Protein AF-A0A061HXB2-F1 (afdb_monomer_lite)

Radius of gyration: 35.01 Å; chains: 1; bounding box: 88×58×97 Å

InterPro domains:
  IPR001680 WD40 repeat [PF00400] (380-407)
  IPR001680 WD40 repeat [PF00400] (414-451)
  IPR001680 WD40 repeat [PS50082] (382-407)
  IPR001680 WD40 repeat [PS50082] (418-460)
  IPR001680 WD40 repeat [SM00320] (198-237)
  IPR001680 WD40 repeat [SM00320] (369-407)
  IPR001680 WD40 repeat [SM00320] (411-451)
  IPR001680 WD40 repeat [SM00320] (567-605)
  IPR002048 EF-hand domain [PS50222] (96-131)
  IPR011992 EF-hand domain pair [SSF47473] (56-135)
  IPR015943 WD40/YVTN repeat-like-containing domain superfamily [G3DSA:2.130.10.10] (140-302)
  IPR015943 WD40/YVTN repeat-like-containing domain superfamily [G3DSA:2.130.10.10] (316-623)
  IPR019775 WD40 repeat, conserved site [PS00678] (438-452)
  IPR036322 WD40-repeat-containing domain superfamily [SSF50978] (148-351)
  IPR036322 WD40-repeat-containing domain superfamily [SSF50978] (326-620)
 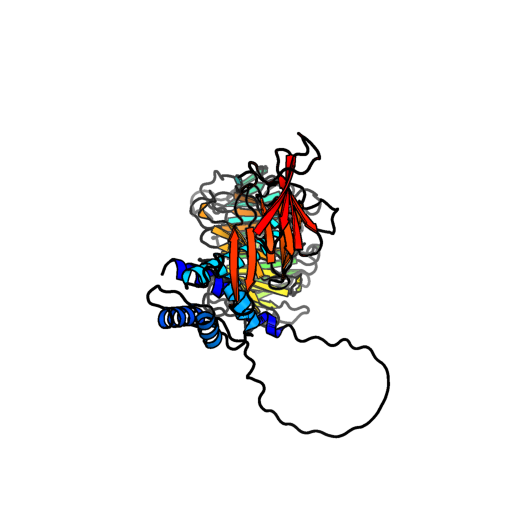 IPR051242 WD repeat and EF-hand domain-containing protein [PTHR44324] (33-538)

Sequence (628 aa):
MRNINLVFFYYENLYLQASEIAQLASPRGSRDKKTSDSLAVTSTVSQKNDANNRTQKFNEMHLADLQKVFEAETDEHGALDKEGFIRVMKKVLSSMSEEKLEVLFLKVDSNCNGYVTWQKYVDYMMREFQGKEEMRKSQYRLRFHLPMTIIPMHHGSEIVKVAFLIQRFKTIGCFLTVTKDGILQFWSESFSMMNSFRLNQTQQFGRQQMWVVDMVCMHNMNLIAVASTELKIEFFDISNQKCVRAFTFIDLDSCVMVMDYWSDNNKGVFCYGDTKGNVVIFISDNVASGLFNPHILPRTSKWDHWTNVSLRKLLNEKSPLYRSFRVKNLHLNWCQQVKFIPQLNVVVSCSAIERSSLVLIILPTKDPEKPKLSSLNLRKGILCFDYCPDRNFLATGGYDPHIRLWNPLVSKRPVWLMKGHHTSVTHLLVNSKNTSILISISRDKNIRVWDLQDYVCLQSFCGKLFPLGNCPITSAYFHRDRTLICSTYNIGILRGYLESQGPLKTGKMTTHSTALSAVLYSKIFKQVVSGCLQGTISGIVHMNKGYYATGWSKRITNFRLHRTKMALSCCHWKTYHTEDVLCMAKYQNQFLGTSSYNGDILFWNVSMLKPILNFNASKSPLPLQPKK

Organism: Cricetulus griseus (NCBI:txid10029)

Structure (mmCIF, N/CA/C/O backbone):
data_AF-A0A061HXB2-F1
#
_entry.id   AF-A0A061HXB2-F1
#
loop_
_atom_site.group_PDB
_atom_site.id
_atom_site.type_symbol
_atom_site.label_atom_id
_atom_site.label_alt_id
_atom_site.label_comp_id
_atom_site.label_asym_id
_atom_site.label_entity_id
_atom_site.label_seq_id
_atom_site.pdbx_PDB_ins_code
_atom_site.Cartn_x
_atom_site.Cartn_y
_atom_site.Cartn_z
_atom_site.occupancy
_atom_site.B_iso_or_equiv
_atom_site.auth_seq_id
_atom_site.auth_comp_id
_atom_site.auth_asym_id
_atom_site.auth_atom_id
_atom_site.pdbx_PDB_model_num
ATOM 1 N N . MET A 1 1 ? 23.314 -18.873 -21.720 1.00 27.20 1 MET A N 1
ATOM 2 C CA . MET A 1 1 ? 22.132 -19.056 -20.837 1.00 27.20 1 MET A CA 1
ATOM 3 C C . MET A 1 1 ? 21.890 -17.909 -19.843 1.00 27.20 1 MET A C 1
ATOM 5 O O . MET A 1 1 ? 20.767 -17.431 -19.801 1.00 27.20 1 MET A O 1
ATOM 9 N N . ARG A 1 2 ? 22.876 -17.399 -19.076 1.00 23.67 2 ARG A N 1
ATOM 10 C CA . ARG A 1 2 ? 22.635 -16.291 -18.109 1.00 23.67 2 ARG A CA 1
ATOM 11 C C . ARG A 1 2 ? 22.223 -14.943 -18.739 1.00 23.67 2 ARG A C 1
ATOM 13 O O . ARG A 1 2 ? 21.327 -14.300 -18.208 1.00 23.67 2 ARG A O 1
ATOM 20 N N . ASN A 1 3 ? 22.795 -14.554 -19.885 1.00 26.41 3 ASN A N 1
ATOM 21 C CA . ASN A 1 3 ? 22.409 -13.317 -20.595 1.00 26.41 3 ASN A CA 1
ATOM 22 C C . ASN A 1 3 ? 21.040 -13.419 -21.287 1.00 26.41 3 ASN A C 1
ATOM 24 O O . ASN A 1 3 ? 20.304 -12.443 -21.349 1.00 26.41 3 ASN A O 1
ATOM 28 N N . ILE A 1 4 ? 20.670 -14.621 -21.729 1.00 31.52 4 ILE A N 1
ATOM 29 C CA . ILE A 1 4 ? 19.379 -14.917 -22.360 1.00 31.52 4 ILE A CA 1
ATOM 30 C C . ILE A 1 4 ? 18.238 -14.786 -21.330 1.00 31.52 4 ILE A C 1
ATOM 32 O O . ILE A 1 4 ? 17.254 -14.103 -21.590 1.00 31.52 4 ILE A O 1
ATOM 36 N N . ASN A 1 5 ? 18.423 -15.302 -20.107 1.00 27.62 5 ASN A N 1
ATOM 37 C CA . ASN A 1 5 ? 17.452 -15.136 -19.014 1.00 27.62 5 ASN A CA 1
ATOM 38 C C . ASN A 1 5 ? 17.278 -13.672 -18.565 1.00 27.62 5 ASN A C 1
ATOM 40 O O . ASN A 1 5 ? 16.189 -13.291 -18.144 1.00 27.62 5 ASN A O 1
ATOM 44 N N . LEU A 1 6 ? 18.324 -12.842 -18.673 1.00 30.16 6 LEU A N 1
ATOM 45 C CA . LEU A 1 6 ? 18.238 -11.403 -18.400 1.00 30.16 6 LEU A CA 1
ATOM 46 C C . LEU A 1 6 ? 17.436 -10.672 -19.486 1.00 30.16 6 LEU A C 1
ATOM 48 O O . LEU A 1 6 ? 16.544 -9.903 -19.150 1.00 30.16 6 LEU A O 1
ATOM 52 N N . VAL A 1 7 ? 17.682 -10.955 -20.768 1.00 30.25 7 VAL A N 1
ATOM 53 C CA . VAL A 1 7 ? 16.923 -10.383 -21.899 1.00 30.25 7 VAL A CA 1
ATOM 54 C C . VAL A 1 7 ? 15.437 -10.778 -21.833 1.00 30.25 7 VAL A C 1
ATOM 56 O O . VAL A 1 7 ? 14.566 -9.935 -22.053 1.00 30.25 7 VAL A O 1
ATOM 59 N N . PHE A 1 8 ? 15.125 -12.018 -21.435 1.00 37.81 8 PHE A N 1
ATOM 60 C CA . PHE A 1 8 ? 13.747 -12.491 -21.244 1.00 37.81 8 PHE A CA 1
ATOM 61 C C . PHE A 1 8 ? 13.010 -11.804 -20.089 1.00 37.81 8 PHE A C 1
ATOM 63 O O . PHE A 1 8 ? 11.835 -11.461 -20.237 1.00 37.81 8 PHE A O 1
ATOM 70 N N . PHE A 1 9 ? 13.699 -11.514 -18.980 1.00 32.50 9 PHE A N 1
ATOM 71 C CA . PHE A 1 9 ? 13.114 -10.796 -17.841 1.00 32.50 9 PHE A CA 1
ATOM 72 C C . PHE A 1 9 ? 12.631 -9.383 -18.222 1.00 32.50 9 PHE A C 1
ATOM 74 O O . PHE A 1 9 ? 11.651 -8.877 -17.668 1.00 32.50 9 PHE A O 1
ATOM 81 N N . TYR A 1 10 ? 13.286 -8.750 -19.199 1.00 34.62 10 TYR A N 1
ATOM 82 C CA . TYR A 1 10 ? 12.905 -7.435 -19.718 1.00 34.62 10 TYR A CA 1
ATOM 83 C C . TYR A 1 10 ? 11.841 -7.509 -20.830 1.00 34.62 10 TYR A C 1
ATOM 85 O O . TYR A 1 10 ? 10.945 -6.665 -20.864 1.00 34.62 10 TYR A O 1
ATOM 93 N N . TYR A 1 11 ? 11.868 -8.530 -21.695 1.00 33.03 11 TYR A N 1
ATOM 94 C CA . TYR A 1 11 ? 10.924 -8.667 -22.817 1.00 33.03 11 TYR A CA 1
ATOM 95 C C . TYR A 1 11 ? 9.518 -9.154 -22.419 1.00 33.03 11 TYR A C 1
ATOM 97 O O . TYR A 1 11 ? 8.527 -8.632 -22.939 1.00 33.03 11 TYR A O 1
ATOM 105 N N . GLU A 1 12 ? 9.391 -10.087 -21.465 1.00 33.03 12 GLU A N 1
ATOM 106 C CA . GLU A 1 12 ? 8.074 -10.549 -20.980 1.00 33.03 12 GLU A CA 1
ATOM 107 C C . GLU A 1 12 ? 7.263 -9.432 -20.298 1.00 33.03 12 GLU A C 1
ATOM 109 O O . GLU A 1 12 ? 6.030 -9.436 -20.343 1.00 33.03 12 GLU A O 1
ATOM 114 N N . ASN A 1 13 ? 7.947 -8.463 -19.677 1.00 31.98 13 ASN A N 1
ATOM 115 C CA . ASN A 1 13 ? 7.314 -7.320 -19.015 1.00 31.98 13 ASN A CA 1
ATOM 116 C C . ASN A 1 13 ? 6.694 -6.322 -20.008 1.00 31.98 13 ASN A C 1
ATOM 118 O O . ASN A 1 13 ? 5.710 -5.664 -19.677 1.00 31.98 13 ASN A O 1
ATOM 122 N N . LEU A 1 14 ? 7.226 -6.235 -21.232 1.00 40.19 14 LEU A N 1
ATOM 123 C CA . LEU A 1 14 ? 6.827 -5.242 -22.236 1.00 40.19 14 LEU A CA 1
ATOM 124 C C . LEU A 1 14 ? 5.868 -5.788 -23.303 1.00 40.19 14 LEU A C 1
ATOM 126 O O . LEU A 1 14 ? 5.088 -5.019 -23.869 1.00 40.19 14 LEU A O 1
ATOM 130 N N . TYR A 1 15 ? 5.864 -7.096 -23.582 1.00 33.19 15 TYR A N 1
ATOM 131 C CA . TYR A 1 15 ? 5.012 -7.617 -24.655 1.00 33.19 15 TYR A CA 1
ATOM 132 C C . TYR A 1 15 ? 3.518 -7.659 -24.301 1.00 33.19 15 TYR A C 1
ATOM 134 O O . TYR A 1 15 ? 2.656 -7.384 -25.141 1.00 33.19 15 TYR A O 1
ATOM 142 N N . LEU A 1 16 ? 3.199 -7.919 -23.030 1.00 32.59 16 LEU A N 1
ATOM 143 C CA . LEU A 1 16 ? 1.829 -7.791 -22.525 1.00 32.59 16 LEU A CA 1
ATOM 144 C C . LEU A 1 16 ? 1.367 -6.320 -22.528 1.00 32.59 16 LEU A C 1
ATOM 146 O O . LEU A 1 16 ? 0.213 -6.060 -22.854 1.00 32.59 16 LEU A O 1
ATOM 150 N N . GLN A 1 17 ? 2.286 -5.366 -22.315 1.00 35.19 17 GLN A N 1
ATOM 151 C CA . GLN A 1 17 ? 2.027 -3.921 -22.390 1.00 35.19 17 GLN A CA 1
ATOM 152 C C . GLN A 1 17 ? 1.687 -3.427 -23.807 1.00 35.19 17 GLN A C 1
ATOM 154 O O . GLN A 1 17 ? 0.809 -2.585 -23.968 1.00 35.19 17 GLN A O 1
ATOM 159 N N . ALA A 1 18 ? 2.345 -3.947 -24.849 1.00 28.88 18 ALA A N 1
ATOM 160 C CA . ALA A 1 18 ? 2.128 -3.486 -26.224 1.00 28.88 18 ALA A CA 1
ATOM 161 C C . ALA A 1 18 ? 0.894 -4.112 -26.904 1.00 28.88 18 ALA A C 1
ATOM 163 O O . ALA A 1 18 ? 0.264 -3.461 -27.739 1.00 28.88 18 ALA A O 1
ATOM 164 N N . SER A 1 19 ? 0.520 -5.352 -26.553 1.00 26.27 19 SER A N 1
ATOM 165 C CA . SER A 1 19 ? -0.594 -6.046 -27.225 1.00 26.27 19 SER A CA 1
ATOM 166 C C . SER A 1 19 ? -1.987 -5.539 -26.823 1.00 26.27 19 SER A C 1
ATOM 168 O O . SER A 1 19 ? -2.944 -5.751 -27.564 1.00 26.27 19 SER A O 1
ATOM 170 N N . GLU A 1 20 ? -2.108 -4.831 -25.696 1.00 34.00 20 GLU A N 1
ATOM 171 C CA . GLU A 1 20 ? -3.398 -4.337 -25.184 1.00 34.00 20 GLU A CA 1
ATOM 172 C C . GLU A 1 20 ? -3.681 -2.870 -25.564 1.00 34.00 20 GLU A C 1
ATOM 174 O O . GLU A 1 20 ? -4.842 -2.481 -25.687 1.00 34.00 20 GLU A O 1
ATOM 179 N N . ILE A 1 21 ? -2.654 -2.076 -25.903 1.00 30.98 21 ILE A N 1
ATOM 180 C CA . ILE A 1 21 ? -2.830 -0.707 -26.437 1.00 30.98 21 ILE A CA 1
ATOM 181 C C . ILE A 1 21 ? -3.476 -0.737 -27.835 1.00 30.98 21 ILE A C 1
ATOM 183 O O . ILE A 1 21 ? -4.246 0.157 -28.188 1.00 30.98 21 ILE A O 1
ATOM 187 N N . ALA A 1 22 ? -3.253 -1.804 -28.608 1.00 27.86 22 ALA A N 1
ATOM 188 C CA . ALA A 1 22 ? -3.879 -1.986 -29.917 1.00 27.86 22 ALA A CA 1
ATOM 189 C C . ALA A 1 22 ? -5.408 -2.204 -29.848 1.00 27.86 22 ALA A C 1
ATOM 191 O O . ALA A 1 22 ? -6.086 -1.993 -30.849 1.00 27.86 22 ALA A O 1
ATOM 192 N N . GLN A 1 23 ? -5.972 -2.568 -28.686 1.00 28.20 23 GLN A N 1
ATOM 193 C CA . GLN A 1 23 ? -7.428 -2.702 -28.511 1.00 28.20 23 GLN A CA 1
ATOM 194 C C . GLN A 1 23 ? -8.125 -1.396 -28.090 1.00 28.20 23 GLN A C 1
ATOM 196 O O . GLN A 1 23 ? -9.345 -1.306 -28.188 1.00 28.20 23 GLN A O 1
ATOM 201 N N . LEU A 1 24 ? -7.377 -0.371 -27.663 1.00 28.95 24 LEU A N 1
ATOM 202 C CA . LEU A 1 24 ? -7.927 0.913 -27.200 1.00 28.95 24 LEU A CA 1
ATOM 203 C C . LEU A 1 24 ? -7.883 2.029 -28.257 1.00 28.95 24 LEU A C 1
ATOM 205 O O . LEU A 1 24 ? -8.475 3.088 -28.053 1.00 28.95 24 LEU A O 1
ATOM 209 N N . ALA A 1 25 ? -7.242 1.797 -29.404 1.00 25.59 25 ALA A N 1
ATOM 210 C CA . ALA A 1 25 ? -7.164 2.750 -30.510 1.00 25.59 25 ALA A CA 1
ATOM 211 C C . ALA A 1 25 ? -8.188 2.441 -31.621 1.00 25.59 25 ALA A C 1
ATOM 213 O O . ALA A 1 25 ? -7.825 2.243 -32.777 1.00 25.59 25 ALA A O 1
ATOM 214 N N . SER A 1 26 ? -9.481 2.424 -31.288 1.00 24.03 26 SER A N 1
ATOM 215 C CA . SER A 1 26 ? -10.539 2.696 -32.274 1.00 24.03 26 SER A CA 1
ATOM 216 C C . SER A 1 26 ? -10.942 4.171 -32.139 1.00 24.03 26 SER A C 1
ATOM 218 O O . SER A 1 26 ? -11.327 4.569 -31.032 1.00 24.03 26 SER A O 1
ATOM 220 N N . PRO A 1 27 ? -10.880 5.009 -33.189 1.00 27.27 27 PRO A N 1
ATOM 221 C CA . PRO A 1 27 ? -11.242 6.413 -33.057 1.00 27.27 27 PRO A CA 1
ATOM 222 C C . PRO A 1 27 ? -12.742 6.544 -32.764 1.00 27.27 27 PRO A C 1
ATOM 224 O O . PRO A 1 27 ? -13.581 6.105 -33.550 1.00 27.27 27 PRO A O 1
ATOM 227 N N . ARG A 1 28 ? -13.092 7.185 -31.643 1.00 24.48 28 ARG A N 1
ATOM 228 C CA . ARG A 1 28 ? -14.430 7.754 -31.446 1.00 24.48 28 ARG A CA 1
ATOM 229 C C . ARG A 1 28 ? -14.582 8.907 -32.437 1.00 24.48 28 ARG A C 1
ATOM 231 O O . ARG A 1 28 ? -13.996 9.966 -32.238 1.00 24.48 28 ARG A O 1
ATOM 238 N N . GLY A 1 29 ? -15.335 8.668 -33.509 1.00 24.30 29 GLY A N 1
ATOM 239 C CA . GLY A 1 29 ? -15.724 9.695 -34.468 1.00 24.30 29 GLY A CA 1
ATOM 240 C C . GLY A 1 29 ? -16.471 10.835 -33.776 1.00 24.30 29 GLY A C 1
ATOM 241 O O . GLY A 1 29 ? -17.448 10.614 -33.056 1.00 24.30 29 GLY A O 1
ATOM 242 N N . SER A 1 30 ? -15.984 12.053 -33.989 1.00 25.66 30 SER A N 1
ATOM 243 C CA . SER A 1 30 ? -16.641 13.303 -33.628 1.00 25.66 30 SER A CA 1
ATOM 244 C C . SER A 1 30 ? -17.954 13.440 -34.402 1.00 25.66 30 SER A C 1
ATOM 246 O O . SER A 1 30 ? -17.962 13.434 -35.632 1.00 25.66 30 SER A O 1
ATOM 248 N N . ARG A 1 31 ? -19.067 13.563 -33.674 1.00 23.84 31 ARG A N 1
ATOM 249 C CA . ARG A 1 31 ? -20.348 14.021 -34.216 1.00 23.84 31 ARG A CA 1
ATOM 250 C C . ARG A 1 31 ? -20.312 15.542 -34.305 1.00 23.84 31 ARG A C 1
ATOM 252 O O . ARG A 1 31 ? -20.278 16.176 -33.260 1.00 23.84 31 ARG A O 1
ATOM 259 N N . ASP A 1 32 ? -20.443 16.081 -35.510 1.00 24.36 32 ASP A N 1
ATOM 260 C CA . ASP A 1 32 ? -21.061 17.387 -35.726 1.00 24.36 32 ASP A CA 1
ATOM 261 C C . ASP A 1 32 ? -22.108 17.278 -36.839 1.00 24.36 32 ASP A C 1
ATOM 263 O O . ASP A 1 32 ? -21.914 16.618 -37.859 1.00 24.36 32 ASP A O 1
ATOM 267 N N . LYS A 1 33 ? -23.278 17.858 -36.564 1.00 25.00 33 LYS A N 1
ATOM 268 C CA . LYS A 1 33 ? -24.485 17.835 -37.398 1.00 25.00 33 LYS A CA 1
ATOM 269 C C . LYS A 1 33 ? -24.327 18.764 -38.607 1.00 25.00 33 LYS A C 1
ATOM 271 O O . LYS A 1 33 ? -23.947 19.913 -38.408 1.00 25.00 33 LYS A O 1
ATOM 276 N N . LYS A 1 34 ? -24.824 18.340 -39.780 1.00 21.62 34 LYS A N 1
ATOM 277 C CA . LYS A 1 34 ? -25.823 19.079 -40.590 1.00 21.62 34 LYS A CA 1
ATOM 278 C C . LYS A 1 34 ? -26.325 18.256 -41.801 1.00 21.62 34 LYS A C 1
ATOM 280 O O . LYS A 1 34 ? -25.538 17.841 -42.635 1.00 21.62 34 LYS A O 1
ATOM 285 N N . THR A 1 35 ? -27.651 18.064 -41.803 1.00 21.66 35 THR A N 1
ATOM 286 C CA . THR A 1 35 ? -28.640 18.054 -42.913 1.00 21.66 35 THR A CA 1
ATOM 287 C C . THR A 1 35 ? -28.578 17.071 -44.101 1.00 21.66 35 THR A C 1
ATOM 289 O O . THR A 1 35 ? -27.661 17.118 -44.909 1.00 21.66 35 THR A O 1
ATOM 292 N N . SER A 1 36 ? -29.691 16.312 -44.198 1.00 21.66 36 SER A N 1
ATOM 293 C CA . SER A 1 36 ? -30.493 15.881 -45.373 1.00 21.66 36 SER A CA 1
ATOM 294 C C . SER A 1 36 ? -29.828 15.086 -46.507 1.00 21.66 36 SER A C 1
ATOM 296 O O . SER A 1 36 ? -29.115 15.657 -47.318 1.00 21.66 36 SER A O 1
ATOM 298 N N . ASP A 1 37 ? -30.134 13.788 -46.639 1.00 22.08 37 ASP A N 1
ATOM 299 C CA . ASP A 1 37 ? -31.288 13.323 -47.430 1.00 22.08 37 ASP A CA 1
ATOM 300 C C . ASP A 1 37 ? -31.520 11.801 -47.332 1.00 22.08 37 ASP A C 1
ATOM 302 O O . ASP A 1 37 ? -30.667 11.020 -46.916 1.00 22.08 37 ASP A O 1
ATOM 306 N N . SER A 1 38 ? -32.759 11.432 -47.642 1.00 20.48 38 SER A N 1
ATOM 307 C CA . SER A 1 38 ? -33.436 10.135 -47.564 1.00 20.48 38 SER A CA 1
ATOM 308 C C . SER A 1 38 ? -32.838 9.002 -48.410 1.00 20.48 38 SER A C 1
ATOM 310 O O . SER A 1 38 ? -32.505 9.228 -49.568 1.00 20.48 38 SER A O 1
ATOM 312 N N . LEU A 1 39 ? -32.882 7.764 -47.893 1.00 22.22 39 LEU A N 1
ATOM 313 C CA . LEU A 1 39 ? -33.641 6.626 -48.460 1.00 22.22 39 LEU A CA 1
ATOM 314 C C . LEU A 1 39 ? -33.382 5.340 -47.652 1.00 22.22 39 LEU A C 1
ATOM 316 O O . LEU A 1 39 ? -32.252 4.993 -47.321 1.00 22.22 39 LEU A O 1
ATOM 320 N N . ALA A 1 40 ? -34.469 4.651 -47.316 1.00 20.30 40 ALA A N 1
ATOM 321 C CA . ALA A 1 40 ? -34.500 3.390 -46.586 1.00 20.30 40 ALA A CA 1
ATOM 322 C C . ALA A 1 40 ? -34.319 2.194 -47.529 1.00 20.30 40 ALA A C 1
ATOM 324 O O . ALA A 1 40 ? -34.986 2.188 -48.553 1.00 20.30 40 ALA A O 1
ATOM 325 N N . VAL A 1 41 ? -33.555 1.161 -47.133 1.00 22.08 41 VAL A N 1
ATOM 326 C CA . VAL A 1 41 ? -33.836 -0.259 -47.448 1.00 22.08 41 VAL A CA 1
ATOM 327 C C . VAL A 1 41 ? -33.262 -1.178 -46.346 1.00 22.08 41 VAL A C 1
ATOM 329 O O . VAL A 1 41 ? -32.133 -1.039 -45.889 1.00 22.08 41 VAL A O 1
ATOM 332 N N . THR A 1 42 ? -34.132 -2.100 -45.947 1.00 19.48 42 THR A N 1
ATOM 333 C CA . THR A 1 42 ? -34.106 -3.294 -45.082 1.00 19.48 42 THR A CA 1
ATOM 334 C C . THR A 1 42 ? -32.829 -4.134 -44.884 1.00 19.48 42 THR A C 1
ATOM 336 O O . THR A 1 42 ? -32.104 -4.455 -45.816 1.00 19.48 42 THR A O 1
ATOM 339 N N . SER A 1 43 ? -32.691 -4.584 -43.627 1.00 21.53 43 SER A N 1
ATOM 340 C CA . SER A 1 43 ? -32.201 -5.875 -43.094 1.00 21.53 43 SER A CA 1
ATOM 341 C C . SER A 1 43 ? -31.600 -6.933 -44.036 1.00 21.53 43 SER A C 1
ATOM 343 O O . SER A 1 43 ? -32.293 -7.388 -44.934 1.00 21.53 43 SER A O 1
ATOM 345 N N . THR A 1 44 ? -30.448 -7.505 -43.651 1.00 20.06 44 THR A N 1
ATOM 346 C CA . THR A 1 44 ? -30.314 -8.940 -43.293 1.00 20.06 44 THR A CA 1
ATOM 347 C C . THR A 1 44 ? -28.958 -9.241 -42.645 1.00 20.06 44 THR A C 1
ATOM 349 O O . THR A 1 44 ? -27.931 -8.657 -42.973 1.00 20.06 44 THR A O 1
ATOM 352 N N . VAL A 1 45 ? -28.996 -10.175 -41.699 1.00 23.77 45 VAL A N 1
ATOM 353 C CA . VAL A 1 45 ? -27.887 -10.775 -40.955 1.00 23.77 45 VAL A CA 1
ATOM 354 C C . VAL A 1 45 ? -26.945 -11.553 -41.880 1.00 23.77 45 VAL A C 1
ATOM 356 O O . VAL A 1 45 ? -27.395 -12.430 -42.607 1.00 23.77 45 VAL A O 1
ATOM 359 N N . SER A 1 46 ? -25.634 -11.359 -41.728 1.00 21.70 46 SER A N 1
ATOM 360 C CA . SER A 1 46 ? -24.662 -12.443 -41.919 1.00 21.70 46 SER A CA 1
ATOM 361 C C . SER A 1 46 ? -23.434 -12.222 -41.035 1.00 21.70 46 SER A C 1
ATOM 363 O O . SER A 1 46 ? -22.494 -11.509 -41.380 1.00 21.70 46 SER A O 1
ATOM 365 N N . GLN A 1 47 ? -23.453 -12.864 -39.866 1.00 28.59 47 GLN A N 1
ATOM 366 C CA . GLN A 1 47 ? -22.244 -13.233 -39.141 1.00 28.59 47 GLN A CA 1
ATOM 367 C C . GLN A 1 47 ? -21.369 -14.096 -40.060 1.00 28.59 47 GLN A C 1
ATOM 369 O O . GLN A 1 47 ? -21.811 -15.176 -40.448 1.00 28.59 47 GLN A O 1
ATOM 374 N N . LYS A 1 48 ? -20.137 -13.665 -40.355 1.00 23.81 48 LYS A N 1
ATOM 375 C CA . LYS A 1 48 ? -18.949 -14.537 -40.407 1.00 23.81 48 LYS A CA 1
ATOM 376 C C . LYS A 1 48 ? -17.672 -13.740 -40.690 1.00 23.81 48 LYS A C 1
ATOM 378 O O . LYS A 1 48 ? -17.590 -13.014 -41.667 1.00 23.81 48 LYS A O 1
ATOM 383 N N . ASN A 1 49 ? -16.679 -14.028 -39.849 1.00 25.30 49 ASN A N 1
ATOM 384 C CA . ASN A 1 49 ? -15.239 -13.952 -40.097 1.00 25.30 49 ASN A CA 1
ATOM 385 C C . ASN A 1 49 ? -14.583 -12.572 -40.237 1.00 25.30 49 ASN A C 1
ATOM 387 O O . ASN A 1 49 ? -14.242 -12.173 -41.334 1.00 25.30 49 ASN A O 1
ATOM 391 N N . ASP A 1 50 ? -14.229 -11.965 -39.098 1.00 23.27 50 ASP A N 1
ATOM 392 C CA . ASP A 1 50 ? -13.056 -11.073 -38.998 1.00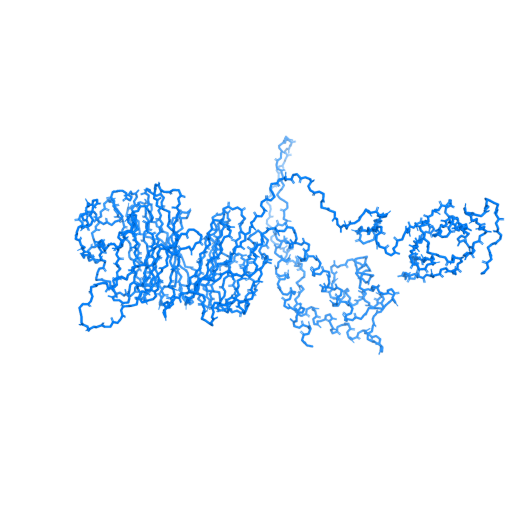 23.27 50 ASP A CA 1
ATOM 393 C C . ASP A 1 50 ? -12.322 -11.263 -37.653 1.00 23.27 50 ASP A C 1
ATOM 395 O O . ASP A 1 50 ? -12.003 -10.337 -36.912 1.00 23.27 50 ASP A O 1
ATOM 399 N N . ALA A 1 51 ? -12.060 -12.529 -37.310 1.00 23.77 51 ALA A N 1
ATOM 400 C CA . ALA A 1 51 ? -11.297 -12.931 -36.122 1.00 23.77 51 ALA A CA 1
ATOM 401 C C . ALA A 1 51 ? -9.782 -13.107 -36.380 1.00 23.77 51 ALA A C 1
ATOM 403 O O . ALA A 1 51 ? -9.074 -13.592 -35.496 1.00 23.77 51 ALA A O 1
ATOM 404 N N . ASN A 1 52 ? -9.265 -12.730 -37.559 1.00 24.52 52 ASN A N 1
ATOM 405 C CA . ASN A 1 52 ? -7.914 -13.128 -37.987 1.00 24.52 52 ASN A CA 1
ATOM 406 C C . ASN A 1 52 ? -6.809 -12.066 -37.926 1.00 24.52 52 ASN A C 1
ATOM 408 O O . ASN A 1 52 ? -5.648 -12.428 -38.090 1.00 24.52 52 ASN A O 1
ATOM 412 N N . ASN A 1 53 ? -7.080 -10.809 -37.569 1.00 25.64 53 ASN A N 1
ATOM 413 C CA . ASN A 1 53 ? -6.000 -9.836 -37.353 1.00 25.64 53 ASN A CA 1
ATOM 414 C C . ASN A 1 53 ? -5.548 -9.803 -35.886 1.00 25.64 53 ASN A C 1
ATOM 416 O O . ASN A 1 53 ? -5.701 -8.816 -35.170 1.00 25.64 53 ASN A O 1
ATOM 420 N N . ARG A 1 54 ? -4.959 -10.917 -35.432 1.00 25.72 54 ARG A N 1
ATOM 421 C CA . ARG A 1 54 ? -4.119 -10.942 -34.227 1.00 25.72 54 ARG A CA 1
ATOM 422 C C . ARG A 1 54 ? -2.757 -10.342 -34.579 1.00 25.72 54 ARG A C 1
ATOM 424 O O . ARG A 1 54 ? -1.953 -10.993 -35.236 1.00 25.72 54 ARG A O 1
ATOM 431 N N . THR A 1 55 ? -2.467 -9.132 -34.106 1.00 31.17 55 THR A N 1
ATOM 432 C CA . THR A 1 55 ? -1.095 -8.602 -34.064 1.00 31.17 55 THR A CA 1
ATOM 433 C C . THR A 1 55 ? -0.214 -9.583 -33.287 1.00 31.17 55 THR A C 1
ATOM 435 O O . THR A 1 55 ? -0.436 -9.825 -32.097 1.00 31.17 55 THR A O 1
ATOM 438 N N . GLN A 1 56 ? 0.717 -10.208 -34.006 1.00 35.19 56 GLN A N 1
ATOM 439 C CA . GLN A 1 56 ? 1.539 -11.340 -33.581 1.00 35.19 56 GLN A CA 1
ATOM 440 C C . GLN A 1 56 ? 2.230 -11.048 -32.245 1.00 35.19 56 GLN A C 1
ATOM 442 O O . GLN A 1 56 ? 2.824 -9.985 -32.075 1.00 35.19 56 GLN A O 1
ATOM 447 N N . LYS A 1 57 ? 2.124 -11.965 -31.277 1.00 34.78 57 LYS A N 1
ATOM 448 C CA . LYS A 1 57 ? 2.755 -11.822 -29.964 1.00 34.78 57 LYS A CA 1
ATOM 449 C C . LYS A 1 57 ? 4.217 -12.273 -30.005 1.00 34.78 57 LYS A C 1
ATOM 451 O O . LYS A 1 57 ? 4.461 -13.418 -30.339 1.00 34.78 57 LYS A O 1
ATOM 456 N N . PHE A 1 58 ? 5.178 -11.415 -29.678 1.00 43.69 58 PHE A N 1
ATOM 457 C CA . PHE A 1 58 ? 6.615 -11.714 -29.615 1.00 43.69 58 PHE A CA 1
ATOM 458 C C . PHE A 1 58 ? 6.854 -12.406 -28.267 1.00 43.69 58 PHE A C 1
ATOM 460 O O . PHE A 1 58 ? 7.115 -11.774 -27.247 1.00 43.69 58 PHE A O 1
ATOM 467 N N . ASN A 1 59 ? 6.619 -13.715 -28.253 1.00 43.62 59 ASN A N 1
ATOM 468 C CA . ASN A 1 59 ? 6.758 -14.559 -27.067 1.00 43.62 59 ASN A CA 1
ATOM 469 C C . ASN A 1 59 ? 8.206 -15.059 -26.894 1.00 43.62 59 ASN A C 1
ATOM 471 O O . ASN A 1 59 ? 9.011 -14.963 -27.816 1.00 43.62 59 ASN A O 1
ATOM 475 N N . GLU A 1 60 ? 8.511 -15.666 -25.740 1.00 41.94 60 GLU A N 1
ATOM 476 C CA . GLU A 1 60 ? 9.761 -16.403 -25.458 1.00 41.94 60 GLU A CA 1
ATOM 477 C C . GLU A 1 60 ? 10.120 -17.396 -26.581 1.00 41.94 60 GLU A C 1
ATOM 479 O O . GLU A 1 60 ? 11.268 -17.469 -27.019 1.00 41.94 60 GLU A O 1
ATOM 484 N N . MET A 1 61 ? 9.092 -18.049 -27.135 1.00 45.84 61 MET A N 1
ATOM 485 C CA . MET A 1 61 ? 9.185 -18.887 -28.332 1.00 45.84 61 MET A CA 1
ATOM 486 C C . MET A 1 61 ? 9.776 -18.133 -29.528 1.00 45.84 61 MET A C 1
ATOM 488 O O . MET A 1 61 ? 10.692 -18.633 -30.148 1.00 45.84 61 MET A O 1
ATOM 492 N N . HIS A 1 62 ? 9.364 -16.893 -29.801 1.00 59.00 62 HIS A N 1
ATOM 493 C CA . HIS A 1 62 ? 9.790 -16.154 -30.995 1.00 59.00 62 HIS A CA 1
ATOM 494 C C . HIS A 1 62 ? 11.261 -15.733 -30.944 1.00 59.00 62 HIS A C 1
ATOM 496 O O . HIS A 1 62 ? 11.894 -15.625 -31.987 1.00 59.00 62 HIS A O 1
ATOM 502 N N . LEU A 1 63 ? 11.808 -15.472 -29.753 1.00 62.62 63 LEU A N 1
ATOM 503 C CA . LEU A 1 63 ? 13.208 -15.075 -29.572 1.00 62.62 63 LEU A CA 1
ATOM 504 C C . LEU A 1 63 ? 14.138 -16.298 -29.587 1.00 62.62 63 LEU A C 1
ATOM 506 O O . LEU A 1 63 ? 15.225 -16.225 -30.152 1.00 62.62 63 LEU A O 1
ATOM 510 N N . ALA A 1 64 ? 13.679 -17.425 -29.031 1.00 66.62 64 ALA A N 1
ATOM 511 C CA . ALA A 1 64 ? 14.348 -18.717 -29.163 1.00 66.62 64 ALA A CA 1
ATOM 512 C C . ALA A 1 64 ? 14.283 -19.251 -30.605 1.00 66.62 64 ALA A C 1
ATOM 514 O O . ALA A 1 64 ? 15.265 -19.792 -31.105 1.00 66.62 64 ALA A O 1
ATOM 515 N N . ASP A 1 65 ? 13.159 -19.051 -31.292 1.00 67.81 65 ASP A N 1
ATOM 516 C CA . ASP A 1 65 ? 12.989 -19.377 -32.706 1.00 67.81 65 ASP A CA 1
ATOM 517 C C . ASP A 1 65 ? 13.844 -18.445 -33.575 1.00 67.81 65 ASP A C 1
ATOM 519 O O . ASP A 1 65 ? 14.520 -18.921 -34.478 1.00 67.81 65 ASP A O 1
ATOM 523 N N . LEU A 1 66 ? 13.921 -17.144 -33.258 1.00 72.75 66 LEU A N 1
ATOM 524 C CA . LEU A 1 66 ? 14.874 -16.219 -33.888 1.00 72.75 66 LEU A CA 1
ATOM 525 C C . LEU A 1 66 ? 16.309 -16.686 -33.696 1.00 72.75 66 LEU A C 1
ATOM 527 O O . LEU A 1 66 ? 17.042 -16.738 -34.672 1.00 72.75 66 LEU A O 1
ATOM 531 N N . GLN A 1 67 ? 16.703 -17.055 -32.477 1.00 76.62 67 GLN A N 1
ATOM 532 C CA . GLN A 1 67 ? 18.051 -17.547 -32.211 1.00 76.62 67 GLN A CA 1
ATOM 533 C C . GLN A 1 67 ? 18.354 -18.800 -33.042 1.00 76.62 67 GLN A C 1
ATOM 535 O O . GLN A 1 67 ? 19.377 -18.841 -33.715 1.00 76.62 67 GLN A O 1
ATOM 540 N N . LYS A 1 68 ? 17.441 -19.779 -33.064 1.00 75.19 68 LYS A N 1
ATOM 541 C CA . LYS A 1 68 ? 17.598 -21.004 -33.860 1.00 75.19 68 LYS A CA 1
ATOM 542 C C . LYS A 1 68 ? 17.696 -20.721 -35.356 1.00 75.19 68 LYS A C 1
ATOM 544 O O . LYS A 1 68 ? 18.504 -21.338 -36.035 1.00 75.19 68 LYS A O 1
ATOM 549 N N . VAL A 1 69 ? 16.876 -19.810 -35.880 1.00 75.56 69 VAL A N 1
ATOM 550 C CA . VAL A 1 69 ? 16.888 -19.460 -37.308 1.00 75.56 69 VAL A CA 1
ATOM 551 C C . VAL A 1 69 ? 18.131 -18.636 -37.661 1.00 75.56 69 VAL A C 1
ATOM 553 O O . VAL A 1 69 ? 18.690 -18.837 -38.733 1.00 75.56 69 VAL A O 1
ATOM 556 N N . PHE A 1 70 ? 18.608 -17.769 -36.761 1.00 76.44 70 PHE A N 1
ATOM 557 C CA . PHE A 1 70 ? 19.893 -17.082 -36.912 1.00 76.44 70 PHE A CA 1
ATOM 558 C C . PHE A 1 70 ? 21.044 -18.090 -36.951 1.00 76.44 70 PHE A C 1
ATOM 560 O O . PHE A 1 70 ? 21.834 -18.051 -37.879 1.00 76.44 70 PHE A O 1
ATOM 567 N N . GLU A 1 71 ? 21.115 -19.014 -35.992 1.00 73.62 71 GLU A N 1
ATOM 568 C CA . GLU A 1 71 ? 22.181 -20.025 -35.902 1.00 73.62 71 GLU A CA 1
ATOM 569 C C . GLU A 1 71 ? 22.151 -21.038 -37.063 1.00 73.62 71 GLU A C 1
ATOM 571 O O . GLU A 1 71 ? 23.187 -21.592 -37.415 1.00 73.62 71 GLU A O 1
ATOM 576 N N . ALA A 1 72 ? 20.987 -21.269 -37.680 1.00 72.38 72 ALA A N 1
ATOM 577 C CA . ALA A 1 72 ? 20.834 -22.180 -38.816 1.00 72.38 72 ALA A CA 1
ATOM 578 C C . ALA A 1 72 ? 21.218 -21.566 -40.175 1.00 72.38 72 ALA A C 1
ATOM 580 O O . ALA A 1 72 ? 21.507 -22.314 -41.106 1.00 72.38 72 ALA A O 1
ATOM 581 N N . GLU A 1 73 ? 21.189 -20.236 -40.314 1.00 69.69 73 GLU A N 1
ATOM 582 C CA . GLU A 1 73 ? 21.486 -19.532 -41.576 1.00 69.69 73 GLU A CA 1
ATOM 583 C C . GLU A 1 73 ? 22.817 -18.765 -41.560 1.00 69.69 73 GLU A C 1
ATOM 585 O O . GLU A 1 73 ? 23.127 -18.076 -42.527 1.00 69.69 73 GLU A O 1
ATOM 590 N N . THR A 1 74 ? 23.609 -18.852 -40.486 1.00 72.38 74 THR A N 1
ATOM 591 C CA . THR A 1 74 ? 24.909 -18.169 -40.405 1.00 72.38 74 THR A CA 1
ATOM 592 C C . THR A 1 74 ? 26.009 -18.873 -41.191 1.00 72.38 74 THR A C 1
ATOM 594 O O . THR A 1 74 ? 26.094 -20.100 -41.183 1.00 72.38 74 THR A O 1
ATOM 597 N N . ASP A 1 75 ? 26.916 -18.081 -41.766 1.00 65.56 75 ASP A N 1
ATOM 598 C CA . ASP A 1 75 ? 28.153 -18.564 -42.393 1.00 65.56 75 ASP A CA 1
ATOM 599 C C . ASP A 1 75 ? 29.103 -19.221 -41.362 1.00 65.56 75 ASP A C 1
ATOM 601 O O . ASP A 1 75 ? 28.880 -19.122 -40.153 1.00 65.56 75 ASP A O 1
ATOM 605 N N . GLU A 1 76 ? 30.230 -19.804 -41.805 1.00 60.81 76 GLU A N 1
ATOM 606 C CA . GLU A 1 76 ? 31.264 -20.449 -40.953 1.00 60.81 76 GLU A CA 1
ATOM 607 C C . GLU A 1 76 ? 31.775 -19.576 -39.780 1.00 60.81 76 GLU A C 1
ATOM 609 O O . GLU A 1 76 ? 32.364 -20.079 -38.825 1.00 60.81 76 GLU A O 1
ATOM 614 N N . HIS A 1 77 ? 31.521 -18.264 -39.826 1.00 59.59 77 HIS A N 1
ATOM 615 C CA . HIS A 1 77 ? 31.921 -17.270 -38.827 1.00 59.59 77 HIS A CA 1
ATOM 616 C C . HIS A 1 77 ? 30.775 -16.809 -37.899 1.00 59.59 77 HIS A C 1
ATOM 618 O O . HIS A 1 77 ? 30.976 -15.905 -37.085 1.00 59.59 77 HIS A O 1
ATOM 624 N N . GLY A 1 78 ? 29.569 -17.381 -38.006 1.00 69.44 78 GLY A N 1
ATOM 625 C CA . GLY A 1 78 ? 28.436 -17.043 -37.133 1.00 69.44 78 GLY A CA 1
ATOM 626 C C . GLY A 1 78 ? 27.806 -15.669 -37.407 1.00 69.44 78 GLY A C 1
ATOM 627 O O . GLY A 1 78 ? 27.269 -15.038 -36.489 1.00 69.44 78 GLY A O 1
ATOM 628 N N . ALA A 1 79 ? 27.897 -15.169 -38.644 1.00 76.56 79 ALA A N 1
ATOM 629 C CA . ALA A 1 79 ? 27.406 -13.851 -39.042 1.00 76.56 79 ALA A CA 1
ATOM 630 C C . ALA A 1 79 ? 26.454 -13.926 -40.246 1.00 76.56 79 ALA A C 1
ATOM 632 O O . ALA A 1 79 ? 26.575 -14.826 -41.069 1.00 76.56 79 ALA A O 1
ATOM 633 N N . LEU A 1 80 ? 25.518 -12.975 -40.326 1.00 81.69 80 LEU A N 1
ATOM 634 C CA . LEU A 1 80 ? 24.581 -12.814 -41.439 1.00 81.69 80 LEU A CA 1
ATOM 635 C C . LEU A 1 80 ? 24.873 -11.526 -42.201 1.00 81.69 80 LEU A C 1
ATOM 637 O O . LEU A 1 80 ? 25.071 -10.465 -41.599 1.00 81.69 80 LEU A O 1
ATOM 641 N N . ASP A 1 81 ? 24.836 -11.614 -43.523 1.00 80.62 81 ASP A N 1
ATOM 642 C CA . ASP A 1 81 ? 24.816 -10.460 -44.410 1.00 80.62 81 ASP A CA 1
ATOM 643 C C . ASP A 1 81 ? 23.425 -9.787 -44.426 1.00 80.62 81 ASP A C 1
ATOM 645 O O . ASP A 1 81 ? 22.470 -10.216 -43.767 1.00 80.62 81 ASP A O 1
ATOM 649 N N . LYS A 1 82 ? 23.294 -8.680 -45.163 1.00 77.62 82 LYS A N 1
ATOM 650 C CA . LYS A 1 82 ? 22.047 -7.897 -45.208 1.00 77.62 82 LYS A CA 1
ATOM 651 C C . LYS A 1 82 ? 20.861 -8.713 -45.735 1.00 77.62 82 LYS A C 1
ATOM 653 O O . LYS A 1 82 ? 19.760 -8.616 -45.189 1.00 77.62 82 LYS A O 1
ATOM 658 N N . GLU A 1 83 ? 21.063 -9.485 -46.800 1.00 79.94 83 GLU A N 1
ATOM 659 C CA . GLU A 1 83 ? 19.994 -10.264 -47.431 1.00 79.94 83 GLU A CA 1
ATOM 660 C C . GLU A 1 83 ? 19.585 -11.459 -46.565 1.00 79.94 83 GLU A C 1
ATOM 662 O O . GLU A 1 83 ? 18.387 -11.704 -46.391 1.00 79.94 83 GLU A O 1
ATOM 667 N N . GLY A 1 84 ? 20.555 -12.149 -45.957 1.00 81.00 84 GLY A N 1
ATOM 668 C CA . GLY A 1 84 ? 20.338 -13.187 -44.954 1.00 81.00 84 GLY A CA 1
ATOM 669 C C . GLY A 1 84 ? 19.563 -12.658 -43.750 1.00 81.00 84 GLY A C 1
ATOM 670 O O . GLY A 1 84 ? 18.522 -13.208 -43.396 1.00 81.00 84 GLY A O 1
ATOM 671 N N . PHE A 1 85 ? 19.966 -11.516 -43.186 1.00 82.12 85 PHE A N 1
ATOM 672 C CA . PHE A 1 85 ? 19.260 -10.904 -42.057 1.00 82.12 85 PHE A CA 1
ATOM 673 C C . PHE A 1 85 ? 17.796 -10.571 -42.381 1.00 82.12 85 PHE A C 1
ATOM 675 O O . PHE A 1 85 ? 16.904 -10.876 -41.590 1.00 82.12 85 PHE A O 1
ATOM 682 N N . ILE A 1 86 ? 17.506 -9.972 -43.542 1.00 81.06 86 ILE A N 1
ATOM 683 C CA . ILE A 1 86 ? 16.124 -9.636 -43.932 1.00 81.06 86 ILE A CA 1
ATOM 684 C C . ILE A 1 86 ? 15.291 -10.905 -44.130 1.00 81.06 86 ILE A C 1
ATOM 686 O O . ILE A 1 86 ? 14.134 -10.948 -43.709 1.00 81.06 86 ILE A O 1
ATOM 690 N N . ARG A 1 87 ? 15.871 -11.947 -44.731 1.00 80.56 87 ARG A N 1
ATOM 691 C CA . ARG A 1 87 ? 15.219 -13.245 -44.944 1.00 80.56 87 ARG A CA 1
ATOM 692 C C . ARG A 1 87 ? 14.853 -13.911 -43.617 1.00 80.56 87 ARG A C 1
ATOM 694 O O . ARG A 1 87 ? 13.691 -14.276 -43.430 1.00 80.56 87 ARG A O 1
ATOM 701 N N . VAL A 1 88 ? 15.802 -13.988 -42.683 1.00 81.88 88 VAL A N 1
ATOM 702 C CA . VAL A 1 88 ? 15.597 -14.519 -41.326 1.00 81.88 88 VAL A CA 1
ATOM 703 C C . VAL A 1 88 ? 14.534 -13.713 -40.583 1.00 81.88 88 VAL A C 1
ATOM 705 O O . VAL A 1 88 ? 13.570 -14.271 -40.055 1.00 81.88 88 VAL A O 1
ATOM 708 N N . MET A 1 89 ? 14.652 -12.385 -40.592 1.00 77.44 89 MET A N 1
ATOM 709 C CA . MET A 1 89 ? 13.723 -11.517 -39.873 1.00 77.44 89 MET A CA 1
ATOM 710 C C . MET A 1 89 ? 12.315 -11.554 -40.466 1.00 77.44 89 MET A C 1
ATOM 712 O O . MET A 1 89 ? 11.355 -11.497 -39.707 1.00 77.44 89 MET A O 1
ATOM 716 N N . LYS A 1 90 ? 12.153 -11.724 -41.783 1.00 80.31 90 LYS A N 1
ATOM 717 C CA . LYS A 1 90 ? 10.838 -11.908 -42.419 1.00 80.31 90 LYS A CA 1
ATOM 718 C C . LYS A 1 90 ? 10.160 -13.223 -42.055 1.00 80.31 90 LYS A C 1
ATOM 720 O O . LYS A 1 90 ? 8.938 -13.239 -41.928 1.00 80.31 90 LYS A O 1
ATOM 725 N N . LYS A 1 91 ? 10.925 -14.310 -41.889 1.00 75.62 91 LYS A N 1
ATOM 726 C CA . LYS A 1 91 ? 10.374 -15.613 -41.472 1.00 75.62 91 LYS A CA 1
ATOM 727 C C . LYS A 1 91 ? 9.676 -15.513 -40.116 1.00 75.62 91 LYS A C 1
ATOM 729 O O . LYS A 1 91 ? 8.645 -16.145 -39.915 1.00 75.62 91 LYS A O 1
ATOM 734 N N . VAL A 1 92 ? 10.208 -14.685 -39.215 1.00 70.69 92 VAL A N 1
ATOM 735 C CA . VAL A 1 92 ? 9.646 -14.497 -37.869 1.00 70.69 92 VAL A CA 1
ATOM 736 C C . VAL A 1 92 ? 8.691 -13.300 -37.792 1.00 70.69 92 VAL A C 1
ATOM 738 O O . VAL A 1 92 ? 7.676 -13.355 -37.101 1.00 70.69 92 VAL A O 1
ATOM 741 N N . LEU A 1 93 ? 8.982 -12.217 -38.516 1.00 67.31 93 LEU A N 1
ATOM 742 C CA . LEU A 1 93 ? 8.244 -10.952 -38.497 1.00 67.31 93 LEU A CA 1
ATOM 743 C C . LEU A 1 93 ? 7.610 -10.672 -39.855 1.00 67.31 93 LEU A C 1
ATOM 745 O O . LEU A 1 93 ? 7.956 -9.718 -40.554 1.00 67.31 93 LEU A O 1
ATOM 749 N N . SER A 1 94 ? 6.616 -11.495 -40.184 1.00 64.25 94 SER A N 1
ATOM 750 C CA . SER A 1 94 ? 5.829 -11.401 -41.421 1.00 64.25 94 SER A CA 1
ATOM 751 C C . SER A 1 94 ? 5.153 -10.035 -41.641 1.00 64.25 94 SER A C 1
ATOM 753 O O . SER A 1 94 ? 4.817 -9.682 -42.767 1.00 64.25 94 SER A O 1
ATOM 755 N N . SER A 1 95 ? 4.982 -9.234 -40.582 1.00 64.00 95 SER A N 1
ATOM 756 C CA . SER A 1 95 ? 4.286 -7.943 -40.614 1.00 64.00 95 SER A CA 1
ATOM 757 C C . SER A 1 95 ? 5.175 -6.720 -40.896 1.00 64.00 95 SER A C 1
ATOM 759 O O . SER A 1 95 ? 4.659 -5.601 -40.935 1.00 64.00 95 SER A O 1
ATOM 761 N N . MET A 1 96 ? 6.502 -6.864 -41.011 1.00 66.81 96 MET A N 1
ATOM 762 C CA . MET A 1 96 ? 7.415 -5.723 -41.199 1.00 66.81 96 MET A CA 1
ATOM 763 C C . MET A 1 96 ? 7.797 -5.520 -42.670 1.00 66.81 96 MET A C 1
ATOM 765 O O . MET A 1 96 ? 8.178 -6.461 -43.358 1.00 66.81 96 MET A O 1
ATOM 769 N N . SER A 1 97 ? 7.736 -4.271 -43.149 1.00 75.81 97 SER A N 1
ATOM 770 C CA . SER A 1 97 ? 8.203 -3.923 -44.496 1.00 75.81 97 SER A CA 1
ATOM 771 C C . SER A 1 97 ? 9.722 -4.074 -44.611 1.00 75.81 97 SER A C 1
ATOM 773 O O . SER A 1 97 ? 10.446 -3.810 -43.647 1.00 75.81 97 SER A O 1
ATOM 775 N N . GLU A 1 98 ? 10.207 -4.442 -45.801 1.00 74.56 98 GLU A N 1
ATOM 776 C CA . GLU A 1 98 ? 11.646 -4.569 -46.083 1.00 74.56 98 GLU A CA 1
ATOM 777 C C . GLU A 1 98 ? 12.415 -3.309 -45.691 1.00 74.56 98 GLU A C 1
ATOM 779 O O . GLU A 1 98 ? 13.391 -3.405 -44.958 1.00 74.56 98 GLU A O 1
ATOM 784 N N . GLU A 1 99 ? 11.907 -2.125 -46.040 1.00 73.81 99 GLU A N 1
ATOM 785 C CA . GLU A 1 99 ? 12.526 -0.840 -45.687 1.00 73.81 99 GLU A CA 1
ATOM 786 C C . GLU A 1 99 ? 12.790 -0.686 -44.177 1.00 73.81 99 GLU A C 1
ATOM 788 O O . GLU A 1 99 ? 13.798 -0.116 -43.760 1.00 73.81 99 GLU A O 1
ATOM 793 N N . LYS A 1 100 ? 11.897 -1.201 -43.320 1.00 67.69 100 LYS A N 1
ATOM 794 C CA . LYS A 1 100 ? 12.072 -1.135 -41.860 1.00 67.69 100 LYS A CA 1
ATOM 795 C C . LYS A 1 100 ? 13.098 -2.150 -41.364 1.00 67.69 100 LYS A C 1
ATOM 797 O O . LYS A 1 100 ? 13.819 -1.847 -40.415 1.00 67.69 100 LYS A O 1
ATOM 802 N N . LEU A 1 101 ? 13.162 -3.326 -41.988 1.00 75.62 101 LEU A N 1
ATOM 803 C CA . LEU A 1 101 ? 14.159 -4.353 -41.680 1.00 75.62 101 LEU A CA 1
ATOM 804 C C . LEU A 1 101 ? 15.558 -3.934 -42.145 1.00 75.62 101 LEU A C 1
ATOM 806 O O . LEU A 1 101 ? 16.527 -4.176 -41.435 1.00 75.62 101 LEU A O 1
ATOM 810 N N . GLU A 1 102 ? 15.662 -3.219 -43.264 1.00 73.88 102 GLU A N 1
ATOM 811 C CA . GLU A 1 102 ? 16.912 -2.607 -43.722 1.00 73.88 102 GLU A CA 1
ATOM 812 C C . GLU A 1 102 ? 17.417 -1.543 -42.750 1.00 73.88 102 GLU A C 1
ATOM 814 O O . GLU A 1 102 ? 18.595 -1.515 -42.396 1.00 73.88 102 GLU A O 1
ATOM 819 N N . VAL A 1 103 ? 16.519 -0.675 -42.278 1.00 69.75 103 VAL A N 1
ATOM 820 C CA . VAL A 1 103 ? 16.862 0.318 -41.257 1.00 69.75 103 VAL A CA 1
ATOM 821 C C . VAL A 1 103 ? 17.293 -0.370 -39.961 1.00 69.75 103 VAL A C 1
ATOM 823 O O . VAL A 1 103 ? 18.238 0.092 -39.328 1.00 69.75 103 VAL A O 1
ATOM 826 N N . LEU A 1 104 ? 16.640 -1.466 -39.567 1.00 73.88 104 LEU A N 1
ATOM 827 C CA . LEU A 1 104 ? 17.029 -2.247 -38.392 1.00 73.88 104 LEU A CA 1
ATOM 828 C C . LEU A 1 104 ? 18.418 -2.875 -38.566 1.00 73.88 104 LEU A C 1
ATOM 830 O O . LEU A 1 104 ? 19.243 -2.741 -37.669 1.00 73.88 104 LEU A O 1
ATOM 834 N N . PHE A 1 105 ? 18.703 -3.472 -39.725 1.00 76.69 105 PHE A N 1
ATOM 835 C CA . PHE A 1 105 ? 20.022 -4.014 -40.052 1.00 76.69 105 PHE A CA 1
ATOM 836 C C . PHE A 1 105 ? 21.116 -2.953 -39.895 1.00 76.69 105 PHE A C 1
ATOM 838 O O . PHE A 1 105 ? 22.087 -3.169 -39.178 1.00 76.69 105 PHE A O 1
ATOM 845 N N . LEU A 1 106 ? 20.915 -1.766 -40.476 1.00 70.69 106 LEU A N 1
ATOM 846 C CA . LEU A 1 106 ? 21.870 -0.656 -40.382 1.00 70.69 106 LEU A CA 1
ATOM 847 C C . LEU A 1 106 ? 22.062 -0.142 -38.950 1.00 70.69 106 LEU A C 1
ATOM 849 O O . LEU A 1 106 ? 23.130 0.356 -38.611 1.00 70.69 106 LEU A O 1
ATOM 853 N N . LYS A 1 107 ? 21.029 -0.228 -38.108 1.00 69.12 107 LYS A N 1
ATOM 854 C CA . LYS A 1 107 ? 21.133 0.157 -36.698 1.00 69.12 107 LYS A CA 1
ATOM 855 C C . LYS A 1 107 ? 21.896 -0.876 -35.864 1.00 69.12 107 LYS A C 1
ATOM 857 O O . LYS A 1 107 ? 22.570 -0.499 -34.908 1.00 69.12 107 LYS A O 1
ATOM 862 N N . VAL A 1 108 ? 21.795 -2.154 -36.226 1.00 76.12 108 VAL A N 1
ATOM 863 C CA . VAL A 1 108 ? 22.492 -3.261 -35.559 1.00 76.12 108 VAL A CA 1
ATOM 864 C C . VAL A 1 108 ? 23.957 -3.338 -36.008 1.00 76.12 108 VAL A C 1
ATOM 866 O O . VAL A 1 108 ? 24.846 -3.530 -35.175 1.00 76.12 108 VAL A O 1
ATOM 869 N N . ASP A 1 109 ? 24.233 -3.115 -37.297 1.00 75.50 109 ASP A N 1
ATOM 870 C CA . ASP A 1 109 ? 25.582 -3.020 -37.872 1.00 75.50 109 ASP A CA 1
ATOM 871 C C . ASP A 1 109 ? 26.252 -1.667 -37.561 1.00 75.50 109 ASP A C 1
ATOM 873 O O . ASP A 1 109 ? 26.610 -0.870 -38.428 1.00 75.50 109 ASP A O 1
ATOM 877 N N . SER A 1 110 ? 26.430 -1.396 -36.269 1.00 66.06 110 SER A N 1
ATOM 878 C CA . SER A 1 110 ? 27.050 -0.161 -35.772 1.00 66.06 110 SER A CA 1
ATOM 879 C C . SER A 1 110 ? 28.493 0.059 -36.252 1.00 66.06 110 SER A C 1
ATOM 881 O O . SER A 1 110 ? 28.948 1.201 -36.292 1.00 66.06 110 SER A O 1
ATOM 883 N N . ASN A 1 111 ? 29.213 -1.002 -36.633 1.00 68.19 111 ASN A N 1
ATOM 884 C CA . ASN A 1 111 ? 30.584 -0.933 -37.143 1.00 68.19 111 ASN A CA 1
ATOM 885 C C . ASN A 1 111 ? 30.673 -0.936 -38.680 1.00 68.19 111 ASN A C 1
ATOM 887 O O . ASN A 1 111 ? 31.787 -0.913 -39.204 1.00 68.19 111 ASN A O 1
ATOM 891 N N . CYS A 1 112 ? 29.533 -0.921 -39.386 1.00 66.56 112 CYS A N 1
ATOM 892 C CA . CYS A 1 112 ? 29.435 -0.843 -40.848 1.00 66.56 112 CYS A CA 1
ATOM 893 C C . CYS A 1 112 ? 30.258 -1.914 -41.576 1.00 66.56 112 CYS A C 1
ATOM 895 O O . CYS A 1 112 ? 30.782 -1.663 -42.665 1.00 66.56 112 CYS A O 1
ATOM 897 N N . ASN A 1 113 ? 30.419 -3.091 -40.968 1.00 72.25 113 ASN A N 1
ATOM 898 C CA . ASN A 1 113 ? 31.197 -4.166 -41.575 1.00 72.25 113 ASN A CA 1
ATOM 899 C C . ASN A 1 113 ? 30.355 -5.015 -42.538 1.00 72.25 113 ASN A C 1
ATOM 901 O O . ASN A 1 113 ? 30.909 -5.900 -43.183 1.00 72.25 113 ASN A O 1
ATOM 905 N N . GLY A 1 114 ? 29.052 -4.732 -42.655 1.00 72.44 114 GLY A N 1
ATOM 906 C CA . GLY A 1 114 ? 28.122 -5.442 -43.526 1.00 72.44 114 GLY A CA 1
ATOM 907 C C . GLY A 1 114 ? 27.624 -6.764 -42.947 1.00 72.44 114 GLY A C 1
ATOM 908 O O . GLY A 1 114 ? 26.926 -7.484 -43.655 1.00 72.44 114 GLY A O 1
ATOM 909 N N . TYR A 1 115 ? 27.950 -7.070 -41.685 1.00 77.12 115 TYR A N 1
ATOM 910 C CA . TYR A 1 115 ? 27.641 -8.349 -41.051 1.00 77.12 115 TYR A CA 1
ATOM 911 C C . TYR A 1 115 ? 27.058 -8.188 -39.641 1.00 77.12 115 TYR A C 1
ATOM 913 O O . TYR A 1 115 ? 27.637 -7.555 -38.744 1.00 77.12 115 TYR A O 1
ATOM 921 N N . VAL A 1 116 ? 25.936 -8.864 -39.403 1.00 81.25 116 VAL A N 1
ATOM 922 C CA . VAL A 1 116 ? 25.231 -8.886 -38.120 1.00 81.25 116 VAL A CA 1
ATOM 923 C C . VAL A 1 116 ? 25.335 -10.272 -37.498 1.00 81.25 116 VAL A C 1
ATOM 925 O O . VAL A 1 116 ? 24.911 -11.265 -38.077 1.00 81.25 116 VAL A O 1
ATOM 928 N N . THR A 1 117 ? 25.875 -10.335 -36.284 1.00 83.31 117 THR A N 1
ATOM 929 C CA . THR A 1 117 ? 25.820 -11.540 -35.452 1.00 83.31 117 THR A CA 1
ATOM 930 C C . THR A 1 117 ? 24.626 -11.459 -34.506 1.00 83.31 117 THR A C 1
ATOM 932 O O . THR A 1 117 ? 24.162 -10.364 -34.163 1.00 83.31 117 THR A O 1
ATOM 935 N N . TRP A 1 118 ? 24.158 -12.610 -34.021 1.00 81.19 118 TRP A N 1
ATOM 936 C CA . TRP A 1 118 ? 23.094 -12.662 -33.016 1.00 81.19 118 TRP A CA 1
ATOM 937 C C . TRP A 1 118 ? 23.426 -11.816 -31.776 1.00 81.19 118 TRP A C 1
ATOM 939 O O . TRP A 1 118 ? 22.593 -11.045 -31.306 1.00 81.19 118 TRP A O 1
ATOM 949 N N . GLN A 1 119 ? 24.676 -11.868 -31.302 1.00 78.06 119 GLN A N 1
ATOM 950 C CA . GLN A 1 119 ? 25.118 -11.077 -30.152 1.00 78.06 119 GLN A CA 1
ATOM 951 C C . GLN A 1 119 ? 24.982 -9.566 -30.397 1.00 78.06 119 GLN A C 1
ATOM 953 O O . GLN A 1 119 ? 24.440 -8.864 -29.547 1.00 78.06 119 GLN A O 1
ATOM 958 N N . LYS A 1 120 ? 25.391 -9.068 -31.576 1.00 77.44 120 LYS A N 1
ATOM 959 C CA . LYS A 1 120 ? 25.222 -7.649 -31.938 1.00 77.44 120 LYS A CA 1
ATOM 960 C C . LYS A 1 120 ? 23.749 -7.243 -31.963 1.00 77.44 120 LYS A C 1
ATOM 962 O O . LYS A 1 120 ? 23.413 -6.145 -31.522 1.00 77.44 120 LYS A O 1
ATOM 967 N N . TYR A 1 121 ? 22.878 -8.117 -32.469 1.00 79.94 121 TYR A N 1
ATOM 968 C CA . TYR A 1 121 ? 21.438 -7.877 -32.486 1.00 79.94 121 TYR A CA 1
ATOM 969 C C . TYR A 1 121 ? 20.869 -7.766 -31.066 1.00 79.94 121 TYR A C 1
ATOM 971 O O . TYR A 1 121 ? 20.192 -6.785 -30.757 1.00 79.94 121 TYR A O 1
ATOM 979 N N . VAL A 1 122 ? 21.204 -8.703 -30.173 1.00 76.50 122 VAL A N 1
ATOM 980 C CA . VAL A 1 122 ? 20.767 -8.661 -28.768 1.00 76.50 122 VAL A CA 1
ATOM 981 C C . VAL A 1 122 ? 21.298 -7.417 -28.050 1.00 76.50 122 VAL A C 1
ATOM 983 O O . VAL A 1 122 ? 20.530 -6.730 -27.373 1.00 76.50 122 VAL A O 1
ATOM 986 N N . ASP A 1 123 ? 22.576 -7.083 -28.230 1.00 73.56 123 ASP A N 1
ATOM 987 C CA . ASP A 1 123 ? 23.196 -5.910 -27.608 1.00 73.56 123 ASP A CA 1
ATOM 988 C C . ASP A 1 123 ? 22.543 -4.604 -28.084 1.00 73.56 123 ASP A C 1
ATOM 990 O O . ASP A 1 123 ? 22.266 -3.714 -27.274 1.00 73.56 123 ASP A O 1
ATOM 994 N N . TYR A 1 124 ? 22.254 -4.490 -29.386 1.00 75.81 124 TYR A N 1
ATOM 995 C CA . TYR A 1 124 ? 21.524 -3.356 -29.950 1.00 75.81 124 TYR A CA 1
ATOM 996 C C . TYR A 1 124 ? 20.129 -3.227 -29.329 1.00 75.81 124 TYR A C 1
ATOM 998 O O . TYR A 1 124 ? 19.766 -2.144 -28.862 1.00 75.81 124 TYR A O 1
ATOM 1006 N N . MET A 1 125 ? 19.369 -4.326 -29.269 1.00 70.75 125 MET A N 1
ATOM 1007 C CA . MET A 1 125 ? 18.026 -4.311 -28.687 1.00 70.75 125 MET A CA 1
ATOM 1008 C C . MET A 1 125 ? 18.081 -3.870 -27.222 1.00 70.75 125 MET A C 1
ATOM 1010 O O . MET A 1 125 ? 17.355 -2.956 -26.834 1.00 70.75 125 MET A O 1
ATOM 1014 N N . MET A 1 126 ? 18.995 -4.432 -26.424 1.00 66.25 126 MET A N 1
ATOM 1015 C CA . MET A 1 126 ? 19.176 -4.049 -25.020 1.00 66.25 126 MET A CA 1
ATOM 1016 C C . MET A 1 126 ? 19.472 -2.554 -24.851 1.00 66.25 126 MET A C 1
ATOM 1018 O O . MET A 1 126 ? 18.853 -1.906 -24.007 1.00 66.25 126 MET A O 1
ATOM 1022 N N . ARG A 1 127 ? 20.358 -1.983 -25.678 1.00 66.38 127 ARG A N 1
ATOM 1023 C CA . ARG A 1 127 ? 20.676 -0.544 -25.645 1.00 66.38 127 ARG A CA 1
ATOM 1024 C C . ARG A 1 127 ? 19.491 0.329 -26.053 1.00 66.38 127 ARG A C 1
ATOM 1026 O O . ARG A 1 127 ? 19.231 1.337 -25.398 1.00 66.38 127 ARG A O 1
ATOM 1033 N N . GLU A 1 128 ? 18.759 -0.039 -27.107 1.00 65.75 128 GLU A N 1
ATOM 1034 C CA . GLU A 1 128 ? 17.577 0.715 -27.544 1.00 65.75 128 GLU A CA 1
ATOM 1035 C C . GLU A 1 128 ? 16.490 0.724 -26.455 1.00 65.75 128 GLU A C 1
ATOM 1037 O O . GLU A 1 128 ? 15.850 1.755 -26.226 1.00 65.75 128 GLU A O 1
ATOM 1042 N N . PHE A 1 129 ? 16.301 -0.394 -25.747 1.00 56.53 129 PHE A N 1
ATOM 1043 C CA . PHE A 1 129 ? 15.367 -0.465 -24.623 1.00 56.53 129 PHE A CA 1
ATOM 1044 C C . PHE A 1 129 ? 15.827 0.347 -23.422 1.00 56.53 129 PHE A C 1
ATOM 1046 O O . PHE A 1 129 ? 15.034 1.143 -22.926 1.00 56.53 129 PHE A O 1
ATOM 1053 N N . GLN A 1 130 ? 17.083 0.198 -22.992 1.00 57.16 130 GLN A N 1
ATOM 1054 C CA . GLN A 1 130 ? 17.635 0.976 -21.880 1.00 57.16 130 GLN A CA 1
ATOM 1055 C C . GLN A 1 130 ? 17.504 2.479 -22.144 1.00 57.16 130 GLN A C 1
ATOM 1057 O O . GLN A 1 130 ? 16.982 3.198 -21.300 1.00 57.16 130 GLN A O 1
ATOM 1062 N N . GLY A 1 131 ? 17.845 2.940 -23.352 1.00 52.25 131 GLY A N 1
ATOM 1063 C CA . GLY A 1 131 ? 17.700 4.347 -23.730 1.00 52.25 131 GLY A CA 1
ATOM 1064 C C . GLY A 1 131 ? 16.245 4.833 -23.726 1.00 52.25 131 GLY A C 1
ATOM 1065 O O . GLY A 1 131 ? 15.958 5.924 -23.235 1.00 52.25 131 GLY A O 1
ATOM 1066 N N . LYS A 1 132 ? 15.289 4.029 -24.217 1.00 56.47 132 LYS A N 1
ATOM 1067 C CA . LYS A 1 132 ? 13.851 4.366 -24.143 1.00 56.47 132 LYS A CA 1
ATOM 1068 C C . LYS A 1 132 ? 13.328 4.362 -22.708 1.00 56.47 132 LYS A C 1
ATOM 1070 O O . LYS A 1 132 ? 12.482 5.186 -22.369 1.00 56.47 132 LYS A O 1
ATOM 1075 N N . GLU A 1 133 ? 13.802 3.444 -21.874 1.00 54.56 133 GLU A N 1
ATOM 1076 C CA . GLU A 1 133 ? 13.435 3.350 -20.464 1.00 54.56 133 GLU A CA 1
ATOM 1077 C C . GLU A 1 133 ? 13.991 4.538 -19.672 1.00 54.56 133 GLU A C 1
ATOM 1079 O O . GLU A 1 133 ? 13.254 5.149 -18.906 1.00 54.56 133 GLU A O 1
ATOM 1084 N N . GLU A 1 134 ? 15.242 4.932 -19.904 1.00 54.88 134 GLU A N 1
ATOM 1085 C CA . GLU A 1 134 ? 15.848 6.139 -19.333 1.00 54.88 134 GLU A CA 1
ATOM 1086 C C . GLU A 1 134 ? 15.146 7.414 -19.813 1.00 54.88 134 GLU A C 1
ATOM 1088 O O . GLU A 1 134 ? 14.866 8.308 -19.012 1.00 54.88 134 GLU A O 1
ATOM 1093 N N . MET A 1 135 ? 14.777 7.490 -21.095 1.00 53.69 135 MET A N 1
ATOM 1094 C CA . MET A 1 135 ? 13.994 8.602 -21.639 1.00 53.69 135 MET A CA 1
ATOM 1095 C C . MET A 1 135 ? 12.606 8.700 -20.988 1.00 53.69 135 MET A C 1
ATOM 1097 O O . MET A 1 135 ? 12.180 9.791 -20.628 1.00 53.69 135 MET A O 1
ATOM 1101 N N . ARG A 1 136 ? 11.909 7.580 -20.765 1.00 53.03 136 ARG A N 1
ATOM 1102 C CA . ARG A 1 136 ? 10.630 7.579 -20.031 1.00 53.03 136 ARG A CA 1
ATOM 1103 C C . ARG A 1 136 ? 10.825 7.903 -18.550 1.00 53.03 136 ARG A C 1
ATOM 1105 O O . ARG A 1 136 ? 10.123 8.747 -18.014 1.00 53.03 136 ARG A O 1
ATOM 1112 N N . LYS A 1 137 ? 11.819 7.308 -17.884 1.00 51.25 137 LYS A N 1
ATOM 1113 C CA . LYS A 1 137 ? 12.143 7.594 -16.473 1.00 51.25 137 LYS A CA 1
ATOM 1114 C C . LYS A 1 137 ? 12.539 9.053 -16.248 1.00 51.25 137 LYS A C 1
ATOM 1116 O O . LYS A 1 137 ? 12.244 9.596 -15.193 1.00 51.25 137 LYS A O 1
ATOM 1121 N N . SER A 1 138 ? 13.202 9.691 -17.212 1.00 52.41 138 SER A N 1
ATOM 1122 C CA . SER A 1 138 ? 13.583 11.110 -17.140 1.00 52.41 138 SER A CA 1
ATOM 1123 C C . SER A 1 138 ? 12.419 12.074 -17.383 1.00 52.41 138 SER A C 1
ATOM 1125 O O . SER A 1 138 ? 12.497 13.220 -16.940 1.00 52.41 138 SER A O 1
ATOM 1127 N N . GLN A 1 139 ? 11.327 11.618 -18.008 1.00 53.25 139 GLN A N 1
ATOM 1128 C CA . GLN A 1 139 ? 10.082 12.387 -18.122 1.00 53.25 139 GLN A CA 1
ATOM 1129 C C . GLN A 1 139 ? 9.332 12.477 -16.782 1.00 53.25 139 GLN A C 1
ATOM 1131 O O . GLN A 1 139 ? 8.619 13.451 -16.548 1.00 53.25 139 GLN A O 1
ATOM 1136 N N . TYR A 1 140 ? 9.540 11.520 -15.872 1.00 53.81 140 TYR A N 1
ATOM 1137 C CA . TYR A 1 140 ? 8.865 11.458 -14.574 1.00 53.81 140 TYR A CA 1
ATOM 1138 C C . TYR A 1 140 ? 9.786 11.905 -13.422 1.00 53.81 140 TYR A C 1
ATOM 1140 O O . TYR A 1 140 ? 10.866 11.359 -13.205 1.00 53.81 140 TYR A O 1
ATOM 1148 N N . ARG A 1 141 ? 9.359 12.912 -12.644 1.00 56.50 141 ARG A N 1
ATOM 1149 C CA . ARG A 1 141 ? 10.162 13.540 -11.570 1.00 56.50 141 ARG A CA 1
ATOM 1150 C C . ARG A 1 141 ? 9.688 13.233 -10.144 1.00 56.50 141 ARG A C 1
ATOM 1152 O O . ARG A 1 141 ? 9.864 14.050 -9.243 1.00 56.50 141 ARG A O 1
ATOM 1159 N N . LEU A 1 142 ? 9.094 12.062 -9.914 1.00 58.16 142 LEU A N 1
ATOM 1160 C CA . LEU A 1 142 ? 8.960 11.549 -8.550 1.00 58.16 142 LEU A CA 1
ATOM 1161 C C . LEU A 1 142 ? 10.263 10.838 -8.182 1.00 58.16 142 LEU A C 1
ATOM 1163 O O . LEU A 1 142 ? 10.595 9.811 -8.778 1.00 58.16 142 LEU A O 1
ATOM 1167 N N . ARG A 1 143 ? 11.010 11.385 -7.220 1.00 67.88 143 ARG A N 1
ATOM 1168 C CA . ARG A 1 143 ? 12.242 10.757 -6.735 1.00 67.88 143 ARG A CA 1
ATOM 1169 C C . ARG A 1 143 ? 12.242 10.681 -5.222 1.00 67.88 143 ARG A C 1
ATOM 1171 O O . ARG A 1 143 ? 12.323 11.698 -4.543 1.00 67.88 143 ARG A O 1
ATOM 1178 N N . PHE A 1 144 ? 12.217 9.458 -4.708 1.00 78.00 144 PHE A N 1
ATOM 1179 C CA . PHE A 1 144 ? 12.694 9.186 -3.362 1.00 78.00 144 PHE A CA 1
ATOM 1180 C C . PHE A 1 144 ? 14.223 9.156 -3.353 1.00 78.00 144 PHE A C 1
ATOM 1182 O O . PHE A 1 144 ? 14.850 8.645 -4.289 1.00 78.00 144 PHE A O 1
ATOM 1189 N N . HIS A 1 145 ? 14.817 9.716 -2.303 1.00 73.81 145 HIS A N 1
ATOM 1190 C CA . HIS A 1 145 ? 16.264 9.801 -2.143 1.00 73.81 145 HIS A CA 1
ATOM 1191 C C . HIS A 1 145 ? 16.777 8.749 -1.170 1.00 73.81 145 HIS A C 1
ATOM 1193 O O . HIS A 1 145 ? 16.194 8.521 -0.113 1.00 73.81 145 HIS A O 1
ATOM 1199 N N . LEU A 1 146 ? 17.903 8.142 -1.536 1.00 76.69 146 LEU A N 1
ATOM 1200 C CA . LEU A 1 146 ? 18.734 7.363 -0.628 1.00 76.69 146 LEU A CA 1
ATOM 1201 C C . LEU A 1 146 ? 19.839 8.271 -0.053 1.00 76.69 146 LEU A C 1
ATOM 1203 O O . LEU A 1 146 ? 20.252 9.206 -0.741 1.00 76.69 146 LEU A O 1
ATOM 1207 N N . PRO A 1 147 ? 20.347 7.993 1.161 1.00 81.69 147 PRO A N 1
ATOM 1208 C CA . PRO A 1 147 ? 19.986 6.875 2.031 1.00 81.69 147 PRO A CA 1
ATOM 1209 C C . PRO A 1 147 ? 18.662 7.107 2.768 1.00 81.69 147 PRO A C 1
ATOM 1211 O O . PRO A 1 147 ? 18.267 8.232 3.061 1.00 81.69 147 PRO A O 1
ATOM 1214 N N . MET A 1 148 ? 17.976 6.014 3.085 1.00 86.44 148 MET A N 1
ATOM 1215 C CA . MET A 1 148 ? 16.796 6.058 3.941 1.00 86.44 148 MET A CA 1
ATOM 1216 C C . MET A 1 148 ? 17.226 6.352 5.386 1.00 86.44 148 MET A C 1
ATOM 1218 O O . MET A 1 148 ? 18.118 5.692 5.918 1.00 86.44 148 MET A O 1
ATOM 1222 N N . THR A 1 149 ? 16.591 7.332 6.026 1.00 88.62 149 THR A N 1
ATOM 1223 C CA . THR A 1 149 ? 16.908 7.720 7.407 1.00 88.62 149 THR A CA 1
ATOM 1224 C C . THR A 1 149 ? 16.290 6.731 8.386 1.00 88.62 149 THR A C 1
ATOM 1226 O O . THR A 1 149 ? 15.117 6.387 8.239 1.00 88.62 149 THR A O 1
ATOM 1229 N N . ILE A 1 150 ? 17.057 6.281 9.379 1.00 89.31 150 ILE A N 1
ATOM 1230 C CA . ILE A 1 150 ? 16.615 5.284 10.359 1.00 89.31 150 ILE A CA 1
ATOM 1231 C C . ILE A 1 150 ? 16.565 5.902 11.739 1.00 89.31 150 ILE A C 1
ATOM 1233 O O . ILE A 1 150 ? 17.519 6.542 12.173 1.00 89.31 150 ILE A O 1
ATOM 1237 N N . ILE A 1 151 ? 15.468 5.639 12.434 1.00 88.81 151 ILE A N 1
ATOM 1238 C CA . ILE A 1 151 ? 15.297 5.955 13.842 1.00 88.81 151 ILE A CA 1
ATOM 1239 C C . ILE A 1 151 ? 15.315 4.624 14.590 1.00 88.81 151 ILE A C 1
ATOM 1241 O O . ILE A 1 151 ? 14.379 3.826 14.428 1.00 88.81 151 ILE A O 1
ATOM 1245 N N . PRO A 1 152 ? 16.398 4.331 15.330 1.00 84.50 152 PRO A N 1
ATOM 1246 C CA . PRO A 1 152 ? 16.482 3.111 16.106 1.00 84.50 152 PRO A CA 1
ATOM 1247 C C . PRO A 1 152 ? 15.478 3.166 17.255 1.00 84.50 152 PRO A C 1
ATOM 1249 O O . PRO A 1 152 ? 15.365 4.181 17.944 1.00 84.50 152 PRO A O 1
ATOM 1252 N N . MET A 1 153 ? 14.765 2.065 17.473 1.00 81.00 153 MET A N 1
ATOM 1253 C CA . MET A 1 153 ? 13.959 1.910 18.676 1.00 81.00 153 MET A CA 1
ATOM 1254 C C . MET A 1 153 ? 14.761 1.167 19.734 1.00 81.00 153 MET A C 1
ATOM 1256 O O . MET A 1 153 ? 15.379 0.145 19.457 1.00 81.00 153 MET A O 1
ATOM 1260 N N . HIS A 1 154 ? 14.716 1.661 20.967 1.00 71.38 154 HIS A N 1
ATOM 1261 C CA . HIS A 1 154 ? 15.357 1.002 22.109 1.00 71.38 154 HIS A CA 1
ATOM 1262 C C . HIS A 1 154 ? 14.506 -0.125 22.712 1.00 71.38 154 HIS A C 1
ATOM 1264 O O . HIS A 1 154 ? 14.933 -0.793 23.649 1.00 71.38 154 HIS A O 1
ATOM 1270 N N . HIS A 1 155 ? 13.302 -0.341 22.182 1.00 69.81 155 HIS A N 1
ATOM 1271 C CA . HIS A 1 155 ? 12.388 -1.376 22.650 1.00 69.81 155 HIS A CA 1
ATOM 1272 C C . HIS A 1 155 ? 12.676 -2.678 21.903 1.00 69.81 155 HIS A C 1
ATOM 1274 O O . HIS A 1 155 ? 12.755 -2.685 20.678 1.00 69.81 155 HIS A O 1
ATOM 1280 N N . GLY A 1 156 ? 12.814 -3.791 22.624 1.00 74.75 156 GLY A N 1
ATOM 1281 C CA . GLY A 1 156 ? 13.142 -5.109 22.055 1.00 74.75 156 GLY A CA 1
ATOM 1282 C C . GLY A 1 156 ? 12.017 -5.772 21.244 1.00 74.75 156 GLY A C 1
ATOM 1283 O O . GLY A 1 156 ? 12.086 -6.969 20.971 1.00 74.75 156 GLY A O 1
ATOM 1284 N N . SER A 1 157 ? 10.980 -5.018 20.878 1.00 85.56 157 SER A N 1
ATOM 1285 C CA . SER A 1 157 ? 9.735 -5.514 20.293 1.00 85.56 157 SER A CA 1
ATOM 1286 C C . SER A 1 157 ? 9.458 -4.862 18.940 1.00 85.56 157 SER A C 1
ATOM 1288 O O . SER A 1 157 ? 9.788 -3.702 18.707 1.00 85.56 157 SER A O 1
ATOM 1290 N N . GLU A 1 158 ? 8.801 -5.605 18.051 1.00 90.19 158 GLU A N 1
ATOM 1291 C CA . GLU A 1 158 ? 8.394 -5.118 16.730 1.00 90.19 158 GLU A CA 1
ATOM 1292 C C . GLU A 1 158 ? 7.357 -3.997 16.844 1.00 90.19 158 GLU A C 1
ATOM 1294 O O . GLU A 1 158 ? 6.447 -4.052 17.675 1.00 90.19 158 GLU A O 1
ATOM 1299 N N . ILE A 1 159 ? 7.453 -3.000 15.969 1.00 92.69 159 ILE A N 1
ATOM 1300 C CA . ILE A 1 159 ? 6.415 -1.991 15.773 1.00 92.69 159 ILE A CA 1
ATOM 1301 C C . ILE A 1 159 ? 5.279 -2.649 14.996 1.00 92.69 159 ILE A C 1
ATOM 1303 O O . ILE A 1 159 ? 5.484 -3.146 13.893 1.00 92.69 159 ILE A O 1
ATOM 1307 N N . VAL A 1 160 ? 4.075 -2.631 15.550 1.00 92.19 160 VAL A N 1
ATOM 1308 C CA . VAL A 1 160 ? 2.875 -3.212 14.939 1.00 92.19 160 VAL A CA 1
ATOM 1309 C C . VAL A 1 160 ? 2.285 -2.264 13.901 1.00 92.19 160 VAL A C 1
ATOM 1311 O O . VAL A 1 160 ? 1.972 -2.675 12.787 1.00 92.19 160 VAL A O 1
ATOM 1314 N N . LYS A 1 161 ? 2.154 -0.978 14.244 1.00 92.69 161 LYS A N 1
ATOM 1315 C CA . LYS A 1 161 ? 1.480 0.006 13.394 1.00 92.69 161 LYS A CA 1
ATOM 1316 C C . LYS A 1 161 ? 2.114 1.381 13.510 1.00 92.69 161 LYS A C 1
ATOM 1318 O O . LYS A 1 161 ? 2.483 1.809 14.603 1.00 92.69 161 LYS A O 1
ATOM 1323 N N . VAL A 1 162 ? 2.166 2.083 12.380 1.00 92.94 162 VAL A N 1
ATOM 1324 C CA . VAL A 1 162 ? 2.443 3.520 12.302 1.00 92.94 162 VAL A CA 1
ATOM 1325 C C . VAL A 1 162 ? 1.195 4.217 11.780 1.00 92.94 162 VAL A C 1
ATOM 1327 O O . VAL A 1 162 ? 0.677 3.853 10.725 1.00 92.94 162 VAL A O 1
ATOM 1330 N N . ALA A 1 163 ? 0.724 5.229 12.498 1.00 90.25 163 ALA A N 1
ATOM 1331 C CA . ALA A 1 163 ? -0.409 6.050 12.095 1.00 90.25 163 ALA A CA 1
ATOM 1332 C C . ALA A 1 163 ? -0.065 7.536 12.218 1.00 90.25 163 ALA A C 1
ATOM 1334 O O . ALA A 1 163 ? 0.796 7.922 13.005 1.00 90.25 163 ALA A O 1
ATOM 1335 N N . PHE A 1 164 ? -0.740 8.381 11.442 1.00 89.12 164 PHE A N 1
ATOM 1336 C CA . PHE A 1 164 ? -0.627 9.830 11.563 1.00 89.12 164 PHE A CA 1
ATOM 1337 C C . PHE A 1 164 ? -1.936 10.407 12.087 1.00 89.12 164 PHE A C 1
ATOM 1339 O O . PHE A 1 164 ? -3.005 10.132 11.542 1.00 89.12 164 PHE A O 1
ATOM 1346 N N . LEU A 1 165 ? -1.844 11.222 13.130 1.00 83.44 165 LEU A N 1
ATOM 1347 C CA . LEU A 1 165 ? -2.975 11.879 13.757 1.00 83.44 165 LEU A CA 1
ATOM 1348 C C . LEU A 1 165 ? -2.932 13.379 13.475 1.00 83.44 165 LEU A C 1
ATOM 1350 O O . LEU A 1 165 ? -1.959 14.062 13.793 1.00 83.44 165 LEU A O 1
ATOM 1354 N N . ILE A 1 166 ? -4.044 13.902 12.963 1.00 76.75 166 ILE A N 1
ATOM 1355 C CA . ILE A 1 166 ? -4.331 15.336 12.926 1.00 76.75 166 ILE A CA 1
ATOM 1356 C C . ILE A 1 166 ? -5.459 15.581 13.923 1.00 76.75 166 ILE A C 1
ATOM 1358 O O . ILE A 1 166 ? -6.561 15.061 13.752 1.00 76.75 166 ILE A O 1
ATOM 1362 N N . GLN A 1 167 ? -5.188 16.347 14.978 1.00 67.88 167 GLN A N 1
ATOM 1363 C CA . GLN A 1 167 ? -6.232 16.750 15.921 1.00 67.88 167 GLN A CA 1
ATOM 1364 C C . GLN A 1 167 ? -7.129 17.804 15.261 1.00 67.88 167 GLN A C 1
ATOM 1366 O O . GLN A 1 167 ? -6.626 18.710 14.601 1.00 67.88 167 GLN A O 1
ATOM 1371 N N . ARG A 1 168 ? -8.450 17.707 15.479 1.00 57.53 168 ARG A N 1
ATOM 1372 C CA . ARG A 1 168 ? -9.522 18.481 14.809 1.00 57.53 168 ARG A CA 1
ATOM 1373 C C . ARG A 1 168 ? -9.349 20.017 14.817 1.00 57.53 168 ARG A C 1
ATOM 1375 O O . ARG A 1 168 ? -10.014 20.690 14.040 1.00 57.53 168 ARG A O 1
ATOM 1382 N N . PHE A 1 169 ? -8.443 20.554 15.641 1.00 54.72 169 PHE A N 1
ATOM 1383 C CA . PHE A 1 169 ? -8.163 21.991 15.788 1.00 54.72 169 PHE A CA 1
ATOM 1384 C C . PHE A 1 169 ? -6.670 22.368 15.770 1.00 54.72 169 PHE A C 1
ATOM 1386 O O . PHE A 1 169 ? -6.337 23.527 16.003 1.00 54.72 169 PHE A O 1
ATOM 1393 N N . LYS A 1 170 ? -5.752 21.422 15.520 1.00 61.75 170 LYS A N 1
ATOM 1394 C CA . LYS A 1 170 ? -4.311 21.717 15.442 1.00 61.75 170 LYS A CA 1
ATOM 1395 C C . LYS A 1 170 ? -3.827 21.684 13.998 1.00 61.75 170 LYS A C 1
ATOM 1397 O O . LYS A 1 170 ? -4.158 20.776 13.244 1.00 61.75 170 LYS A O 1
ATOM 1402 N N . THR A 1 171 ? -2.989 22.656 13.646 1.00 58.81 171 THR A N 1
ATOM 1403 C CA . THR A 1 171 ? -2.292 22.724 12.351 1.00 58.81 171 THR A CA 1
ATOM 1404 C C . THR A 1 171 ? -1.157 21.705 12.244 1.00 58.81 171 THR A C 1
ATOM 1406 O O . THR A 1 171 ? -0.810 21.287 11.142 1.00 58.81 171 THR A O 1
ATOM 1409 N N . ILE A 1 172 ? -0.602 21.285 13.385 1.00 68.69 172 ILE A N 1
ATOM 1410 C CA . ILE A 1 172 ? 0.518 20.346 13.488 1.00 68.69 172 ILE A CA 1
ATOM 1411 C C . ILE A 1 172 ? -0.026 18.974 13.894 1.00 68.69 172 ILE A C 1
ATOM 1413 O O . ILE A 1 172 ? -0.715 18.854 14.913 1.00 68.69 172 ILE A O 1
ATOM 1417 N N . GLY A 1 173 ? 0.278 17.949 13.097 1.00 80.88 173 GLY A N 1
ATOM 1418 C CA . GLY A 1 173 ? -0.048 16.563 13.430 1.00 80.88 173 GLY A CA 1
ATOM 1419 C C . GLY A 1 173 ? 1.083 15.855 14.176 1.00 80.88 173 GLY A C 1
ATOM 1420 O O . GLY A 1 173 ? 2.179 16.389 14.348 1.00 80.88 173 GLY A O 1
ATOM 1421 N N . CYS A 1 174 ? 0.823 14.630 14.618 1.00 87.62 174 CYS A N 1
ATOM 1422 C CA . CYS A 1 174 ? 1.829 13.759 15.220 1.00 87.62 174 CYS A CA 1
ATOM 1423 C C . CYS A 1 174 ? 1.759 12.350 14.627 1.00 87.62 174 CYS A C 1
ATOM 1425 O O . CYS A 1 174 ? 0.696 11.890 14.204 1.00 87.62 174 CYS A O 1
ATOM 1427 N N . PHE A 1 175 ? 2.894 11.654 14.594 1.00 91.12 175 PHE A N 1
ATOM 1428 C CA . PHE A 1 175 ? 2.912 10.224 14.305 1.00 91.12 175 PHE A CA 1
ATOM 1429 C C . PHE A 1 175 ? 2.736 9.431 15.594 1.00 91.12 175 PHE A C 1
ATOM 1431 O O . PHE A 1 175 ? 3.226 9.807 16.657 1.00 91.12 175 PHE A O 1
ATOM 1438 N N . LEU A 1 176 ? 2.034 8.316 15.477 1.00 91.94 176 LEU A N 1
ATOM 1439 C CA . LEU A 1 176 ? 1.784 7.367 16.542 1.00 91.94 176 LEU A CA 1
ATOM 1440 C C . LEU A 1 176 ? 2.371 6.031 16.133 1.00 91.94 176 LEU A C 1
ATOM 1442 O O . LEU A 1 176 ? 2.119 5.552 15.023 1.00 91.94 176 LEU A O 1
ATOM 1446 N N . THR A 1 177 ? 3.131 5.425 17.033 1.00 93.25 177 THR A N 1
ATOM 1447 C CA . THR A 1 177 ? 3.639 4.069 16.850 1.00 93.25 177 THR A CA 1
ATOM 1448 C C . THR A 1 177 ? 3.262 3.221 18.041 1.00 93.25 177 THR A C 1
ATOM 1450 O O . THR A 1 177 ? 3.396 3.667 19.179 1.00 93.25 177 THR A O 1
ATOM 1453 N N . VAL A 1 178 ? 2.825 1.994 17.780 1.00 93.00 178 VAL A N 1
ATOM 1454 C CA . VAL A 1 178 ? 2.586 1.004 18.832 1.00 93.00 178 VAL A CA 1
ATOM 1455 C C . VAL A 1 178 ? 3.465 -0.202 18.594 1.00 93.00 178 VAL A C 1
ATOM 1457 O O . VAL A 1 178 ? 3.515 -0.727 17.482 1.00 93.00 178 VAL A O 1
ATOM 1460 N N . THR A 1 179 ? 4.160 -0.628 19.638 1.00 92.75 179 THR A N 1
ATOM 1461 C CA . THR A 1 179 ? 4.954 -1.855 19.654 1.00 92.75 179 THR A CA 1
ATOM 1462 C C . THR A 1 179 ? 4.120 -3.048 20.114 1.00 92.75 179 THR A C 1
ATOM 1464 O O . THR A 1 179 ? 3.096 -2.907 20.785 1.00 92.75 179 THR A O 1
ATOM 1467 N N . LYS A 1 180 ? 4.575 -4.253 19.768 1.00 90.12 180 LYS A N 1
ATOM 1468 C CA . LYS A 1 180 ? 3.889 -5.513 20.081 1.00 90.12 180 LYS A CA 1
ATOM 1469 C C . LYS A 1 180 ? 3.687 -5.739 21.582 1.00 90.12 180 LYS A C 1
ATOM 1471 O O . LYS A 1 180 ? 2.696 -6.341 21.971 1.00 90.12 180 LYS A O 1
ATOM 1476 N N . ASP A 1 181 ? 4.586 -5.238 22.420 1.00 87.75 181 ASP A N 1
ATOM 1477 C CA . ASP A 1 181 ? 4.521 -5.292 23.888 1.00 87.75 181 ASP A CA 1
ATOM 1478 C C . ASP A 1 181 ? 3.673 -4.176 24.530 1.00 87.75 181 ASP A C 1
ATOM 1480 O O . ASP A 1 181 ? 3.616 -4.078 25.760 1.00 87.75 181 ASP A O 1
ATOM 1484 N N . GLY A 1 182 ? 2.992 -3.354 23.722 1.00 87.62 182 GLY A N 1
ATOM 1485 C CA . GLY A 1 182 ? 2.017 -2.373 24.196 1.00 87.62 182 GLY A CA 1
ATOM 1486 C C . GLY A 1 182 ? 2.611 -1.029 24.609 1.00 87.62 182 GLY A C 1
ATOM 1487 O O . GLY A 1 182 ? 2.070 -0.380 25.506 1.00 87.62 182 GLY A O 1
ATOM 1488 N N . ILE A 1 183 ? 3.713 -0.596 23.989 1.00 90.62 183 ILE A N 1
ATOM 1489 C CA . ILE A 1 183 ? 4.246 0.760 24.163 1.00 90.62 183 ILE A CA 1
ATOM 1490 C C . ILE A 1 183 ? 3.708 1.640 23.031 1.00 90.62 183 ILE A C 1
ATOM 1492 O O . ILE A 1 183 ? 4.013 1.426 21.859 1.00 90.62 183 ILE A O 1
ATOM 1496 N N . LEU A 1 184 ? 2.901 2.638 23.389 1.00 91.25 184 LEU A N 1
ATOM 1497 C CA . LEU A 1 184 ? 2.395 3.674 22.494 1.00 91.25 184 LEU A CA 1
ATOM 1498 C C . LEU A 1 184 ? 3.308 4.898 22.571 1.00 91.25 184 LEU A C 1
ATOM 1500 O O . LEU A 1 184 ? 3.505 5.462 23.646 1.00 91.25 184 LEU A O 1
ATOM 1504 N N . GLN A 1 185 ? 3.822 5.350 21.432 1.00 91.00 185 GLN A N 1
ATOM 1505 C CA . GLN A 1 185 ? 4.695 6.517 21.356 1.00 91.00 185 GLN A CA 1
ATOM 1506 C C . GLN A 1 185 ? 4.144 7.578 20.419 1.00 91.00 185 GLN A C 1
ATOM 1508 O O . GLN A 1 185 ? 3.603 7.281 19.354 1.00 91.00 185 GLN A O 1
ATOM 1513 N N . PHE A 1 186 ? 4.331 8.824 20.835 1.00 90.69 186 PHE A N 1
ATOM 1514 C CA . PHE A 1 186 ? 3.975 10.024 20.103 1.00 90.69 186 PHE A CA 1
ATOM 1515 C C . PHE A 1 186 ? 5.240 10.651 19.535 1.00 90.69 186 PHE A C 1
ATOM 1517 O O . PHE A 1 186 ? 6.199 10.894 20.266 1.00 90.69 186 PHE A O 1
ATOM 1524 N N . TRP A 1 187 ? 5.211 10.976 18.251 1.00 90.56 187 TRP A N 1
ATOM 1525 C CA . TRP A 1 187 ? 6.318 11.579 17.525 1.00 90.56 187 TRP A CA 1
ATOM 1526 C C . TRP A 1 187 ? 5.861 12.860 16.839 1.00 90.56 187 TRP A C 1
ATOM 1528 O O . TRP A 1 187 ? 4.734 12.948 16.349 1.00 90.56 187 TRP A O 1
ATOM 1538 N N . SER A 1 188 ? 6.739 13.851 16.763 1.00 89.00 188 SER A N 1
ATOM 1539 C CA . SER A 1 188 ? 6.511 15.039 15.939 1.00 89.00 188 SER A CA 1
ATOM 1540 C C . SER A 1 188 ? 6.575 14.706 14.438 1.00 89.00 188 SER A C 1
ATOM 1542 O O . SER A 1 188 ? 6.990 13.614 14.047 1.00 89.00 188 SER A O 1
ATOM 1544 N N . GLU A 1 189 ? 6.213 15.652 13.564 1.00 86.88 189 GLU A N 1
ATOM 1545 C CA . GLU A 1 189 ? 6.345 15.468 12.105 1.00 86.88 189 GLU A CA 1
ATOM 1546 C C . GLU A 1 189 ? 7.807 15.284 11.649 1.00 86.88 189 GLU A C 1
ATOM 1548 O O . GLU A 1 189 ? 8.070 14.632 10.637 1.00 86.88 189 GLU A O 1
ATOM 1553 N N . SER A 1 190 ? 8.771 15.821 12.406 1.00 85.38 190 SER A N 1
ATOM 1554 C CA . SER A 1 190 ? 10.207 15.606 12.190 1.00 85.38 190 SER A CA 1
ATOM 1555 C C . SER A 1 190 ? 10.725 14.314 12.829 1.00 85.38 190 SER A C 1
ATOM 1557 O O . SER A 1 190 ? 11.920 14.039 12.736 1.00 85.38 190 SER A O 1
ATOM 1559 N N . PHE A 1 191 ? 9.835 13.517 13.429 1.00 86.69 191 PHE A N 1
ATOM 1560 C CA . PHE A 1 191 ? 10.132 12.303 14.180 1.00 86.69 191 PHE A CA 1
ATOM 1561 C C . PHE A 1 191 ? 11.047 12.508 15.400 1.00 86.69 191 PHE A C 1
ATOM 1563 O O . PHE A 1 191 ? 11.870 11.659 15.740 1.00 86.69 191 PHE A O 1
ATOM 1570 N N . SER A 1 192 ? 10.860 13.611 16.124 1.00 87.94 192 SER A N 1
ATOM 1571 C CA . SER A 1 192 ? 11.321 13.707 17.512 1.00 87.94 192 SER A CA 1
ATOM 1572 C C . SER A 1 192 ? 10.303 13.047 18.447 1.00 87.94 192 SER A C 1
ATOM 1574 O O . SER A 1 192 ? 9.097 13.275 18.317 1.00 87.94 192 SER A O 1
ATOM 1576 N N . MET A 1 193 ? 10.773 12.214 19.378 1.00 88.19 193 MET A N 1
ATOM 1577 C CA . MET A 1 193 ? 9.903 11.584 20.374 1.00 88.19 193 MET A CA 1
ATOM 1578 C C . MET A 1 193 ? 9.318 12.663 21.291 1.00 88.19 193 MET A C 1
ATOM 1580 O O . MET A 1 193 ? 10.060 13.475 21.838 1.00 88.19 193 MET A O 1
ATOM 1584 N N . MET A 1 194 ? 7.995 12.675 21.442 1.00 87.25 194 MET A N 1
ATOM 1585 C CA . MET A 1 194 ? 7.285 13.575 22.351 1.00 87.25 194 MET A CA 1
ATOM 1586 C C . MET A 1 194 ? 6.971 12.849 23.661 1.00 87.25 194 MET A C 1
ATOM 1588 O O . MET A 1 194 ? 7.494 13.211 24.708 1.00 87.25 194 MET A O 1
ATOM 1592 N N . ASN A 1 195 ? 6.164 11.783 23.590 1.00 86.50 195 ASN A N 1
ATOM 1593 C CA . ASN A 1 195 ? 5.670 11.050 24.758 1.00 86.50 195 ASN A CA 1
ATOM 1594 C C . ASN A 1 195 ? 5.714 9.536 24.505 1.00 86.50 195 ASN A C 1
ATOM 1596 O O . ASN A 1 195 ? 5.607 9.086 23.363 1.00 86.50 195 ASN A O 1
ATOM 1600 N N . SER A 1 196 ? 5.801 8.748 25.577 1.00 90.00 196 SER A N 1
ATOM 1601 C CA . SER A 1 196 ? 5.761 7.283 25.544 1.00 90.00 196 SER A CA 1
ATOM 1602 C C . SER A 1 196 ? 4.886 6.766 26.684 1.00 90.00 196 SER A C 1
ATOM 1604 O O . SER A 1 196 ? 5.084 7.147 27.835 1.00 90.00 196 SER A O 1
ATOM 1606 N N . PHE A 1 197 ? 3.941 5.884 26.376 1.00 87.38 197 PHE A N 1
ATOM 1607 C CA . PHE A 1 197 ? 2.982 5.320 27.322 1.00 87.38 197 PHE A CA 1
ATOM 1608 C C . PHE A 1 197 ? 2.970 3.800 27.220 1.00 87.38 197 PHE A C 1
ATOM 1610 O O . PHE A 1 197 ? 3.008 3.247 26.126 1.00 87.38 197 PHE A O 1
ATOM 1617 N N . ARG A 1 198 ? 2.882 3.114 28.361 1.00 87.56 198 ARG A N 1
ATOM 1618 C CA . ARG A 1 198 ? 2.698 1.661 28.404 1.00 87.56 198 ARG A CA 1
ATOM 1619 C C . ARG A 1 198 ? 1.223 1.363 28.641 1.00 87.56 198 ARG A C 1
ATOM 1621 O O . ARG A 1 198 ? 0.690 1.754 29.673 1.00 87.56 198 ARG A O 1
ATOM 1628 N N . LEU A 1 199 ? 0.582 0.661 27.713 1.00 82.69 199 LEU A N 1
ATOM 1629 C CA . LEU A 1 199 ? -0.856 0.375 27.771 1.00 82.69 199 LEU A CA 1
ATOM 1630 C C . LEU A 1 199 ? -1.206 -0.615 28.904 1.00 82.69 199 LEU A C 1
ATOM 1632 O O . LEU A 1 199 ? -2.282 -0.539 29.490 1.00 82.69 199 LEU A O 1
ATOM 1636 N N . ASN A 1 200 ? -0.255 -1.462 29.314 1.00 68.00 200 ASN A N 1
ATOM 1637 C CA . ASN A 1 200 ? -0.437 -2.503 30.340 1.00 68.00 200 ASN A CA 1
ATOM 1638 C C . ASN A 1 200 ? -0.389 -2.003 31.801 1.00 68.00 200 ASN A C 1
ATOM 1640 O O . ASN A 1 200 ? 0.004 -2.759 32.686 1.00 68.00 200 ASN A O 1
ATOM 1644 N N . GLN A 1 201 ? -0.753 -0.755 32.107 1.00 57.34 201 GLN A N 1
ATOM 1645 C CA . GLN A 1 201 ? -0.582 -0.194 33.464 1.00 57.34 201 GLN A CA 1
ATOM 1646 C C . GLN A 1 201 ? -1.424 -0.865 34.575 1.00 57.34 201 GLN A C 1
ATOM 1648 O O . GLN A 1 201 ? -1.292 -0.498 35.737 1.00 57.34 201 GLN A O 1
ATOM 1653 N N . THR A 1 202 ? -2.252 -1.870 34.268 1.00 46.78 202 THR A N 1
ATOM 1654 C CA . THR A 1 202 ? -3.145 -2.529 35.239 1.00 46.78 202 THR A CA 1
ATOM 1655 C C . THR A 1 202 ? -3.065 -4.058 35.218 1.00 46.78 202 THR A C 1
ATOM 1657 O O . THR A 1 202 ? -4.094 -4.722 35.107 1.00 46.78 202 THR A O 1
ATOM 1660 N N . GLN A 1 203 ? -1.873 -4.642 35.338 1.00 46.41 203 GLN A N 1
ATOM 1661 C CA . GLN A 1 203 ? -1.754 -6.043 35.763 1.00 46.41 203 GLN A CA 1
ATOM 1662 C C . GLN A 1 203 ? -0.925 -6.126 37.045 1.00 46.41 203 GLN A C 1
ATOM 1664 O O . GLN A 1 203 ? 0.303 -6.070 37.032 1.00 46.41 203 GLN A O 1
ATOM 1669 N N . GLN A 1 204 ? -1.641 -6.241 38.167 1.00 40.19 204 GLN A N 1
ATOM 1670 C CA . GLN A 1 204 ? -1.101 -6.797 39.400 1.00 40.19 204 GLN A CA 1
ATOM 1671 C C . GLN A 1 204 ? -0.661 -8.242 39.124 1.00 40.19 204 GLN A C 1
ATOM 1673 O O . GLN A 1 204 ? -1.400 -9.005 38.511 1.00 40.19 204 GLN A O 1
ATOM 1678 N N . PHE A 1 205 ? 0.564 -8.553 39.550 1.00 37.81 205 PHE A N 1
ATOM 1679 C CA . PHE A 1 205 ? 1.161 -9.874 39.755 1.00 37.81 205 PHE A CA 1
ATOM 1680 C C . PHE A 1 205 ? 0.614 -11.052 38.924 1.00 37.81 205 PHE A C 1
ATOM 1682 O O . PHE A 1 205 ? -0.390 -11.672 39.255 1.00 37.81 205 PHE A O 1
ATOM 1689 N N . GLY A 1 206 ? 1.401 -11.446 37.917 1.00 45.81 206 GLY A N 1
ATOM 1690 C CA . GLY A 1 206 ? 1.448 -12.823 37.425 1.00 45.81 206 GLY A CA 1
ATOM 1691 C C . GLY A 1 206 ? 0.302 -13.252 36.510 1.00 45.81 206 GLY A C 1
ATOM 1692 O O . GLY A 1 206 ? -0.529 -14.056 36.912 1.00 45.81 206 GLY A O 1
ATOM 1693 N N . ARG A 1 207 ? 0.304 -12.810 35.246 1.00 52.00 207 ARG A N 1
ATOM 1694 C CA . ARG A 1 207 ? -0.233 -13.565 34.094 1.00 52.00 207 ARG A CA 1
ATOM 1695 C C . ARG A 1 207 ? 0.264 -12.955 32.775 1.00 52.00 207 ARG A C 1
ATOM 1697 O O . ARG A 1 207 ? 0.824 -11.869 32.767 1.00 52.00 207 ARG A O 1
ATOM 1704 N N . GLN A 1 208 ? 0.167 -13.756 31.716 1.00 55.94 208 GLN A N 1
ATOM 1705 C CA . GLN A 1 208 ? 0.839 -13.656 30.412 1.00 55.94 208 GLN A CA 1
ATOM 1706 C C . GLN A 1 208 ? 0.936 -12.246 29.802 1.00 55.94 208 GLN A C 1
ATOM 1708 O O . GLN A 1 208 ? 0.009 -11.448 29.870 1.00 55.94 208 GLN A O 1
ATOM 1713 N N . GLN A 1 209 ? 2.060 -11.983 29.132 1.00 64.25 209 GLN A N 1
ATOM 1714 C CA . GLN A 1 209 ? 2.330 -10.734 28.424 1.00 64.25 209 GLN A CA 1
ATOM 1715 C C . GLN A 1 209 ? 1.285 -10.490 27.317 1.00 64.25 209 GLN A C 1
ATOM 1717 O O . GLN A 1 209 ? 1.206 -11.259 26.360 1.00 64.25 209 GLN A O 1
ATOM 1722 N N . MET A 1 210 ? 0.498 -9.413 27.439 1.00 76.19 210 MET A N 1
ATOM 1723 C CA . MET A 1 210 ? -0.406 -8.932 26.385 1.00 76.19 210 MET A CA 1
ATOM 1724 C C . MET A 1 210 ? 0.394 -8.607 25.117 1.00 76.19 210 MET A C 1
ATOM 1726 O O . MET A 1 210 ? 1.391 -7.882 25.197 1.00 76.19 210 MET A O 1
ATOM 1730 N N . TRP A 1 211 ? -0.074 -9.077 23.955 1.00 88.62 211 TRP A N 1
ATOM 1731 C CA . TRP A 1 211 ? 0.439 -8.636 22.657 1.00 88.62 211 TRP A CA 1
ATOM 1732 C C . TRP A 1 211 ? -0.594 -7.804 21.910 1.00 88.62 211 TRP A C 1
ATOM 1734 O O . TRP A 1 211 ? -1.747 -8.214 21.753 1.00 88.62 211 TRP A O 1
ATOM 1744 N N . VAL A 1 212 ? -0.161 -6.641 21.430 1.00 92.50 212 VAL A N 1
ATOM 1745 C CA . VAL A 1 212 ? -0.961 -5.794 20.545 1.00 92.50 212 VAL A CA 1
ATOM 1746 C C . VAL A 1 212 ? -0.954 -6.384 19.139 1.00 92.50 212 VAL A C 1
ATOM 1748 O O . VAL A 1 212 ? 0.097 -6.772 18.628 1.00 92.50 212 VAL A O 1
ATOM 1751 N N . VAL A 1 213 ? -2.133 -6.439 18.522 1.00 93.31 213 VAL A N 1
ATOM 1752 C CA . VAL A 1 213 ? -2.336 -6.984 17.175 1.00 93.31 213 VAL A CA 1
ATOM 1753 C C . VAL A 1 213 ? -2.505 -5.878 16.136 1.00 93.31 213 VAL A C 1
ATOM 1755 O O . VAL A 1 213 ? -1.875 -5.940 15.087 1.00 93.31 213 VAL A O 1
ATOM 1758 N N . ASP A 1 214 ? -3.305 -4.849 16.427 1.00 94.12 214 ASP A N 1
ATOM 1759 C CA . ASP A 1 214 ? -3.475 -3.690 15.541 1.00 94.12 214 ASP A CA 1
ATOM 1760 C C . ASP A 1 214 ? -3.871 -2.433 16.331 1.00 94.12 214 ASP A C 1
ATOM 1762 O O . ASP A 1 214 ? -4.370 -2.512 17.459 1.00 94.12 214 ASP A O 1
ATOM 1766 N N . MET A 1 215 ? -3.664 -1.268 15.717 1.00 94.81 215 MET A N 1
ATOM 1767 C CA . MET A 1 215 ? -4.039 0.042 16.244 1.00 94.81 215 MET A CA 1
ATOM 1768 C C . MET A 1 215 ? -4.724 0.873 15.158 1.00 94.81 215 MET A C 1
ATOM 1770 O O . MET A 1 215 ? -4.221 0.997 14.040 1.00 94.81 215 MET A O 1
ATOM 1774 N N . VAL A 1 216 ? -5.815 1.545 15.523 1.00 94.50 216 VAL A N 1
ATOM 1775 C CA . VAL A 1 216 ? -6.516 2.495 14.654 1.00 94.50 216 VAL A CA 1
ATOM 1776 C C . VAL A 1 216 ? -6.758 3.821 15.363 1.00 94.50 216 VAL A C 1
ATOM 1778 O O . VAL A 1 216 ? -7.147 3.865 16.527 1.00 94.50 216 VAL A O 1
ATOM 1781 N N . 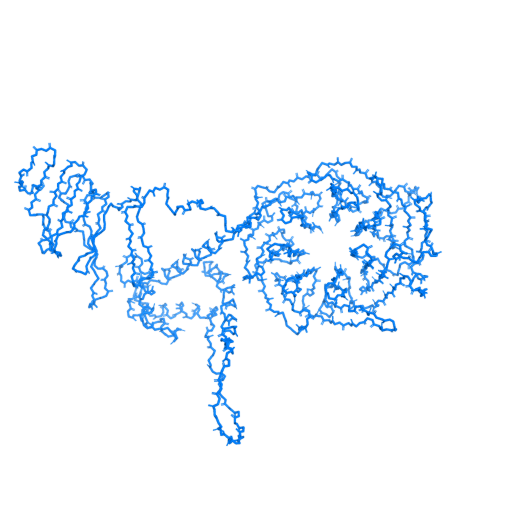CYS A 1 217 ? -6.541 4.919 14.639 1.00 91.25 217 CYS A N 1
ATOM 1782 C CA . CYS A 1 217 ? -6.744 6.275 15.141 1.00 91.25 217 CYS A CA 1
ATOM 1783 C C . CYS A 1 217 ? -8.113 6.815 14.723 1.00 91.25 217 CYS A C 1
ATOM 1785 O O . CYS A 1 217 ? -8.414 6.921 13.535 1.00 91.25 217 CYS A O 1
ATOM 1787 N N . MET A 1 218 ? -8.911 7.239 15.698 1.00 88.69 218 MET A N 1
ATOM 1788 C CA . MET A 1 218 ? -10.222 7.850 15.497 1.00 88.69 218 MET A CA 1
ATOM 1789 C C . MET A 1 218 ? -10.109 9.370 15.634 1.00 88.69 218 MET A C 1
ATOM 1791 O O . MET A 1 218 ? -10.446 9.966 16.658 1.00 88.69 218 MET A O 1
ATOM 1795 N N . HIS A 1 219 ? -9.575 9.998 14.584 1.00 83.88 219 HIS A N 1
ATOM 1796 C CA . HIS A 1 219 ? -9.104 11.390 14.589 1.00 83.88 219 HIS A CA 1
ATOM 1797 C C . HIS A 1 219 ? -10.162 12.436 14.982 1.00 83.88 219 HIS A C 1
ATOM 1799 O O . HIS A 1 219 ? -9.842 13.442 15.605 1.00 83.88 219 HIS A O 1
ATOM 1805 N N . ASN A 1 220 ? -11.429 12.217 14.638 1.00 82.38 220 ASN A N 1
ATOM 1806 C CA . ASN A 1 220 ? -12.533 13.132 14.938 1.00 82.38 220 ASN A CA 1
ATOM 1807 C C . ASN A 1 220 ? -13.053 13.021 16.381 1.00 82.38 220 ASN A C 1
ATOM 1809 O O . ASN A 1 220 ? -13.719 13.952 16.835 1.00 82.38 220 ASN A O 1
ATOM 1813 N N . MET A 1 221 ? -12.758 11.912 17.071 1.00 80.44 221 MET A N 1
ATOM 1814 C CA . MET A 1 221 ? -13.144 11.648 18.464 1.00 80.44 221 MET A CA 1
ATOM 1815 C C . MET A 1 221 ? -11.963 11.750 19.441 1.00 80.44 221 MET A C 1
ATOM 1817 O O . MET A 1 221 ? -12.169 11.609 20.639 1.00 80.44 221 MET A O 1
ATOM 1821 N N . ASN A 1 222 ? -10.738 11.976 18.947 1.00 82.94 222 ASN A N 1
ATOM 1822 C CA . ASN A 1 222 ? -9.497 11.896 19.729 1.00 82.94 222 ASN A CA 1
ATOM 1823 C C . ASN A 1 222 ? -9.353 10.568 20.496 1.00 82.94 222 ASN A C 1
ATOM 1825 O O . ASN A 1 222 ? -8.827 10.546 21.606 1.00 82.94 222 ASN A O 1
ATOM 1829 N N . LEU A 1 223 ? -9.806 9.460 19.905 1.00 87.25 223 LEU A N 1
ATOM 1830 C CA . LEU A 1 223 ? -9.655 8.124 20.479 1.00 87.25 223 LEU A CA 1
ATOM 1831 C C . LEU A 1 223 ? -8.667 7.295 19.653 1.00 87.25 223 LEU A C 1
ATOM 1833 O O . LEU A 1 223 ? -8.545 7.473 18.440 1.00 87.25 223 LEU A O 1
ATOM 1837 N N . ILE A 1 224 ? -7.994 6.354 20.303 1.00 91.56 224 ILE A N 1
ATOM 1838 C CA . ILE A 1 224 ? -7.259 5.266 19.657 1.00 91.56 224 ILE A CA 1
ATOM 1839 C C . ILE A 1 224 ? -7.905 3.954 20.073 1.00 91.56 224 ILE A C 1
ATOM 1841 O O . ILE A 1 224 ? -8.110 3.731 21.260 1.00 91.56 224 ILE A O 1
ATOM 1845 N N . ALA A 1 225 ? -8.176 3.082 19.107 1.00 93.00 225 ALA A N 1
ATOM 1846 C CA . ALA A 1 225 ? -8.565 1.702 19.354 1.00 93.00 225 ALA A CA 1
ATOM 1847 C C . ALA A 1 225 ? -7.332 0.795 19.243 1.00 93.00 225 ALA A C 1
ATOM 1849 O O . ALA A 1 225 ? -6.610 0.856 18.245 1.00 93.00 225 ALA A O 1
ATOM 1850 N N . VAL A 1 226 ? -7.106 -0.051 20.245 1.00 94.19 226 VAL A N 1
ATOM 1851 C CA . VAL A 1 226 ? -6.017 -1.033 20.291 1.00 94.19 226 VAL A CA 1
ATOM 1852 C C . VAL A 1 226 ? -6.614 -2.425 20.462 1.00 94.19 226 VAL A C 1
ATOM 1854 O O . VAL A 1 226 ? -7.345 -2.682 21.417 1.00 94.19 226 VAL A O 1
ATOM 1857 N N . ALA A 1 227 ? -6.308 -3.327 19.532 1.00 94.06 227 ALA A N 1
ATOM 1858 C CA . ALA A 1 227 ? -6.697 -4.730 19.615 1.00 94.06 227 ALA A CA 1
ATOM 1859 C C . ALA A 1 227 ? -5.579 -5.547 20.263 1.00 94.06 227 ALA A C 1
ATOM 1861 O O . ALA A 1 227 ? -4.411 -5.403 19.894 1.00 94.06 227 ALA A O 1
ATOM 1862 N N . SER A 1 228 ? -5.934 -6.435 21.191 1.00 90.19 228 SER A N 1
ATOM 1863 C CA . SER A 1 228 ? -4.980 -7.311 21.872 1.00 90.19 228 SER A CA 1
ATOM 1864 C C . SER A 1 228 ? -5.317 -8.792 21.704 1.00 90.19 228 SER A C 1
ATOM 1866 O O . SER A 1 228 ? -6.438 -9.176 21.358 1.00 90.19 228 SER A O 1
ATOM 1868 N N . THR A 1 229 ? -4.338 -9.649 21.992 1.00 88.44 229 THR A N 1
ATOM 1869 C CA . THR A 1 229 ? -4.519 -11.107 22.033 1.00 88.44 229 THR A CA 1
ATOM 1870 C C . THR A 1 229 ? -5.452 -11.582 23.154 1.00 88.44 229 THR A C 1
ATOM 1872 O O . THR A 1 229 ? -5.861 -12.739 23.141 1.00 88.44 229 THR A O 1
ATOM 1875 N N . GLU A 1 230 ? -5.852 -10.709 24.085 1.00 85.50 230 GLU A N 1
ATOM 1876 C CA . GLU A 1 230 ? -6.770 -11.027 25.189 1.00 85.50 230 GLU A CA 1
ATOM 1877 C C . GLU A 1 230 ? -8.261 -11.006 24.800 1.00 85.50 230 GLU A C 1
ATOM 1879 O O . GLU A 1 230 ? -9.117 -10.927 25.682 1.00 85.50 230 GLU A O 1
ATOM 1884 N N . LEU A 1 231 ? -8.597 -11.052 23.504 1.00 88.56 231 LEU A N 1
ATOM 1885 C CA . LEU A 1 231 ? -9.981 -10.953 23.012 1.00 88.56 231 LEU A CA 1
ATOM 1886 C C . LEU A 1 231 ? -10.675 -9.655 23.469 1.00 88.56 231 LEU A C 1
ATOM 1888 O O . LEU A 1 231 ? -11.842 -9.671 23.864 1.00 88.56 231 LEU A O 1
ATOM 1892 N N . LYS A 1 232 ? -9.952 -8.529 23.432 1.00 89.38 232 LYS A N 1
ATOM 1893 C CA . LYS A 1 232 ? -10.448 -7.196 23.805 1.00 89.38 232 LYS A CA 1
ATOM 1894 C C . LYS A 1 232 ? -10.050 -6.157 22.759 1.00 89.38 232 LYS A C 1
ATOM 1896 O O . LYS A 1 232 ? -8.985 -6.261 22.148 1.00 89.38 232 LYS A O 1
ATOM 1901 N N . ILE A 1 233 ? -10.893 -5.138 22.593 1.00 92.56 233 ILE A N 1
ATOM 1902 C CA . ILE A 1 233 ? -10.510 -3.882 21.933 1.00 92.56 233 ILE A CA 1
ATOM 1903 C C . ILE A 1 233 ? -10.580 -2.783 22.987 1.00 92.56 233 ILE A C 1
ATOM 1905 O O . ILE A 1 233 ? -11.655 -2.501 23.512 1.00 92.56 233 ILE A O 1
ATOM 1909 N N . GLU A 1 234 ? -9.446 -2.174 23.303 1.00 91.00 234 GLU A N 1
ATOM 1910 C CA . GLU A 1 234 ? -9.352 -1.082 24.269 1.00 91.00 234 GLU A CA 1
ATOM 1911 C C . GLU A 1 234 ? -9.331 0.263 23.545 1.00 91.00 234 GLU A C 1
ATOM 1913 O O . GLU A 1 234 ? -8.591 0.451 22.578 1.00 91.00 234 GLU A O 1
ATOM 1918 N N . PHE A 1 235 ? -10.141 1.205 24.019 1.00 90.69 235 PHE A N 1
ATOM 1919 C CA . PHE A 1 235 ? -10.204 2.562 23.497 1.00 90.69 235 PHE A CA 1
ATOM 1920 C C . PHE A 1 235 ? -9.534 3.516 24.481 1.00 90.69 235 PHE A C 1
ATOM 1922 O O . PHE A 1 235 ? -9.890 3.561 25.660 1.00 90.69 235 PHE A O 1
ATOM 1929 N N . PHE A 1 236 ? -8.574 4.293 23.992 1.00 88.56 236 PHE A N 1
ATOM 1930 C CA . PHE A 1 236 ? -7.816 5.270 24.766 1.00 88.56 236 PHE A CA 1
ATOM 1931 C C . PHE A 1 236 ? -8.102 6.679 24.260 1.00 88.56 236 PHE A C 1
ATOM 1933 O O . PHE A 1 236 ? -7.957 6.948 23.069 1.00 88.56 236 PHE A O 1
ATOM 1940 N N . ASP A 1 237 ? -8.479 7.579 25.163 1.00 85.88 237 ASP A N 1
ATOM 1941 C CA . ASP A 1 237 ? -8.541 9.011 24.897 1.00 85.88 237 ASP A CA 1
ATOM 1942 C C . ASP A 1 237 ? -7.118 9.570 24.826 1.00 85.88 237 ASP A C 1
ATOM 1944 O O . ASP A 1 237 ? -6.302 9.386 25.739 1.00 85.88 237 ASP A O 1
ATOM 1948 N N . ILE A 1 238 ? -6.837 10.234 23.707 1.00 83.75 238 ILE A N 1
ATOM 1949 C CA . ILE A 1 238 ? -5.548 10.848 23.389 1.00 83.75 238 ILE A CA 1
ATOM 1950 C C . ILE A 1 238 ? -5.582 12.374 23.351 1.00 83.75 238 ILE A C 1
ATOM 1952 O O . ILE A 1 238 ? -4.662 13.042 22.853 1.00 83.75 238 ILE A O 1
ATOM 1956 N N . SER A 1 239 ? -6.653 12.952 23.883 1.00 80.31 239 SER A N 1
ATOM 1957 C CA . SER A 1 239 ? -6.779 14.387 24.063 1.00 80.31 239 SER A CA 1
ATOM 1958 C C . SER A 1 239 ? -5.591 14.923 24.871 1.00 80.31 239 SER A C 1
ATOM 1960 O O . SER A 1 239 ? -5.179 14.368 25.889 1.00 80.31 239 SER A O 1
ATOM 1962 N N . ASN A 1 240 ? -4.996 16.015 24.383 1.00 74.25 240 ASN A N 1
ATOM 1963 C CA . ASN A 1 240 ? -3.841 16.675 25.006 1.00 74.25 240 ASN A CA 1
ATOM 1964 C C . ASN A 1 240 ? -2.605 15.778 25.222 1.00 74.25 240 ASN A C 1
ATOM 1966 O O . ASN A 1 240 ? -1.862 16.001 26.172 1.00 74.25 240 ASN A O 1
ATOM 1970 N N . GLN A 1 241 ? -2.368 14.789 24.344 1.00 70.69 241 GLN A N 1
ATOM 1971 C CA . GLN A 1 241 ? -1.211 13.872 24.421 1.00 70.69 241 GLN A CA 1
ATOM 1972 C C . GLN A 1 241 ? -1.153 13.056 25.722 1.00 70.69 241 GLN A C 1
ATOM 1974 O O . GLN A 1 241 ? -0.098 12.536 26.085 1.00 70.69 241 GLN A O 1
ATOM 1979 N N . LYS A 1 242 ? -2.279 12.942 26.430 1.00 77.75 242 LYS A N 1
ATOM 1980 C CA . LYS A 1 242 ? -2.457 11.946 27.484 1.00 77.75 242 LYS A CA 1
ATOM 1981 C C . LYS A 1 242 ? -2.852 10.622 26.834 1.00 77.75 242 LYS A C 1
ATOM 1983 O O . LYS A 1 242 ? -3.235 10.595 25.674 1.00 77.75 242 LYS A O 1
ATOM 1988 N N . CYS A 1 243 ? -2.724 9.523 27.560 1.00 82.31 243 CYS A N 1
ATOM 1989 C CA . CYS A 1 243 ? -3.247 8.233 27.132 1.00 82.31 243 CYS A CA 1
ATOM 1990 C C . CYS A 1 243 ? -4.043 7.666 28.302 1.00 82.31 243 CYS A C 1
ATOM 1992 O O . CYS A 1 243 ? -3.469 7.096 29.228 1.00 82.31 243 CYS A O 1
ATOM 1994 N N . VAL A 1 244 ? -5.352 7.923 28.306 1.00 84.00 244 VAL A N 1
ATOM 1995 C CA . VAL A 1 244 ? -6.263 7.471 29.367 1.00 84.00 244 VAL A CA 1
ATOM 1996 C C . VAL A 1 244 ? -7.249 6.490 28.764 1.00 84.00 244 VAL A C 1
ATOM 1998 O O . VAL A 1 244 ? -7.829 6.751 27.716 1.00 84.00 244 VAL A O 1
ATOM 2001 N N . ARG A 1 245 ? -7.439 5.340 29.407 1.00 84.44 245 ARG A N 1
ATOM 2002 C CA . ARG A 1 245 ? -8.400 4.338 28.940 1.00 84.44 245 ARG A CA 1
ATOM 2003 C C . ARG A 1 245 ? -9.823 4.877 29.097 1.00 84.44 245 ARG A C 1
ATOM 2005 O O . ARG A 1 245 ? -10.216 5.237 30.201 1.00 84.44 245 ARG A O 1
ATOM 2012 N N . ALA A 1 246 ? -10.573 4.908 28.002 1.00 83.81 246 ALA A N 1
ATOM 2013 C CA . ALA A 1 246 ? -11.950 5.387 27.947 1.00 83.81 246 ALA A CA 1
ATOM 2014 C C . ALA A 1 246 ? -12.944 4.236 28.165 1.00 83.81 246 ALA A C 1
ATOM 2016 O O . ALA A 1 246 ? -13.735 4.246 29.105 1.00 83.81 246 ALA A O 1
ATOM 2017 N N . PHE A 1 247 ? -12.887 3.207 27.322 1.00 86.25 247 PHE A N 1
ATOM 2018 C CA . PHE A 1 247 ? -13.747 2.028 27.432 1.00 86.25 247 PHE A CA 1
ATOM 2019 C C . PHE A 1 247 ? -13.136 0.823 26.713 1.00 86.25 247 PHE A C 1
ATOM 2021 O O . PHE A 1 247 ? -12.223 0.972 25.902 1.00 86.25 247 PHE A O 1
ATOM 2028 N N . THR A 1 248 ? -13.654 -0.371 26.992 1.00 87.69 248 THR A N 1
ATOM 2029 C CA . THR A 1 248 ? -13.155 -1.629 26.425 1.00 87.69 248 THR A CA 1
ATOM 2030 C C . THR A 1 248 ? -14.302 -2.473 25.887 1.00 87.69 248 THR A C 1
ATOM 2032 O O . THR A 1 248 ? -15.302 -2.690 26.571 1.00 87.69 248 THR A O 1
ATOM 2035 N N . PHE A 1 249 ? -14.151 -2.988 24.667 1.00 90.31 249 PHE A N 1
ATOM 2036 C CA . PHE A 1 249 ? -15.030 -4.021 24.130 1.00 90.31 249 PHE A CA 1
ATOM 2037 C C . PHE A 1 249 ? -14.632 -5.386 24.676 1.00 90.31 249 PHE A C 1
ATOM 2039 O O . PHE A 1 249 ? -13.496 -5.831 24.501 1.00 90.31 249 PHE A O 1
ATOM 2046 N N . ILE A 1 250 ? -15.601 -6.041 25.309 1.00 86.94 250 ILE A N 1
ATOM 2047 C CA . ILE A 1 250 ? -15.510 -7.398 25.850 1.00 86.94 250 ILE A CA 1
ATOM 2048 C C . ILE A 1 250 ? -16.503 -8.327 25.129 1.00 86.94 250 ILE A C 1
ATOM 2050 O O . ILE A 1 250 ? -17.332 -7.874 24.333 1.00 86.94 250 ILE A O 1
ATOM 2054 N N . ASP A 1 251 ? -16.428 -9.630 25.409 1.00 86.44 251 ASP A N 1
ATOM 2055 C CA . ASP A 1 251 ? -17.240 -10.688 24.780 1.00 86.44 251 ASP A CA 1
ATOM 2056 C C . ASP A 1 251 ? -17.029 -10.834 23.260 1.00 86.44 251 ASP A C 1
ATOM 2058 O O . ASP A 1 251 ? -17.962 -11.132 22.506 1.00 86.44 251 ASP A O 1
ATOM 2062 N N . LEU A 1 252 ? -15.793 -10.622 22.796 1.00 88.69 252 LEU A N 1
ATOM 2063 C CA . LEU A 1 252 ? -15.389 -10.918 21.422 1.00 88.69 252 LEU A CA 1
ATOM 2064 C C . LEU A 1 252 ? -15.335 -12.436 21.208 1.00 88.69 252 LEU A C 1
ATOM 2066 O O . LEU A 1 252 ? -14.714 -13.171 21.972 1.00 88.69 252 LEU A O 1
ATOM 2070 N N . ASP A 1 253 ? -15.959 -12.917 20.134 1.00 85.31 253 ASP A N 1
ATOM 2071 C CA . ASP A 1 253 ? -16.014 -14.358 19.851 1.00 85.31 253 ASP A CA 1
ATOM 2072 C C . ASP A 1 253 ? -14.684 -14.923 19.311 1.00 85.31 253 ASP A C 1
ATOM 2074 O O . ASP A 1 253 ? -14.533 -16.146 19.196 1.00 85.31 253 ASP A O 1
ATOM 2078 N N . SER A 1 254 ? -13.753 -14.062 18.880 1.00 91.31 254 SER A N 1
ATOM 2079 C CA . SER A 1 254 ? -12.449 -14.400 18.280 1.00 91.31 254 SER A CA 1
ATOM 2080 C C . SER A 1 254 ? -11.485 -13.207 18.324 1.00 91.31 254 SER A C 1
ATOM 2082 O O . SER A 1 254 ? -11.920 -12.070 18.506 1.00 91.31 254 SER A O 1
ATOM 2084 N N . CYS A 1 255 ? -10.178 -13.461 18.166 1.00 91.56 255 CYS A N 1
ATOM 2085 C CA . CYS A 1 255 ? -9.152 -12.414 18.201 1.00 91.56 255 CYS A CA 1
ATOM 2086 C C . CYS A 1 255 ? -9.271 -11.495 16.986 1.00 91.56 255 CYS A C 1
ATOM 2088 O O . CYS A 1 255 ? -9.377 -11.966 15.853 1.00 91.56 255 CYS A O 1
ATOM 2090 N N . VAL A 1 256 ? -9.212 -10.190 17.229 1.00 94.75 256 VAL A N 1
ATOM 2091 C CA . VAL A 1 256 ? -9.228 -9.167 16.182 1.00 94.75 256 VAL A CA 1
ATOM 2092 C C . VAL A 1 256 ? -7.848 -9.102 15.542 1.00 94.75 256 VAL A C 1
ATOM 2094 O O . VAL A 1 256 ? -6.857 -8.946 16.249 1.00 94.75 256 VAL A O 1
ATOM 2097 N N . MET A 1 257 ? -7.793 -9.235 14.218 1.00 94.38 257 MET A N 1
ATOM 2098 C CA . MET A 1 257 ? -6.542 -9.241 13.451 1.00 94.38 257 MET A CA 1
ATOM 2099 C C . MET A 1 257 ? -6.235 -7.895 12.811 1.00 94.38 257 MET A C 1
ATOM 2101 O O . MET A 1 257 ? -5.077 -7.505 12.721 1.00 94.38 257 MET A O 1
ATOM 2105 N N . VAL A 1 258 ? -7.267 -7.194 12.350 1.00 95.12 258 VAL A N 1
ATOM 2106 C CA . VAL A 1 258 ? -7.118 -5.922 11.648 1.00 95.12 258 VAL A CA 1
ATOM 2107 C C . VAL A 1 258 ? -8.330 -5.047 11.899 1.00 95.12 258 VAL A C 1
ATOM 2109 O O . VAL A 1 258 ? -9.458 -5.541 11.961 1.00 95.12 258 VAL A O 1
ATOM 2112 N N . MET A 1 259 ? -8.097 -3.749 12.028 1.00 96.56 259 MET A N 1
ATOM 2113 C CA . MET A 1 259 ? -9.121 -2.732 12.196 1.00 96.56 259 MET A CA 1
ATOM 2114 C C . MET A 1 259 ? -8.932 -1.626 11.158 1.00 96.56 259 MET A C 1
ATOM 2116 O O . MET A 1 259 ? -7.819 -1.347 10.713 1.00 96.56 259 MET A O 1
ATOM 2120 N N . ASP A 1 260 ? -10.023 -0.949 10.818 1.00 96.06 260 ASP A N 1
ATOM 2121 C CA . ASP A 1 260 ? -9.993 0.287 10.046 1.00 96.06 260 ASP A CA 1
ATOM 2122 C C . ASP A 1 260 ? -11.065 1.261 10.535 1.00 96.06 260 ASP A C 1
ATOM 2124 O O . ASP A 1 260 ? -12.147 0.869 10.990 1.00 96.06 260 ASP A O 1
ATOM 2128 N N . TYR A 1 261 ? -10.747 2.549 10.438 1.00 94.38 261 TYR A N 1
ATOM 2129 C CA . TYR A 1 261 ? -11.668 3.624 10.762 1.00 94.38 261 TYR A CA 1
ATOM 2130 C C . TYR A 1 261 ? -11.587 4.729 9.727 1.00 94.38 261 TYR A C 1
ATOM 2132 O O . TYR A 1 261 ? -10.514 5.251 9.424 1.00 94.38 261 TYR A O 1
ATOM 2140 N N . TRP A 1 262 ? -12.755 5.143 9.262 1.00 93.38 262 TRP A N 1
ATOM 2141 C CA . TRP A 1 262 ? -12.903 6.265 8.358 1.00 93.38 262 TRP A CA 1
ATOM 2142 C C . TRP A 1 262 ? -13.996 7.205 8.858 1.00 93.38 262 TRP A C 1
ATOM 2144 O O . TRP A 1 262 ? -15.032 6.761 9.355 1.00 93.38 262 TRP A O 1
ATOM 2154 N N . SER A 1 263 ? -13.782 8.511 8.703 1.00 89.62 263 SER A N 1
ATOM 2155 C CA . SER A 1 263 ? -14.783 9.522 9.029 1.00 89.62 263 SER A CA 1
ATOM 2156 C C . SER A 1 263 ? -14.596 10.790 8.199 1.00 89.62 263 SER A C 1
ATOM 2158 O O . SER A 1 263 ? -13.480 11.290 8.065 1.00 89.62 263 SER A O 1
ATOM 2160 N N . ASP A 1 264 ? -15.701 11.374 7.737 1.00 86.81 264 ASP A N 1
ATOM 2161 C CA . ASP A 1 264 ? -15.753 12.719 7.138 1.00 86.81 264 ASP A CA 1
ATOM 2162 C C . ASP A 1 264 ? -16.146 13.817 8.155 1.00 86.81 264 ASP A C 1
ATOM 2164 O O . ASP A 1 264 ? -16.425 14.954 7.784 1.00 86.81 264 ASP A O 1
ATOM 2168 N N . ASN A 1 265 ? -16.115 13.480 9.452 1.00 81.56 265 ASN A N 1
ATOM 2169 C CA . ASN A 1 265 ? -16.583 14.233 10.626 1.00 81.56 265 ASN A CA 1
ATOM 2170 C C . ASN A 1 265 ? -18.099 14.217 10.859 1.00 81.56 265 ASN A C 1
ATOM 2172 O O . ASN A 1 265 ? -18.504 14.510 11.987 1.00 81.56 265 ASN A O 1
ATOM 2176 N N . ASN A 1 266 ? -18.899 13.836 9.862 1.00 84.81 266 ASN A N 1
ATOM 2177 C CA . ASN A 1 266 ? -20.338 13.631 9.998 1.00 84.81 266 ASN A CA 1
ATOM 2178 C C . ASN A 1 266 ? -20.648 12.138 10.065 1.00 84.81 266 ASN A C 1
ATOM 2180 O O . ASN A 1 266 ? -21.115 11.663 11.091 1.00 84.81 266 ASN A O 1
ATOM 2184 N N . LYS A 1 267 ? -20.313 11.383 9.024 1.00 87.75 267 LYS A N 1
ATOM 2185 C CA . LYS A 1 267 ? -20.405 9.931 8.973 1.00 87.75 267 LYS A CA 1
ATOM 2186 C C . LYS A 1 267 ? -19.110 9.295 9.469 1.00 87.75 267 LYS A C 1
ATOM 2188 O O . LYS A 1 267 ? -18.013 9.721 9.113 1.00 87.75 267 LYS A O 1
ATOM 2193 N N . GLY A 1 268 ? -19.240 8.239 10.264 1.00 90.75 268 GLY A N 1
ATOM 2194 C CA . GLY A 1 268 ? -18.124 7.432 10.749 1.00 90.75 268 GLY A CA 1
ATOM 2195 C C . GLY A 1 268 ? -18.372 5.957 10.492 1.00 90.75 268 GLY A C 1
ATOM 2196 O O . GLY A 1 268 ? -19.481 5.465 10.699 1.00 90.75 268 GLY A O 1
ATOM 2197 N N . VAL A 1 269 ? -17.339 5.255 10.040 1.00 93.19 269 VAL A N 1
ATOM 2198 C CA . VAL A 1 269 ? -17.363 3.810 9.822 1.00 93.19 269 VAL A CA 1
ATOM 2199 C C . VAL A 1 269 ? -16.177 3.195 10.549 1.00 93.19 269 VAL A C 1
ATOM 2201 O O . VAL A 1 269 ? -15.030 3.492 10.225 1.00 93.19 269 VAL A O 1
ATOM 2204 N N . PHE A 1 270 ? -16.457 2.343 11.532 1.00 94.69 270 PHE A N 1
ATOM 2205 C CA . PHE A 1 270 ? -15.459 1.532 12.225 1.00 94.69 270 PHE A CA 1
ATOM 2206 C C . PHE A 1 270 ? -15.680 0.070 11.872 1.00 94.69 270 PHE A C 1
ATOM 2208 O O . PHE A 1 270 ? -16.790 -0.440 12.004 1.00 94.69 270 PHE A O 1
ATOM 2215 N N . CYS A 1 271 ? -14.642 -0.617 11.420 1.00 95.88 271 CYS A N 1
ATOM 2216 C CA . CYS A 1 271 ? -14.753 -2.015 11.038 1.00 95.88 271 CYS A CA 1
ATOM 2217 C C . CYS A 1 271 ? -13.519 -2.804 11.443 1.00 95.88 271 CYS A C 1
ATOM 2219 O O . CYS A 1 271 ? -12.428 -2.255 11.580 1.00 95.88 271 CYS A O 1
ATOM 2221 N N . TYR A 1 272 ? -13.702 -4.101 11.656 1.00 96.31 272 TYR A N 1
ATOM 2222 C CA . TYR A 1 272 ? -12.603 -4.998 11.973 1.00 96.31 272 TYR A CA 1
ATOM 2223 C C . TYR A 1 272 ? -12.859 -6.413 11.467 1.00 96.31 272 TYR A C 1
ATOM 2225 O O . TYR A 1 272 ? -14.006 -6.831 11.281 1.00 96.31 272 TYR A O 1
ATOM 2233 N N . GLY A 1 273 ? -11.766 -7.139 11.249 1.00 95.75 273 GLY A N 1
ATOM 2234 C CA . GLY A 1 273 ? -11.752 -8.548 10.879 1.00 95.75 273 GLY A CA 1
ATOM 2235 C C . GLY A 1 273 ? -11.109 -9.404 11.967 1.00 95.75 273 GLY A C 1
ATOM 2236 O O . GLY A 1 273 ? -10.187 -8.955 12.651 1.00 95.75 273 GLY A O 1
ATOM 2237 N N . ASP A 1 274 ? -11.585 -10.637 12.131 1.00 94.50 274 ASP A N 1
ATOM 2238 C CA . ASP A 1 274 ? -11.093 -11.563 13.157 1.00 94.50 274 ASP A CA 1
ATOM 2239 C C . ASP A 1 274 ? -10.364 -12.801 12.590 1.00 94.50 274 ASP A C 1
ATOM 2241 O O . ASP A 1 274 ? -10.259 -13.013 11.375 1.00 94.50 274 ASP A O 1
ATOM 2245 N N . THR A 1 275 ? -9.842 -13.637 13.493 1.00 93.62 275 THR A N 1
ATOM 2246 C CA . THR A 1 275 ? -9.183 -14.914 13.165 1.00 93.62 275 THR A CA 1
ATOM 2247 C C . THR A 1 275 ? -10.131 -15.991 12.638 1.00 93.62 275 THR A C 1
ATOM 2249 O O . THR A 1 275 ? -9.671 -16.990 12.099 1.00 93.62 275 THR A O 1
ATOM 2252 N N . LYS A 1 276 ? -11.451 -15.833 12.755 1.00 91.38 276 LYS A N 1
ATOM 2253 C CA . LYS A 1 276 ? -12.425 -16.743 12.129 1.00 91.38 276 LYS A CA 1
ATOM 2254 C C . LYS A 1 276 ? -12.920 -16.216 10.782 1.00 91.38 276 LYS A C 1
ATOM 2256 O O . LYS A 1 276 ? -13.846 -16.791 10.220 1.00 91.38 276 LYS A O 1
ATOM 2261 N N . GLY A 1 277 ? -12.334 -15.125 10.283 1.00 90.12 277 GLY A N 1
ATOM 2262 C CA . GLY A 1 277 ? -12.726 -14.511 9.022 1.00 90.12 277 GLY A CA 1
ATOM 2263 C C . GLY A 1 277 ? -14.099 -13.841 9.068 1.00 90.12 277 GLY A C 1
ATOM 2264 O O . GLY A 1 277 ? -14.726 -13.664 8.025 1.00 90.12 277 GLY A O 1
ATOM 2265 N N . ASN A 1 278 ? -14.598 -13.481 10.252 1.00 93.06 278 ASN A N 1
ATOM 2266 C CA . ASN A 1 278 ? -15.766 -12.619 10.382 1.00 93.06 278 ASN A CA 1
ATOM 2267 C C . ASN A 1 278 ? -15.352 -11.161 10.178 1.00 93.06 278 ASN A C 1
ATOM 2269 O O . ASN A 1 278 ? -14.253 -10.758 10.560 1.00 93.06 278 ASN A O 1
ATOM 2273 N N . VAL A 1 279 ? -16.274 -10.361 9.644 1.00 94.31 279 VAL A N 1
ATOM 2274 C CA . VAL A 1 279 ? -16.117 -8.907 9.545 1.00 94.31 279 VAL A CA 1
ATOM 2275 C C . VAL A 1 279 ? -17.264 -8.238 10.290 1.00 94.31 279 VAL A C 1
ATOM 2277 O O . VAL A 1 279 ? -18.440 -8.560 10.077 1.00 94.31 279 VAL A O 1
ATOM 2280 N N . VAL A 1 280 ? -16.914 -7.322 11.189 1.00 94.06 280 VAL A N 1
ATOM 2281 C CA . VAL A 1 280 ? -17.859 -6.532 11.981 1.00 94.06 280 VAL A CA 1
ATOM 2282 C C . VAL A 1 280 ? -17.722 -5.070 11.592 1.00 94.06 280 VAL A C 1
ATOM 2284 O O . VAL A 1 280 ? -16.613 -4.563 11.448 1.00 94.06 280 VAL A O 1
ATOM 2287 N N . ILE A 1 281 ? -18.856 -4.406 11.386 1.00 93.69 281 ILE A N 1
ATOM 2288 C CA . ILE A 1 281 ? -18.928 -3.051 10.843 1.00 93.69 281 ILE A CA 1
ATOM 2289 C C . ILE A 1 281 ? -19.896 -2.239 11.696 1.00 93.69 281 ILE A C 1
ATOM 2291 O O . ILE A 1 281 ? -21.023 -2.667 11.938 1.00 93.69 281 ILE A O 1
ATOM 2295 N N . PHE A 1 282 ? -19.465 -1.054 12.099 1.00 91.50 282 PHE A N 1
ATOM 2296 C CA . PHE A 1 282 ? -20.248 -0.032 12.773 1.00 91.50 282 PHE A CA 1
ATOM 2297 C C . PHE A 1 282 ? -20.297 1.206 11.896 1.00 91.50 282 PHE A C 1
ATOM 2299 O O . PHE A 1 282 ? -19.266 1.660 11.405 1.00 91.50 282 PHE A O 1
ATOM 2306 N N . ILE A 1 283 ? -21.493 1.740 11.696 1.00 89.69 283 ILE A N 1
ATOM 2307 C CA . ILE A 1 283 ? -21.749 2.925 10.885 1.00 89.69 283 ILE A CA 1
ATOM 2308 C C . ILE A 1 283 ? -22.551 3.894 11.737 1.00 89.69 283 ILE A C 1
ATOM 2310 O O . ILE A 1 283 ? -23.560 3.509 12.317 1.00 89.69 283 ILE A O 1
ATOM 2314 N N . SER A 1 284 ? -22.157 5.155 11.758 1.00 88.12 284 SER A N 1
ATOM 2315 C CA . SER A 1 284 ? -22.993 6.236 12.268 1.00 88.12 284 SER A CA 1
ATOM 2316 C C . SER A 1 284 ? -23.074 7.323 11.215 1.00 88.12 284 SER A C 1
ATOM 2318 O O . SER A 1 284 ? -22.047 7.723 10.671 1.00 88.12 284 SER A O 1
ATOM 2320 N N . ASP A 1 285 ? -24.288 7.784 10.919 1.00 83.19 285 ASP A N 1
ATOM 2321 C CA . ASP A 1 285 ? -24.525 8.889 9.985 1.00 83.19 285 ASP A CA 1
ATOM 2322 C C . ASP A 1 285 ? -24.275 10.260 10.653 1.00 83.19 285 ASP A C 1
ATOM 2324 O O . ASP A 1 285 ? -24.146 11.271 9.964 1.00 83.19 285 ASP A O 1
ATOM 2328 N N . ASN A 1 286 ? -24.146 10.291 11.989 1.00 81.38 286 ASN A N 1
ATOM 2329 C CA . ASN A 1 286 ? -23.731 11.462 12.758 1.00 81.38 286 ASN A CA 1
ATOM 2330 C C . ASN A 1 286 ? -22.836 11.057 13.946 1.00 81.38 286 ASN A C 1
ATOM 2332 O O . ASN A 1 286 ? -23.323 10.777 15.043 1.00 81.38 286 ASN A O 1
ATOM 2336 N N . VAL A 1 287 ? -21.515 11.105 13.771 1.00 80.00 287 VAL A N 1
ATOM 2337 C CA . VAL A 1 287 ? -20.545 10.719 14.808 1.00 80.00 287 VAL A CA 1
ATOM 2338 C C . VAL A 1 287 ? -20.652 11.588 16.061 1.00 80.00 287 VAL A C 1
ATOM 2340 O O . VAL A 1 287 ? -20.414 11.088 17.158 1.00 80.00 287 VAL A O 1
ATOM 2343 N N . ALA A 1 288 ? -21.069 12.854 15.945 1.00 73.25 288 ALA A N 1
ATOM 2344 C CA . ALA A 1 288 ? -21.301 13.701 17.119 1.00 73.25 288 ALA A CA 1
ATOM 2345 C C . ALA A 1 288 ? -22.465 13.185 17.986 1.00 73.25 288 ALA A C 1
ATOM 2347 O O . ALA A 1 288 ? -22.477 13.391 19.198 1.00 73.25 288 ALA A O 1
ATOM 2348 N N . SER A 1 289 ? -23.425 12.480 17.380 1.00 65.75 289 SER A N 1
ATOM 2349 C CA . SER A 1 289 ? -24.509 11.807 18.103 1.00 65.75 289 SER A CA 1
ATOM 2350 C C . SER A 1 289 ? -24.093 10.457 18.712 1.00 65.75 289 SER A C 1
ATOM 2352 O O . SER A 1 289 ? -24.749 9.990 19.646 1.00 65.75 289 SER A O 1
ATOM 2354 N N . GLY A 1 290 ? -22.967 9.894 18.263 1.00 68.81 290 GLY A N 1
ATOM 2355 C CA . GLY A 1 290 ? -22.344 8.676 18.779 1.00 68.81 290 GLY A CA 1
ATOM 2356 C C . GLY A 1 290 ? -22.079 7.647 17.678 1.00 68.81 290 GLY A C 1
ATOM 2357 O O . GLY A 1 290 ? -22.993 7.241 16.967 1.00 68.81 290 GLY A O 1
ATOM 2358 N N . LEU A 1 291 ? -20.825 7.196 17.553 1.00 76.75 291 LEU A N 1
ATOM 2359 C CA . LEU A 1 291 ? -20.450 6.087 16.658 1.00 76.75 291 LEU A CA 1
ATOM 2360 C C . LEU A 1 291 ? -20.892 4.719 17.197 1.00 76.75 291 LEU A C 1
ATOM 2362 O O . LEU A 1 291 ? -21.231 3.809 16.445 1.00 76.75 291 LEU A O 1
ATOM 2366 N N . PHE A 1 292 ? -20.860 4.598 18.517 1.00 76.69 292 PHE A N 1
ATOM 2367 C CA . PHE A 1 292 ? -21.278 3.440 19.291 1.00 76.69 292 PHE A CA 1
ATOM 2368 C C . PHE A 1 292 ? -22.441 3.871 20.186 1.00 76.69 292 PHE A C 1
ATOM 2370 O O . PHE A 1 292 ? -22.579 5.065 20.458 1.00 76.69 292 PHE A O 1
ATOM 2377 N N . ASN A 1 293 ? -23.269 2.922 20.633 1.00 65.88 293 ASN A N 1
ATOM 2378 C CA . ASN A 1 293 ? -24.506 3.224 21.354 1.00 65.88 293 ASN A CA 1
ATOM 2379 C C . ASN A 1 293 ? -24.295 4.257 22.492 1.00 65.88 293 ASN A C 1
ATOM 2381 O O . ASN A 1 293 ? -23.663 3.924 23.501 1.00 65.88 293 ASN A O 1
ATOM 2385 N N . PRO A 1 294 ? -24.844 5.484 22.376 1.00 58.38 294 PRO A N 1
ATOM 2386 C CA . PRO A 1 294 ? -24.663 6.540 23.372 1.00 58.38 294 PRO A CA 1
ATOM 2387 C C . PRO A 1 294 ? -25.462 6.308 24.662 1.00 58.38 294 PRO A C 1
ATOM 2389 O O . PRO A 1 294 ? -25.259 7.032 25.628 1.00 58.38 294 PRO A O 1
ATOM 2392 N N . HIS A 1 295 ? -26.369 5.323 24.698 1.00 53.47 295 HIS A N 1
ATOM 2393 C CA . HIS A 1 295 ? -27.039 4.904 25.935 1.00 53.47 295 HIS A CA 1
ATOM 2394 C C . HIS A 1 295 ? -26.173 3.966 26.785 1.00 53.47 295 HIS A C 1
ATOM 2396 O O . HIS A 1 295 ? -26.397 3.852 27.986 1.00 53.47 295 HIS A O 1
ATOM 2402 N N . ILE A 1 296 ? -25.185 3.304 26.173 1.00 57.66 296 ILE A N 1
ATOM 2403 C CA . ILE A 1 296 ? -24.258 2.389 26.855 1.00 57.66 296 ILE A CA 1
ATOM 2404 C C . ILE A 1 296 ? -22.952 3.107 27.219 1.00 57.66 296 ILE A C 1
ATOM 2406 O O . ILE A 1 296 ? -22.339 2.802 28.240 1.00 57.66 296 ILE A O 1
ATOM 2410 N N . LEU A 1 297 ? -22.524 4.065 26.395 1.00 61.66 297 LEU A N 1
ATOM 2411 C CA . LEU A 1 297 ? -21.323 4.862 26.630 1.00 61.66 297 LEU A CA 1
ATOM 2412 C C . LEU A 1 297 ? -21.694 6.223 27.234 1.00 61.66 297 LEU A C 1
ATOM 2414 O O . LEU A 1 297 ? -22.424 6.978 26.589 1.00 61.66 297 LEU A O 1
ATOM 2418 N N . PRO A 1 298 ? -21.180 6.586 28.424 1.00 51.62 298 PRO A N 1
ATOM 2419 C CA . PRO A 1 298 ? -21.405 7.909 28.991 1.00 51.62 298 PRO A CA 1
ATOM 2420 C C . PRO A 1 298 ? -20.909 8.998 28.032 1.00 51.62 298 PRO A C 1
ATOM 2422 O O . PRO A 1 298 ? -19.754 8.989 27.608 1.00 51.62 298 PRO A O 1
ATOM 2425 N N . ARG A 1 299 ? -21.765 9.973 27.704 1.00 52.38 299 ARG A N 1
ATOM 2426 C CA . ARG A 1 299 ? -21.343 11.212 27.034 1.00 52.38 299 ARG A CA 1
ATOM 2427 C C . ARG A 1 299 ? -20.680 12.128 28.057 1.00 52.38 299 ARG A C 1
ATOM 2429 O O . ARG A 1 299 ? -21.289 13.099 28.496 1.00 52.38 299 ARG A O 1
ATOM 2436 N N . THR A 1 300 ? -19.455 11.830 28.465 1.00 46.12 300 THR A N 1
ATOM 2437 C CA . THR A 1 300 ? -18.696 12.751 29.314 1.00 46.12 300 THR A CA 1
ATOM 2438 C C . THR A 1 300 ? -17.525 13.327 28.534 1.00 46.12 300 THR A C 1
ATOM 2440 O O . THR A 1 300 ? -16.765 12.628 27.874 1.00 46.12 300 THR A O 1
ATOM 2443 N N . SER A 1 301 ? -17.374 14.648 28.611 1.00 49.75 301 SER A N 1
ATOM 2444 C CA . SER A 1 301 ? -16.218 15.387 28.089 1.00 49.75 301 SER A CA 1
ATOM 2445 C C . SER A 1 301 ? -14.915 15.070 28.840 1.00 49.75 301 SER A C 1
ATOM 2447 O O . SER A 1 301 ? -13.853 15.565 28.467 1.00 49.75 301 SER A O 1
ATOM 2449 N N . LYS A 1 302 ? -14.994 14.243 29.889 1.00 52.34 302 LYS A N 1
ATOM 2450 C CA . LYS A 1 302 ? -13.886 13.669 30.649 1.00 52.34 302 LYS A CA 1
ATOM 2451 C C . LYS A 1 302 ? -14.225 12.214 30.974 1.00 52.34 302 LYS A C 1
ATOM 2453 O O . LYS A 1 302 ? -15.241 11.938 31.613 1.00 52.34 302 LYS A O 1
ATOM 2458 N N . TRP A 1 303 ? -13.415 11.278 30.492 1.00 56.53 303 TRP A N 1
ATOM 2459 C CA . TRP A 1 303 ? -13.527 9.862 30.842 1.00 56.53 303 TRP A CA 1
ATOM 2460 C C . TRP A 1 303 ? -12.968 9.651 32.253 1.00 56.53 303 TRP A C 1
ATOM 2462 O O . TRP A 1 303 ? -11.807 9.287 32.414 1.00 56.53 303 TRP A O 1
ATOM 2472 N N . ASP A 1 304 ? -13.772 9.945 33.277 1.00 51.81 304 ASP A N 1
ATOM 2473 C CA . ASP A 1 304 ? -13.328 9.861 34.677 1.00 51.81 304 ASP A CA 1
ATOM 2474 C C . ASP A 1 304 ? -13.211 8.402 35.164 1.00 51.81 304 ASP A C 1
ATOM 2476 O O . ASP A 1 304 ? -12.392 8.104 36.030 1.00 51.81 304 ASP A O 1
ATOM 2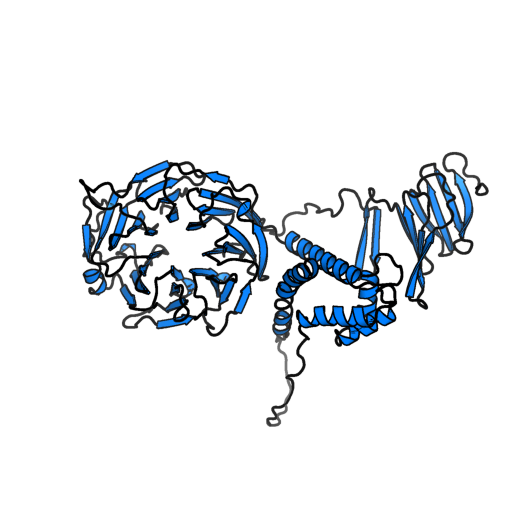480 N N . HIS A 1 305 ? -13.980 7.475 34.574 1.00 60.50 305 HIS A N 1
ATOM 2481 C CA . HIS A 1 305 ? -13.898 6.032 34.829 1.00 60.50 305 HIS A CA 1
ATOM 2482 C C . HIS A 1 305 ? -13.989 5.246 33.518 1.00 60.50 305 HIS A C 1
ATOM 2484 O O . HIS A 1 305 ? -14.791 5.581 32.642 1.00 60.50 305 HIS A O 1
ATOM 2490 N N . TRP A 1 306 ? -13.194 4.179 33.393 1.00 68.38 306 TRP A N 1
ATOM 2491 C CA . TRP A 1 306 ? -13.238 3.310 32.219 1.00 68.38 306 TRP A CA 1
ATOM 2492 C C . TRP A 1 306 ? -14.411 2.328 32.308 1.00 68.38 306 TRP A C 1
ATOM 2494 O O . TRP A 1 306 ? -14.703 1.786 33.374 1.00 68.38 306 TRP A O 1
ATOM 2504 N N . THR A 1 307 ? -15.088 2.094 31.183 1.00 79.62 307 THR A N 1
ATOM 2505 C CA . THR A 1 307 ? -16.287 1.239 31.123 1.00 79.62 307 THR A CA 1
ATOM 2506 C C . THR A 1 307 ? -16.078 0.002 30.253 1.00 79.62 307 THR A C 1
ATOM 2508 O O . THR A 1 307 ? -15.370 0.035 29.248 1.00 79.62 307 THR A O 1
ATOM 2511 N N . ASN A 1 308 ? -16.714 -1.109 30.632 1.00 83.81 308 ASN A N 1
ATOM 2512 C CA . ASN A 1 308 ? -16.744 -2.328 29.827 1.00 83.81 308 ASN A CA 1
ATOM 2513 C C . ASN A 1 308 ? -18.036 -2.394 29.020 1.00 83.81 308 ASN A C 1
ATOM 2515 O O . ASN A 1 308 ? -19.131 -2.333 29.577 1.00 83.81 308 ASN A O 1
ATOM 2519 N N . VAL A 1 309 ? -17.903 -2.580 27.711 1.00 84.31 309 VAL A N 1
ATOM 2520 C CA . VAL A 1 309 ? -19.026 -2.669 26.782 1.00 84.31 309 VAL A CA 1
ATOM 2521 C C . VAL A 1 309 ? -19.044 -4.055 26.154 1.00 84.31 309 VAL A C 1
ATOM 2523 O O . VAL A 1 309 ? -18.114 -4.455 25.456 1.00 84.31 309 VAL A O 1
ATOM 2526 N N . SER A 1 310 ? -20.122 -4.803 26.398 1.00 86.00 310 SER A N 1
ATOM 2527 C CA . SER A 1 310 ? -20.326 -6.108 25.765 1.00 86.00 310 SER A CA 1
ATOM 2528 C C . SER A 1 310 ? -20.674 -5.929 24.291 1.00 86.00 310 SER A C 1
ATOM 2530 O O . SER A 1 310 ? -21.711 -5.350 23.948 1.00 86.00 310 SER A O 1
ATOM 2532 N N . LEU A 1 311 ? -19.836 -6.476 23.410 1.00 85.56 311 LEU A N 1
ATOM 2533 C CA . LEU A 1 311 ? -20.054 -6.423 21.966 1.00 85.56 311 LEU A CA 1
ATOM 2534 C C . LEU A 1 311 ? -21.368 -7.108 21.563 1.00 85.56 311 LEU A C 1
ATOM 2536 O O . LEU A 1 311 ? -22.056 -6.653 20.650 1.00 85.56 311 LEU A O 1
ATOM 2540 N N . ARG A 1 312 ? -21.745 -8.191 22.255 1.00 83.88 312 ARG A N 1
ATOM 2541 C CA . ARG A 1 312 ? -22.985 -8.935 21.982 1.00 83.88 312 ARG A CA 1
ATOM 2542 C C . ARG A 1 312 ? -24.223 -8.065 22.179 1.00 83.88 312 ARG A C 1
ATOM 2544 O O . ARG A 1 312 ? -25.136 -8.130 21.363 1.00 83.88 312 ARG A O 1
ATOM 2551 N N . LYS A 1 313 ? -24.230 -7.220 23.215 1.00 82.94 313 LYS A N 1
ATOM 2552 C CA . LYS A 1 313 ? -25.313 -6.251 23.449 1.00 82.94 313 LYS A CA 1
ATOM 2553 C C . LYS A 1 313 ? -25.360 -5.209 22.333 1.00 82.94 313 LYS A C 1
ATOM 2555 O O . LYS A 1 313 ? -26.405 -4.996 21.732 1.00 82.94 313 LYS A O 1
ATOM 2560 N N . LEU A 1 314 ? -24.202 -4.654 21.981 1.00 83.50 314 LEU A N 1
ATOM 2561 C CA . LEU A 1 314 ? -24.080 -3.588 20.986 1.00 83.50 314 LEU A CA 1
ATOM 2562 C C . LEU A 1 314 ? -24.433 -4.037 19.547 1.00 83.50 314 LEU A C 1
ATOM 2564 O O . LEU A 1 314 ? -24.870 -3.221 18.733 1.00 83.50 314 LEU A O 1
ATOM 2568 N N . LEU A 1 315 ? -24.280 -5.329 19.235 1.00 84.12 315 LEU A N 1
ATOM 2569 C CA . LEU A 1 315 ? -24.724 -5.932 17.971 1.00 84.12 315 LEU A CA 1
ATOM 2570 C C . LEU A 1 315 ? -26.222 -6.275 17.936 1.00 84.12 315 LEU A C 1
ATOM 2572 O O . LEU A 1 315 ? -26.798 -6.340 16.853 1.00 84.12 315 LEU A O 1
ATOM 2576 N N . ASN A 1 316 ? -26.838 -6.535 19.091 1.00 82.19 316 ASN A N 1
ATOM 2577 C CA . ASN A 1 316 ? -28.245 -6.932 19.173 1.00 82.19 316 ASN A CA 1
ATOM 2578 C C . ASN A 1 316 ? -29.188 -5.727 19.286 1.00 82.19 316 ASN A C 1
ATOM 2580 O O . ASN A 1 316 ? -30.319 -5.784 18.804 1.00 82.19 316 ASN A O 1
ATOM 2584 N N . GLU A 1 317 ? -28.737 -4.643 19.915 1.00 76.69 317 GLU A N 1
ATOM 2585 C CA . GLU A 1 317 ? -29.521 -3.421 20.052 1.00 76.69 317 GLU A CA 1
ATOM 2586 C C . GLU A 1 317 ? -29.570 -2.640 18.736 1.00 76.69 317 GLU A C 1
ATOM 2588 O O . GLU A 1 317 ? -28.544 -2.295 18.147 1.00 76.69 317 GLU A O 1
ATOM 2593 N N . LYS A 1 318 ? -30.790 -2.343 18.277 1.00 72.44 318 LYS A N 1
ATOM 2594 C CA . LYS A 1 318 ? -31.028 -1.474 17.123 1.00 72.44 318 LYS A CA 1
ATOM 2595 C C . LYS A 1 318 ? -31.223 -0.044 17.613 1.00 72.44 318 LYS A C 1
ATOM 2597 O O . LYS A 1 318 ? -32.071 0.203 18.465 1.00 72.44 318 LYS A O 1
ATOM 2602 N N . SER A 1 319 ? -30.471 0.893 17.047 1.00 71.50 319 SER A N 1
ATOM 2603 C CA . SER A 1 319 ? -30.590 2.324 17.328 1.00 71.50 319 SER A CA 1
ATOM 2604 C C . SER A 1 319 ? -30.678 3.101 16.014 1.00 71.50 319 SER A C 1
ATOM 2606 O O . SER A 1 319 ? -30.029 2.712 15.047 1.00 71.50 319 SER A O 1
ATOM 2608 N N . PRO A 1 320 ? -31.426 4.216 15.950 1.00 70.56 320 PRO A N 1
ATOM 2609 C CA . PRO A 1 320 ? -31.390 5.097 14.784 1.00 70.56 320 PRO A CA 1
ATOM 2610 C C . P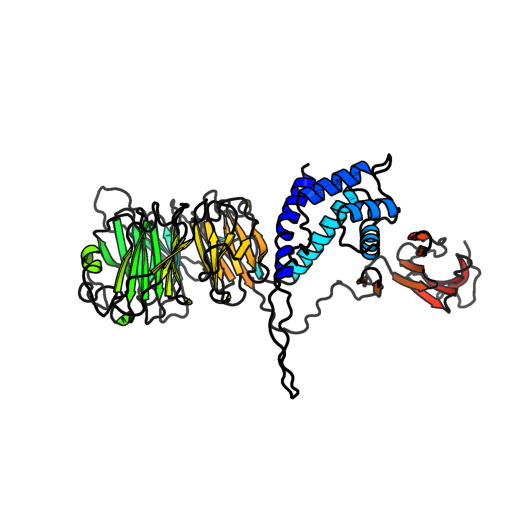RO A 1 320 ? -30.058 5.860 14.656 1.00 70.56 320 PRO A C 1
ATOM 2612 O O . PRO A 1 320 ? -29.772 6.407 13.597 1.00 70.56 320 PRO A O 1
ATOM 2615 N N . LEU A 1 321 ? -29.246 5.921 15.722 1.00 75.56 321 LEU A N 1
ATOM 2616 C CA . LEU A 1 321 ? -28.006 6.712 15.768 1.00 75.56 321 LEU A CA 1
ATOM 2617 C C . LEU A 1 321 ? -26.785 5.962 15.221 1.00 75.56 321 LEU A C 1
ATOM 2619 O O . LEU A 1 321 ? -25.833 6.584 14.745 1.00 75.56 321 LEU A O 1
ATOM 2623 N N . TYR A 1 322 ? -26.803 4.630 15.289 1.00 82.69 322 TYR A N 1
ATOM 2624 C CA . TYR A 1 322 ? -25.748 3.787 14.743 1.00 82.69 322 TYR A CA 1
ATOM 2625 C C . TYR A 1 322 ? -26.321 2.478 14.201 1.00 82.69 322 TYR A C 1
ATOM 2627 O O . TYR A 1 322 ? -27.273 1.914 14.735 1.00 82.69 322 TYR A O 1
ATOM 2635 N N . ARG A 1 323 ? -25.688 1.964 13.152 1.00 84.94 323 ARG A N 1
ATOM 2636 C CA . ARG A 1 323 ? -25.992 0.683 12.522 1.00 84.94 323 ARG A CA 1
ATOM 2637 C C . ARG A 1 323 ? -24.815 -0.255 12.715 1.00 84.94 323 ARG A C 1
ATOM 2639 O O . ARG A 1 323 ? -23.663 0.141 12.532 1.00 84.94 323 ARG A O 1
ATOM 2646 N N . SER A 1 324 ? -25.100 -1.500 13.072 1.00 88.25 324 SER A N 1
ATOM 2647 C CA . SER A 1 324 ? -24.088 -2.532 13.250 1.00 88.25 324 SER A CA 1
ATOM 2648 C C . SER A 1 324 ? -24.389 -3.742 12.373 1.00 88.25 324 SER A C 1
ATOM 2650 O O . SER A 1 324 ? -25.525 -4.199 12.257 1.00 88.25 324 SER A O 1
ATOM 2652 N N . PHE A 1 325 ? -23.354 -4.258 11.719 1.00 88.44 325 PHE A N 1
ATOM 2653 C CA . PHE A 1 325 ? -23.438 -5.438 10.872 1.00 88.44 325 PHE A CA 1
ATOM 2654 C C . PHE A 1 325 ? -22.379 -6.435 11.299 1.00 88.44 325 PHE A C 1
ATOM 2656 O O . PHE A 1 325 ? -21.208 -6.096 11.471 1.00 88.44 325 PHE A O 1
ATOM 2663 N N . ARG A 1 326 ? -22.795 -7.693 11.419 1.00 90.12 326 ARG A N 1
ATOM 2664 C CA . ARG A 1 326 ? -21.891 -8.815 11.625 1.00 90.12 326 ARG A CA 1
ATOM 2665 C C . ARG A 1 326 ? -22.049 -9.805 10.486 1.00 90.12 326 ARG A C 1
ATOM 2667 O O . ARG A 1 326 ? -23.072 -10.480 10.387 1.00 90.12 326 ARG A O 1
ATOM 2674 N N . VAL A 1 327 ? -21.012 -9.922 9.666 1.00 90.19 327 VAL A N 1
ATOM 2675 C CA . VAL A 1 327 ? -20.951 -10.895 8.575 1.00 90.19 327 VAL A CA 1
ATOM 2676 C C . VAL A 1 327 ? -20.085 -12.062 9.038 1.00 90.19 327 VAL A C 1
ATOM 2678 O O . VAL A 1 327 ? -18.867 -11.938 9.165 1.00 90.19 327 VAL A O 1
ATOM 2681 N N . LYS A 1 328 ? -20.736 -13.180 9.378 1.00 89.06 328 LYS A N 1
ATOM 2682 C CA . LYS A 1 328 ? -20.064 -14.381 9.890 1.00 89.06 328 LYS A CA 1
ATOM 2683 C C . LYS A 1 328 ? -19.506 -15.234 8.751 1.00 89.06 328 LYS A C 1
ATOM 2685 O O . LYS A 1 328 ? -20.173 -15.377 7.731 1.00 89.06 328 LYS A O 1
ATOM 2690 N N . ASN A 1 329 ? -18.347 -15.853 8.983 1.00 84.75 329 ASN A N 1
ATOM 2691 C CA . ASN A 1 329 ? -17.696 -16.806 8.081 1.00 84.75 329 ASN A CA 1
ATOM 2692 C C . ASN A 1 329 ? -17.520 -16.251 6.655 1.00 84.75 329 ASN A C 1
ATOM 2694 O O . ASN A 1 329 ? -17.790 -16.939 5.670 1.00 84.75 329 ASN A O 1
ATOM 2698 N N . LEU A 1 330 ? -17.134 -14.973 6.558 1.00 87.94 330 LEU A N 1
ATOM 2699 C CA . LEU A 1 330 ? -16.896 -14.313 5.275 1.00 87.94 330 LEU A CA 1
ATOM 2700 C C . LEU A 1 330 ? -15.670 -14.913 4.589 1.00 87.94 330 LEU A C 1
ATOM 2702 O O . LEU A 1 330 ? -15.696 -15.180 3.390 1.00 87.94 330 LEU A O 1
ATOM 2706 N N . HIS A 1 331 ? -14.627 -15.138 5.386 1.00 89.94 331 HIS A N 1
ATOM 2707 C CA . HIS A 1 331 ? -13.421 -15.845 5.002 1.00 89.94 331 HIS A CA 1
ATOM 2708 C C . HIS A 1 331 ? -13.304 -17.139 5.807 1.00 89.94 331 HIS A C 1
ATOM 2710 O O . HIS A 1 331 ? -13.597 -17.166 6.997 1.00 89.94 331 HIS A O 1
ATOM 2716 N N . LEU A 1 332 ? -12.820 -18.208 5.174 1.00 86.50 332 LEU A N 1
ATOM 2717 C CA . LEU A 1 332 ? -12.531 -19.485 5.848 1.00 86.50 332 LEU A CA 1
ATOM 2718 C C . LEU A 1 332 ? -11.187 -19.468 6.606 1.00 86.50 332 LEU A C 1
ATOM 2720 O O . LEU A 1 332 ? -10.758 -20.488 7.138 1.00 86.50 332 LEU A O 1
ATOM 2724 N N . ASN A 1 333 ? -10.491 -18.331 6.601 1.00 90.19 333 ASN A N 1
ATOM 2725 C CA . ASN A 1 333 ? -9.199 -18.115 7.243 1.00 90.19 333 ASN A CA 1
ATOM 2726 C C . ASN A 1 333 ? -9.139 -16.680 7.800 1.00 90.19 333 ASN A C 1
ATOM 2728 O O . ASN A 1 333 ? -10.083 -15.904 7.644 1.00 90.19 333 ASN A O 1
ATOM 2732 N N . TRP A 1 334 ? -8.025 -16.316 8.432 1.00 92.69 334 TRP A N 1
ATOM 2733 C CA . TRP A 1 334 ? -7.827 -15.023 9.081 1.00 92.69 334 TRP A CA 1
ATOM 2734 C C . TRP A 1 334 ? -8.039 -13.871 8.102 1.00 92.69 334 TRP A C 1
ATOM 2736 O O . TRP A 1 334 ? -7.585 -13.918 6.950 1.00 92.69 334 TRP A O 1
ATOM 2746 N N . CYS A 1 335 ? -8.707 -12.823 8.575 1.00 94.00 335 CYS A N 1
ATOM 2747 C CA . CYS A 1 335 ? -8.788 -11.574 7.838 1.00 94.00 335 CYS A CA 1
ATOM 2748 C C . CYS A 1 335 ? -7.420 -10.875 7.871 1.00 94.00 335 CYS A C 1
ATOM 2750 O O . CYS A 1 335 ? -6.883 -10.630 8.947 1.00 94.00 335 CYS A O 1
ATOM 2752 N N . GLN A 1 336 ? -6.857 -10.579 6.699 1.00 94.25 336 GLN A N 1
ATOM 2753 C CA . GLN A 1 336 ? -5.521 -9.986 6.553 1.00 94.25 336 GLN A CA 1
ATOM 2754 C C . GLN A 1 336 ? -5.574 -8.458 6.528 1.00 94.25 336 GLN A C 1
ATOM 2756 O O . GLN A 1 336 ? -4.764 -7.792 7.163 1.00 94.25 336 GLN A O 1
ATOM 2761 N N . GLN A 1 337 ? -6.564 -7.892 5.837 1.00 95.25 337 GLN A N 1
ATOM 2762 C CA . GLN A 1 337 ? -6.798 -6.453 5.806 1.00 95.25 337 GLN A CA 1
ATOM 2763 C C . GLN A 1 337 ? -8.294 -6.168 5.684 1.00 95.25 337 GLN A C 1
ATOM 2765 O O . GLN A 1 337 ? -9.008 -6.895 4.993 1.00 95.25 337 GLN A O 1
ATOM 2770 N N . VAL A 1 338 ? -8.762 -5.107 6.341 1.00 96.56 338 VAL A N 1
ATOM 2771 C CA . VAL A 1 338 ? -10.103 -4.534 6.163 1.00 96.56 338 VAL A CA 1
ATOM 2772 C C . VAL A 1 338 ? -9.942 -3.042 5.905 1.00 96.56 338 VAL A C 1
ATOM 2774 O O . VAL A 1 338 ? -9.050 -2.424 6.481 1.00 96.56 338 VAL A O 1
ATOM 2777 N N . LYS A 1 339 ? -10.761 -2.470 5.019 1.00 95.69 339 LYS A N 1
ATOM 2778 C CA . LYS A 1 339 ? -10.774 -1.029 4.757 1.00 95.69 339 LYS A CA 1
ATOM 2779 C C . LYS A 1 339 ? -12.137 -0.549 4.277 1.00 95.69 339 LYS A C 1
ATOM 2781 O O . LYS A 1 339 ? -12.743 -1.191 3.417 1.00 95.69 339 LYS A O 1
ATOM 2786 N N . PHE A 1 340 ? -12.599 0.598 4.766 1.00 95.12 340 PHE A N 1
ATOM 2787 C CA . PHE A 1 340 ? -13.773 1.271 4.208 1.00 95.12 340 PHE A CA 1
ATOM 2788 C C . PHE A 1 340 ? -13.390 2.194 3.041 1.00 95.12 340 PHE A C 1
ATOM 2790 O O . PHE A 1 340 ? -12.505 3.043 3.155 1.00 95.12 340 PHE A O 1
ATOM 2797 N N . ILE A 1 341 ? -14.081 2.042 1.909 1.00 93.50 341 ILE A N 1
ATOM 2798 C CA . ILE A 1 341 ? -13.925 2.883 0.718 1.00 93.50 341 ILE A CA 1
ATOM 2799 C C . ILE A 1 341 ? -15.152 3.798 0.602 1.00 93.50 341 ILE A C 1
ATOM 2801 O O . ILE A 1 341 ? -16.228 3.329 0.207 1.00 93.50 341 ILE A O 1
ATOM 2805 N N . PRO A 1 342 ? -15.020 5.106 0.890 1.00 90.25 342 PRO A N 1
ATOM 2806 C CA . PRO A 1 342 ? -16.162 6.015 0.932 1.00 90.25 342 PRO A CA 1
ATOM 2807 C C . PRO A 1 342 ? -16.785 6.274 -0.443 1.00 90.25 342 PRO A C 1
ATOM 2809 O O . PRO A 1 342 ? -18.003 6.371 -0.535 1.00 90.25 342 PRO A O 1
ATOM 2812 N N . GLN A 1 343 ? -15.989 6.320 -1.519 1.00 89.12 343 GLN A N 1
ATOM 2813 C CA . GLN A 1 343 ? -16.482 6.609 -2.876 1.00 89.12 343 GLN A CA 1
ATOM 2814 C C . GLN A 1 343 ? -17.455 5.542 -3.391 1.00 89.12 343 GLN A C 1
ATOM 2816 O O . GLN A 1 343 ? -18.336 5.843 -4.190 1.00 89.12 343 GLN A O 1
ATOM 2821 N N . LEU A 1 344 ? -17.284 4.298 -2.938 1.00 88.69 344 LEU A N 1
ATOM 2822 C CA . LEU A 1 344 ? -18.132 3.169 -3.314 1.00 88.69 344 LEU A CA 1
ATOM 2823 C C . LEU A 1 344 ? -19.149 2.819 -2.215 1.00 88.69 344 LEU A C 1
ATOM 2825 O O . LEU A 1 344 ? -20.064 2.040 -2.464 1.00 88.69 344 LEU A O 1
ATOM 2829 N N . ASN A 1 345 ? -18.997 3.382 -1.008 1.00 90.75 345 ASN A N 1
ATOM 2830 C CA . ASN A 1 345 ? -19.717 2.984 0.205 1.00 90.75 345 ASN A CA 1
ATOM 2831 C C . ASN A 1 345 ? -19.606 1.466 0.479 1.00 90.75 345 ASN A C 1
ATOM 2833 O O . ASN A 1 345 ? -20.595 0.783 0.759 1.00 90.75 345 ASN A O 1
ATOM 2837 N N . VAL A 1 346 ? -18.382 0.939 0.376 1.00 92.88 346 VAL A N 1
ATOM 2838 C CA . VAL A 1 346 ? -18.065 -0.493 0.505 1.00 92.88 346 VAL A CA 1
ATOM 2839 C C . VAL A 1 346 ? -17.022 -0.708 1.596 1.00 92.88 346 VAL A C 1
ATOM 2841 O O . VAL A 1 346 ? -16.024 0.007 1.642 1.00 92.88 346 VAL A O 1
ATOM 2844 N N . VAL A 1 347 ? -17.211 -1.728 2.435 1.00 94.94 347 VAL A N 1
ATOM 2845 C CA . VAL A 1 347 ? -16.130 -2.292 3.260 1.00 94.94 347 VAL A CA 1
ATOM 2846 C C . VAL A 1 347 ? -15.489 -3.434 2.494 1.00 94.94 347 VAL A C 1
ATOM 2848 O O . VAL A 1 347 ? -16.163 -4.376 2.089 1.00 94.94 347 VAL A O 1
ATOM 2851 N N . VAL A 1 348 ? -14.187 -3.346 2.278 1.00 94.94 348 VAL A N 1
ATOM 2852 C CA . VAL A 1 348 ? -13.412 -4.374 1.595 1.00 94.94 348 VAL A CA 1
ATOM 2853 C C . VAL A 1 348 ? -12.629 -5.155 2.630 1.00 94.94 348 VAL A C 1
ATOM 2855 O O . VAL A 1 348 ? -12.016 -4.558 3.511 1.00 94.94 348 VAL A O 1
ATOM 2858 N N . SER A 1 349 ? -12.634 -6.476 2.524 1.00 95.38 349 SER A N 1
ATOM 2859 C CA . SER A 1 349 ? -11.831 -7.361 3.363 1.00 95.38 349 SER A CA 1
ATOM 2860 C C . SER A 1 349 ? -11.071 -8.364 2.509 1.00 95.38 349 SER A C 1
ATOM 2862 O O . SER A 1 349 ? -11.568 -8.798 1.467 1.00 95.38 349 SER A O 1
ATOM 2864 N N . CYS A 1 350 ? -9.863 -8.740 2.922 1.00 94.38 350 CYS A N 1
ATOM 2865 C CA . CYS A 1 350 ? -9.077 -9.762 2.238 1.00 94.38 350 CYS A CA 1
ATOM 2866 C C . CYS A 1 350 ? -8.592 -10.864 3.176 1.00 94.38 350 CYS A C 1
ATOM 2868 O O . CYS A 1 350 ? -8.454 -10.677 4.387 1.00 94.38 350 CYS A O 1
ATOM 2870 N N . SER A 1 351 ? -8.317 -12.027 2.591 1.00 94.19 351 SER A N 1
ATOM 2871 C CA . SER A 1 351 ? -7.787 -13.188 3.289 1.00 94.19 351 SER A CA 1
ATOM 2872 C C . SER A 1 351 ? -6.807 -13.977 2.419 1.00 94.19 351 SER A C 1
ATOM 2874 O O . SER A 1 351 ? -6.868 -14.002 1.184 1.00 94.19 351 SER A O 1
ATOM 2876 N N . ALA A 1 352 ? -5.907 -14.680 3.100 1.00 89.81 352 ALA A N 1
ATOM 2877 C CA . ALA A 1 352 ? -4.832 -15.489 2.542 1.00 89.81 352 ALA A CA 1
ATOM 2878 C C . ALA A 1 352 ? -5.318 -16.863 2.021 1.00 89.81 352 ALA A C 1
ATOM 2880 O O . ALA A 1 352 ? -4.668 -17.883 2.234 1.00 89.81 352 ALA A O 1
ATOM 2881 N N . ILE A 1 353 ? -6.485 -16.914 1.374 1.00 87.62 353 ILE A N 1
ATOM 2882 C CA . ILE A 1 353 ? -7.101 -18.145 0.858 1.00 87.62 353 ILE A CA 1
ATOM 2883 C C . ILE A 1 353 ? -7.722 -17.916 -0.522 1.00 87.62 353 ILE A C 1
ATOM 2885 O O . ILE A 1 353 ? -8.044 -16.787 -0.883 1.00 87.62 353 ILE A O 1
ATOM 2889 N N . GLU A 1 354 ? -7.896 -18.977 -1.312 1.00 82.06 354 GLU A N 1
ATOM 2890 C CA . GLU A 1 354 ? -8.422 -18.868 -2.679 1.00 82.06 354 GLU A CA 1
ATOM 2891 C C . GLU A 1 354 ? -9.913 -18.543 -2.751 1.00 82.06 354 GLU A C 1
ATOM 2893 O O . GLU A 1 354 ? -10.354 -17.705 -3.538 1.00 82.06 354 GLU A O 1
ATOM 2898 N N . ARG A 1 355 ? -10.708 -19.247 -1.942 1.00 79.50 355 ARG A N 1
ATOM 2899 C CA . ARG A 1 355 ? -12.149 -19.024 -1.844 1.00 79.50 355 ARG A CA 1
ATOM 2900 C C . ARG A 1 355 ? -12.352 -17.821 -0.945 1.00 79.50 355 ARG A C 1
ATOM 2902 O O . ARG A 1 355 ? -11.932 -17.886 0.202 1.00 79.50 355 ARG A O 1
ATOM 2909 N N . SER A 1 356 ? -12.994 -16.762 -1.438 1.00 83.06 356 SER A N 1
ATOM 2910 C CA . SER A 1 356 ? -13.173 -15.476 -0.744 1.00 83.06 356 SER A CA 1
ATOM 2911 C C . SER A 1 356 ? -11.866 -14.709 -0.495 1.00 83.06 356 SER A C 1
ATOM 2913 O O . SER A 1 356 ? -11.690 -14.121 0.564 1.00 83.06 356 SER A O 1
ATOM 2915 N N . SER A 1 357 ? -10.928 -14.690 -1.449 1.00 88.06 357 SER A N 1
ATOM 2916 C CA . SER A 1 357 ? -9.653 -13.967 -1.263 1.00 88.06 357 SER A CA 1
ATOM 2917 C C . SER A 1 357 ? -9.847 -12.484 -0.948 1.00 88.06 357 SER A C 1
ATOM 2919 O O . SER A 1 357 ? -9.114 -11.919 -0.144 1.00 88.06 357 SER A O 1
ATOM 2921 N N . LEU A 1 358 ? -10.825 -11.851 -1.589 1.00 90.81 358 LEU A N 1
ATOM 2922 C CA . LEU A 1 358 ? -11.209 -10.468 -1.356 1.00 90.81 358 LEU A CA 1
ATOM 2923 C C . LEU A 1 358 ? -12.723 -10.366 -1.472 1.00 90.81 358 LEU A C 1
ATOM 2925 O O . LEU A 1 358 ? -13.311 -10.870 -2.427 1.00 90.81 358 LEU A O 1
ATOM 2929 N N . VAL A 1 359 ? -13.360 -9.730 -0.501 1.00 91.94 359 VAL A N 1
ATOM 2930 C CA . VAL A 1 359 ? -14.807 -9.561 -0.475 1.00 91.94 359 VAL A CA 1
ATOM 2931 C C . VAL A 1 359 ? -15.133 -8.086 -0.318 1.00 91.94 359 VAL A C 1
ATOM 2933 O O . VAL A 1 359 ? -14.591 -7.393 0.537 1.00 91.94 359 VAL A O 1
ATOM 2936 N N . LEU A 1 360 ? -16.016 -7.609 -1.186 1.00 91.94 360 LEU A N 1
ATOM 2937 C CA . LEU A 1 360 ? -16.590 -6.278 -1.166 1.00 91.94 360 LEU A CA 1
ATOM 2938 C C . LEU A 1 360 ? -17.963 -6.380 -0.495 1.00 91.94 360 LEU A C 1
ATOM 2940 O O . LEU A 1 360 ? -18.864 -7.067 -0.983 1.00 91.94 360 LEU A O 1
ATOM 2944 N N . ILE A 1 361 ? -18.113 -5.706 0.638 1.00 92.19 361 ILE A N 1
ATOM 2945 C CA . ILE A 1 361 ? -19.341 -5.627 1.424 1.00 92.19 361 ILE A CA 1
ATOM 2946 C C . ILE A 1 361 ? -19.975 -4.268 1.137 1.00 92.19 361 ILE A C 1
ATOM 2948 O O . ILE A 1 361 ? -19.556 -3.240 1.672 1.00 92.19 361 ILE A O 1
ATOM 2952 N N . ILE A 1 362 ? -20.974 -4.254 0.261 1.00 89.75 362 ILE A N 1
ATOM 2953 C CA . ILE A 1 362 ? -21.712 -3.045 -0.103 1.00 89.75 362 ILE A CA 1
ATOM 2954 C C . ILE A 1 362 ? -22.678 -2.720 1.030 1.00 89.75 362 ILE A C 1
ATOM 2956 O O . ILE A 1 362 ? -23.557 -3.525 1.358 1.00 89.75 362 ILE A O 1
ATOM 2960 N N . LEU A 1 363 ? -22.506 -1.541 1.628 1.00 87.31 363 LEU A N 1
ATOM 2961 C CA . LEU A 1 363 ? -23.301 -1.122 2.773 1.00 87.31 363 LEU A CA 1
ATOM 2962 C C . LEU A 1 363 ? -24.665 -0.583 2.318 1.00 87.31 363 LEU A C 1
ATOM 2964 O O . LEU A 1 363 ? -24.724 0.202 1.365 1.00 87.31 363 LEU A O 1
ATOM 2968 N N . PRO A 1 364 ? -25.758 -0.955 3.004 1.00 83.31 364 PRO A N 1
ATOM 2969 C CA . PRO A 1 364 ? -27.093 -0.477 2.674 1.00 83.31 364 PRO A CA 1
ATOM 2970 C C . PRO A 1 364 ? -27.225 1.023 2.964 1.00 83.31 364 PRO A C 1
ATOM 2972 O O . PRO A 1 364 ? -26.739 1.539 3.977 1.00 83.31 364 PRO A O 1
ATOM 2975 N N . THR A 1 365 ? -27.907 1.743 2.076 1.00 74.62 365 THR A N 1
ATOM 2976 C CA . THR A 1 365 ? -28.187 3.178 2.245 1.00 74.62 365 THR A CA 1
ATOM 2977 C C . THR A 1 365 ? -29.467 3.435 3.039 1.00 74.62 365 THR A C 1
ATOM 2979 O O . THR A 1 365 ? -29.575 4.489 3.659 1.00 74.62 365 THR A O 1
ATOM 2982 N N . LYS A 1 366 ? -30.407 2.479 3.066 1.00 69.44 366 LYS A N 1
ATOM 2983 C CA . LYS A 1 366 ? -31.667 2.541 3.823 1.00 69.44 366 LYS A CA 1
ATOM 2984 C C . LYS A 1 366 ? -31.944 1.211 4.529 1.00 69.44 366 LYS A C 1
ATOM 2986 O O . LYS A 1 366 ? -31.650 0.148 3.983 1.00 69.44 366 LYS A O 1
ATOM 2991 N N . ASP A 1 367 ? -32.540 1.274 5.716 1.00 62.47 367 ASP A N 1
ATOM 2992 C CA . ASP A 1 367 ? -33.087 0.091 6.387 1.00 62.47 367 ASP A CA 1
ATOM 2993 C C . ASP A 1 367 ? -34.410 -0.330 5.723 1.00 62.47 367 ASP A C 1
ATOM 2995 O O . ASP A 1 367 ? -35.167 0.547 5.293 1.00 62.47 367 ASP A O 1
ATOM 2999 N N . PRO A 1 368 ? -34.720 -1.642 5.620 1.00 62.22 368 PRO A N 1
ATOM 3000 C CA . PRO A 1 368 ? -34.073 -2.794 6.268 1.00 62.22 368 PRO A CA 1
ATOM 3001 C C . PRO A 1 368 ? -33.148 -3.634 5.350 1.00 62.22 368 PRO A C 1
ATOM 3003 O O . PRO A 1 368 ? -33.098 -4.861 5.479 1.00 62.22 368 PRO A O 1
ATOM 3006 N N . GLU A 1 369 ? -32.426 -3.034 4.397 1.00 75.88 369 GLU A N 1
ATOM 3007 C CA . GLU A 1 369 ? -31.603 -3.819 3.465 1.00 75.88 369 GLU A CA 1
ATOM 3008 C C . GLU A 1 369 ? -30.374 -4.462 4.139 1.00 75.88 369 GLU A C 1
ATOM 3010 O O . GLU A 1 369 ? -29.631 -3.825 4.882 1.00 75.88 369 GLU A O 1
ATOM 3015 N N . LYS A 1 370 ? -30.124 -5.747 3.853 1.00 77.94 370 LYS A N 1
ATOM 3016 C CA . LYS A 1 370 ? -28.890 -6.439 4.266 1.00 77.94 370 LYS A CA 1
ATOM 3017 C C . LYS A 1 370 ? -27.712 -6.028 3.369 1.00 77.94 370 LYS A C 1
ATOM 3019 O O . LYS A 1 370 ? -27.926 -5.745 2.188 1.00 77.94 370 LYS A O 1
ATOM 3024 N N . PRO A 1 371 ? -26.465 -6.056 3.879 1.00 83.62 371 PRO A N 1
ATOM 3025 C CA . PRO A 1 371 ? -25.293 -5.764 3.063 1.00 83.62 371 PRO A CA 1
ATOM 3026 C C . PRO A 1 371 ? -25.160 -6.774 1.918 1.00 83.62 371 PRO A C 1
ATOM 3028 O O . PRO A 1 371 ? -25.299 -7.984 2.120 1.00 83.62 371 PRO A O 1
ATOM 3031 N N . LYS A 1 372 ? -24.885 -6.275 0.711 1.00 85.50 372 LYS A N 1
ATOM 3032 C CA . LYS A 1 372 ? -24.671 -7.112 -0.479 1.00 85.50 372 LYS A CA 1
ATOM 3033 C C . LYS A 1 372 ? -23.196 -7.485 -0.572 1.00 85.50 372 LYS A C 1
ATOM 3035 O O . LYS A 1 372 ? -22.329 -6.649 -0.332 1.00 85.50 372 LYS A O 1
ATOM 3040 N N . LEU A 1 373 ? -22.919 -8.735 -0.927 1.00 87.88 373 LEU A N 1
ATOM 3041 C CA . LEU A 1 373 ? -21.565 -9.282 -0.972 1.00 87.88 373 LEU A CA 1
ATOM 3042 C C . LEU A 1 373 ? -21.156 -9.534 -2.422 1.00 87.88 373 LEU A C 1
ATOM 3044 O O . LEU A 1 373 ? -21.896 -10.175 -3.170 1.00 87.88 373 LEU A O 1
ATOM 3048 N N . SER A 1 374 ? -19.964 -9.088 -2.808 1.00 86.56 374 SER A N 1
ATOM 3049 C CA . SER A 1 374 ? -19.318 -9.528 -4.043 1.00 86.56 374 SER A CA 1
ATOM 3050 C C . SER A 1 374 ? -17.896 -10.001 -3.760 1.00 86.56 374 SER A C 1
ATOM 3052 O O . SER A 1 374 ? -17.119 -9.342 -3.077 1.00 86.56 374 SER A O 1
ATOM 3054 N N . SER A 1 375 ? -17.560 -11.197 -4.244 1.00 85.69 375 SER A N 1
ATOM 3055 C CA . SER A 1 375 ? -16.274 -11.844 -3.972 1.00 85.69 375 SER A CA 1
ATOM 3056 C C . SER A 1 375 ? -15.376 -11.857 -5.202 1.00 85.69 375 SER A C 1
ATOM 3058 O O . SER A 1 375 ? -15.823 -12.174 -6.306 1.00 85.69 375 SER A O 1
ATOM 3060 N N . LEU A 1 376 ? -14.093 -11.613 -4.976 1.00 84.44 376 LEU A N 1
ATOM 3061 C CA . LEU A 1 376 ? -12.996 -11.736 -5.920 1.00 84.44 376 LEU A CA 1
ATOM 3062 C C . LEU A 1 376 ? -12.069 -12.854 -5.431 1.00 84.44 376 LEU A C 1
ATOM 3064 O O . LEU A 1 376 ? -11.558 -12.811 -4.311 1.00 84.44 376 LEU A O 1
ATOM 3068 N N . ASN A 1 377 ? -11.871 -13.870 -6.269 1.00 85.62 377 ASN A N 1
ATOM 3069 C CA . ASN A 1 377 ? -11.117 -15.070 -5.908 1.00 85.62 377 ASN A CA 1
ATOM 3070 C C . ASN A 1 377 ? -9.769 -15.100 -6.633 1.00 85.62 377 ASN A C 1
ATOM 3072 O O . ASN A 1 377 ? -9.701 -14.941 -7.854 1.00 85.62 377 ASN A O 1
ATOM 3076 N N . LEU A 1 378 ? -8.700 -15.351 -5.880 1.00 83.81 378 LEU A N 1
ATOM 3077 C CA . LEU A 1 378 ? -7.335 -15.473 -6.376 1.00 83.81 378 LEU A CA 1
ATOM 3078 C C . LEU A 1 378 ? -6.673 -16.723 -5.795 1.00 83.81 378 LEU A C 1
ATOM 3080 O O . LEU A 1 378 ? -6.561 -16.863 -4.585 1.00 83.81 378 LEU A O 1
ATOM 3084 N N . ARG A 1 379 ? -6.140 -17.596 -6.660 1.00 81.88 379 ARG A N 1
ATOM 3085 C CA . ARG A 1 379 ? -5.561 -18.906 -6.284 1.00 81.88 379 ARG A CA 1
ATOM 3086 C C . ARG A 1 379 ? -4.439 -18.879 -5.235 1.00 81.88 379 ARG A C 1
ATOM 3088 O O . ARG A 1 379 ? -4.053 -19.913 -4.731 1.00 81.88 379 ARG A O 1
ATOM 3095 N N . LYS A 1 380 ? -3.833 -17.737 -4.931 1.00 81.06 380 LYS A N 1
ATOM 3096 C CA . LYS A 1 380 ? -2.772 -17.655 -3.910 1.00 81.06 380 LYS A CA 1
ATOM 3097 C C . LYS A 1 380 ? -3.170 -16.793 -2.713 1.00 81.06 380 LYS A C 1
ATOM 3099 O O . LYS A 1 380 ? -2.321 -16.500 -1.885 1.00 81.06 380 LYS A O 1
ATOM 3104 N N . GLY A 1 381 ? -4.441 -16.401 -2.611 1.00 87.56 381 GLY A N 1
ATOM 3105 C CA . GLY A 1 381 ? -4.917 -15.481 -1.583 1.00 87.56 381 GLY A CA 1
ATOM 3106 C C . GLY A 1 381 ? -4.386 -14.056 -1.756 1.00 87.56 381 GLY A C 1
ATOM 3107 O O . GLY A 1 381 ? -3.530 -13.778 -2.600 1.00 87.56 381 GLY A O 1
ATOM 3108 N N . ILE A 1 382 ? -4.931 -13.141 -0.961 1.00 93.19 382 ILE A N 1
ATOM 3109 C CA . ILE A 1 382 ? -4.595 -11.714 -0.981 1.00 93.19 382 ILE A CA 1
ATOM 3110 C C . ILE A 1 382 ? -4.196 -11.320 0.437 1.00 93.19 382 ILE A C 1
ATOM 3112 O O . ILE A 1 382 ? -4.883 -11.656 1.399 1.00 93.19 382 ILE A O 1
ATOM 3116 N N . LEU A 1 383 ? -3.065 -10.633 0.557 1.00 93.88 383 LEU A N 1
ATOM 3117 C CA . LEU A 1 383 ? -2.525 -10.168 1.834 1.00 93.88 383 LEU A CA 1
ATOM 3118 C C . LEU A 1 383 ? -2.836 -8.696 2.056 1.00 93.88 383 LEU A C 1
ATOM 3120 O O . LEU A 1 383 ? -3.113 -8.293 3.178 1.00 93.88 383 LEU A O 1
ATOM 3124 N N . CYS A 1 384 ? -2.819 -7.904 0.986 1.00 94.56 384 CYS A N 1
ATOM 3125 C CA . CYS A 1 384 ? -3.058 -6.478 1.073 1.00 94.56 384 CYS A CA 1
ATOM 3126 C C . CYS A 1 384 ? -3.772 -5.934 -0.161 1.00 94.56 384 CYS A C 1
ATOM 3128 O O . CYS A 1 384 ? -3.723 -6.507 -1.255 1.00 94.56 384 CYS A O 1
ATOM 3130 N N . PHE A 1 385 ? -4.445 -4.807 0.015 1.00 95.50 385 PHE A N 1
ATOM 3131 C CA . PHE A 1 385 ? -5.076 -4.074 -1.065 1.00 95.50 385 PHE A CA 1
ATOM 3132 C C . PHE A 1 385 ? -5.162 -2.582 -0.743 1.00 95.50 385 PHE A C 1
ATOM 3134 O O . PHE A 1 385 ? -5.116 -2.169 0.417 1.00 95.50 385 PHE A O 1
ATOM 3141 N N . ASP A 1 386 ? -5.330 -1.777 -1.787 1.00 94.31 386 ASP A N 1
ATOM 3142 C CA . ASP A 1 386 ? -5.677 -0.368 -1.651 1.00 94.31 386 ASP A CA 1
ATOM 3143 C C . ASP A 1 386 ? -6.473 0.133 -2.866 1.00 94.31 386 ASP A C 1
ATOM 3145 O O . ASP A 1 386 ? -6.455 -0.482 -3.933 1.00 94.31 386 ASP A O 1
ATOM 3149 N N . TYR A 1 387 ? -7.206 1.231 -2.704 1.00 92.19 387 TYR A N 1
ATOM 3150 C CA . TYR A 1 387 ? -8.122 1.764 -3.708 1.00 92.19 387 TYR A CA 1
ATOM 3151 C C . TYR A 1 387 ? -7.646 3.102 -4.266 1.00 92.19 387 TYR A C 1
ATOM 3153 O O . TYR A 1 387 ? -7.323 4.028 -3.526 1.00 92.19 387 TYR A O 1
ATOM 3161 N N . CYS A 1 388 ? -7.661 3.210 -5.592 1.00 89.81 388 CYS A N 1
ATOM 3162 C CA . CYS A 1 388 ? -7.420 4.443 -6.321 1.00 89.81 388 CYS A CA 1
ATOM 3163 C C . CYS A 1 388 ? -8.760 5.096 -6.698 1.00 89.81 388 CYS A C 1
ATOM 3165 O O . CYS A 1 388 ? -9.415 4.615 -7.630 1.00 89.81 388 CYS A O 1
ATOM 3167 N N . PRO A 1 389 ? -9.172 6.192 -6.030 1.00 85.00 389 PRO A N 1
ATOM 3168 C CA . PRO A 1 389 ? -10.419 6.878 -6.353 1.00 85.00 389 PRO A CA 1
ATOM 3169 C C . PRO A 1 389 ? -10.421 7.513 -7.747 1.00 85.00 389 PRO A C 1
ATOM 3171 O O . PRO A 1 389 ? -11.436 7.417 -8.429 1.00 85.00 389 PRO A O 1
ATOM 3174 N N . ASP A 1 390 ? -9.303 8.083 -8.211 1.00 81.56 390 ASP A N 1
ATOM 3175 C CA . ASP A 1 390 ? -9.255 8.820 -9.490 1.00 81.56 390 ASP A CA 1
ATOM 3176 C C . ASP A 1 390 ? -9.491 7.931 -10.713 1.00 81.56 390 ASP A C 1
ATOM 3178 O O . ASP A 1 390 ? -9.957 8.390 -11.754 1.00 81.56 390 ASP A O 1
ATOM 3182 N N . ARG A 1 391 ? -9.097 6.659 -10.615 1.00 80.06 391 ARG A N 1
ATOM 3183 C CA . ARG A 1 391 ? -9.196 5.675 -11.701 1.00 80.06 391 ARG A CA 1
ATOM 3184 C C . ARG A 1 391 ? -10.251 4.604 -11.437 1.00 80.06 391 ARG A C 1
ATOM 3186 O O . ARG A 1 391 ? -10.514 3.795 -12.318 1.00 80.06 391 ARG A O 1
ATOM 3193 N N . ASN A 1 392 ? -10.854 4.604 -10.247 1.00 86.75 392 ASN A N 1
ATOM 3194 C CA . ASN A 1 392 ? -11.792 3.584 -9.785 1.00 86.75 392 ASN A CA 1
ATOM 3195 C C . ASN A 1 392 ? -11.223 2.155 -9.913 1.00 86.75 392 ASN A C 1
ATOM 3197 O O . ASN A 1 392 ? -11.863 1.250 -10.453 1.00 86.75 392 ASN A O 1
ATOM 3201 N N . PHE A 1 393 ? -9.994 1.959 -9.424 1.00 88.50 393 PHE A N 1
ATOM 3202 C CA . PHE A 1 393 ? -9.342 0.650 -9.403 1.00 88.50 393 PHE A CA 1
ATOM 3203 C C . PHE A 1 393 ? -8.953 0.228 -7.996 1.00 88.50 393 PHE A C 1
ATOM 3205 O O . PHE A 1 393 ? -8.490 1.030 -7.188 1.00 88.50 393 PHE A O 1
ATOM 3212 N N . LEU A 1 394 ? -9.084 -1.066 -7.736 1.00 91.38 394 LEU A N 1
ATOM 3213 C CA . LEU A 1 394 ? -8.584 -1.715 -6.538 1.00 91.38 394 LEU A CA 1
ATOM 3214 C C . LEU A 1 394 ? -7.277 -2.438 -6.871 1.00 91.38 394 LEU A C 1
ATOM 3216 O O . LEU A 1 394 ? -7.261 -3.354 -7.693 1.00 91.38 394 LEU A O 1
ATOM 3220 N N . ALA A 1 395 ? -6.181 -2.025 -6.245 1.00 93.69 395 ALA A N 1
ATOM 3221 C CA . ALA A 1 395 ? -4.900 -2.707 -6.329 1.00 93.69 395 ALA A CA 1
ATOM 3222 C C . ALA A 1 395 ? -4.830 -3.795 -5.254 1.00 93.69 395 ALA A C 1
ATOM 3224 O O . ALA A 1 395 ? -5.125 -3.531 -4.095 1.00 93.69 395 ALA A O 1
ATOM 3225 N N . THR A 1 396 ? -4.425 -5.010 -5.618 1.00 94.75 396 THR A N 1
ATOM 3226 C CA . THR A 1 396 ? -4.297 -6.151 -4.694 1.00 94.75 396 THR A CA 1
ATOM 3227 C C . THR A 1 396 ? -2.922 -6.795 -4.803 1.00 94.75 396 THR A C 1
ATOM 3229 O O . THR A 1 396 ? -2.414 -6.957 -5.918 1.00 94.75 396 THR A O 1
ATOM 3232 N N . GLY A 1 397 ? -2.369 -7.219 -3.668 1.00 94.38 397 GLY A N 1
ATOM 3233 C CA . GLY A 1 397 ? -1.112 -7.952 -3.535 1.00 94.38 397 GLY A CA 1
ATOM 3234 C C . GLY A 1 397 ? -1.280 -9.158 -2.608 1.00 94.38 397 GLY A C 1
ATOM 3235 O O . GLY A 1 397 ? -2.131 -9.160 -1.717 1.00 94.38 397 GLY A O 1
ATOM 3236 N N . GLY A 1 398 ? -0.511 -10.221 -2.835 1.00 92.81 398 GLY A N 1
ATOM 3237 C CA . GLY A 1 398 ? -0.654 -11.470 -2.087 1.00 92.81 398 GLY A CA 1
ATOM 3238 C C . GLY A 1 398 ? 0.641 -12.265 -1.985 1.00 92.81 398 GLY A C 1
ATOM 3239 O O . GLY A 1 398 ? 1.739 -11.715 -2.080 1.00 92.81 398 GLY A O 1
ATOM 3240 N N . TYR A 1 399 ? 0.520 -13.584 -1.806 1.00 91.44 399 TYR A N 1
ATOM 3241 C CA . TYR A 1 399 ? 1.690 -14.471 -1.766 1.00 91.44 399 TYR A CA 1
ATOM 3242 C C . TYR A 1 399 ? 2.429 -14.565 -3.096 1.00 91.44 399 TYR A C 1
ATOM 3244 O O . TYR A 1 399 ? 3.589 -14.977 -3.132 1.00 91.44 399 TYR A O 1
ATOM 3252 N N . ASP A 1 400 ? 1.772 -14.205 -4.192 1.00 90.50 400 ASP A N 1
ATOM 3253 C CA . ASP A 1 400 ? 2.419 -14.144 -5.482 1.00 90.50 400 ASP A CA 1
ATOM 3254 C C . ASP A 1 400 ? 3.087 -12.779 -5.710 1.00 90.50 400 ASP A C 1
ATOM 3256 O O . ASP A 1 400 ? 2.677 -11.768 -5.140 1.00 90.50 400 ASP A O 1
ATOM 3260 N N . PRO A 1 401 ? 4.143 -12.728 -6.533 1.00 91.25 401 PRO A N 1
ATOM 3261 C CA . PRO A 1 401 ? 4.958 -11.527 -6.695 1.00 91.25 401 PRO A CA 1
ATOM 3262 C C . PRO A 1 401 ? 4.319 -10.484 -7.627 1.00 91.25 401 PRO A C 1
ATOM 3264 O O . PRO A 1 401 ? 5.001 -9.636 -8.203 1.00 91.25 401 PRO A O 1
ATOM 3267 N N . HIS A 1 402 ? 3.006 -10.561 -7.826 1.00 92.06 402 HIS A N 1
ATOM 3268 C CA . HIS A 1 402 ? 2.293 -9.740 -8.786 1.00 92.06 402 HIS A CA 1
ATOM 3269 C C . HIS A 1 402 ? 1.328 -8.805 -8.084 1.00 92.06 402 HIS A C 1
ATOM 3271 O O . HIS A 1 402 ? 0.640 -9.186 -7.138 1.00 92.06 402 HIS A O 1
ATOM 3277 N N . ILE A 1 403 ? 1.215 -7.598 -8.622 1.00 94.50 403 ILE A N 1
ATOM 3278 C CA . ILE A 1 403 ? 0.186 -6.654 -8.217 1.00 94.50 403 ILE A CA 1
ATOM 3279 C C . ILE A 1 403 ? -0.895 -6.675 -9.288 1.00 94.50 403 ILE A C 1
ATOM 3281 O O . ILE A 1 403 ? -0.606 -6.585 -10.481 1.00 94.50 403 ILE A O 1
ATOM 3285 N N . ARG A 1 404 ? -2.149 -6.810 -8.874 1.00 92.44 404 ARG A N 1
ATOM 3286 C CA . ARG A 1 404 ? -3.297 -6.829 -9.787 1.00 92.44 404 ARG A CA 1
ATOM 3287 C C . ARG A 1 404 ? -4.159 -5.609 -9.571 1.00 92.44 404 ARG A C 1
ATOM 3289 O O . ARG A 1 404 ? -4.427 -5.259 -8.428 1.00 92.44 404 ARG A O 1
ATOM 3296 N N . LEU A 1 405 ? -4.608 -5.009 -10.664 1.00 91.75 405 LEU A N 1
ATOM 3297 C CA . LEU A 1 405 ? -5.590 -3.935 -10.651 1.00 91.75 405 LEU A CA 1
ATOM 3298 C C . LEU A 1 405 ? -6.944 -4.504 -11.054 1.00 91.75 405 LEU A C 1
ATOM 3300 O O . LEU A 1 405 ? -7.054 -5.205 -12.058 1.00 91.75 405 LEU A O 1
ATOM 3304 N N . TRP A 1 406 ? -7.971 -4.197 -10.279 1.00 89.75 406 TRP A N 1
ATOM 3305 C CA . TRP A 1 406 ? -9.332 -4.666 -10.488 1.00 89.75 406 TRP A CA 1
ATOM 3306 C C . TRP A 1 406 ? -10.261 -3.484 -10.663 1.00 89.75 406 TRP A C 1
ATOM 3308 O O . TRP A 1 406 ? -10.141 -2.494 -9.948 1.00 89.75 406 TRP A O 1
ATOM 3318 N N . ASN A 1 407 ? -11.227 -3.615 -11.564 1.00 86.94 407 ASN A N 1
ATOM 3319 C CA . ASN A 1 407 ? -12.375 -2.727 -11.569 1.00 86.94 407 ASN A CA 1
ATOM 3320 C C . ASN A 1 407 ? -13.402 -3.288 -10.568 1.00 86.94 407 ASN A C 1
ATOM 3322 O O . ASN A 1 407 ? -13.874 -4.408 -10.779 1.00 86.94 407 ASN A O 1
ATOM 3326 N N . PRO A 1 408 ? -13.781 -2.549 -9.509 1.00 81.44 408 PRO A N 1
ATOM 3327 C CA . PRO A 1 408 ? -14.774 -3.010 -8.536 1.00 81.44 408 PRO A CA 1
ATOM 3328 C C . PRO A 1 408 ? -16.126 -3.385 -9.165 1.00 81.44 408 PRO A C 1
ATOM 3330 O O . PRO A 1 408 ? -16.852 -4.210 -8.616 1.00 81.44 408 PRO A O 1
ATOM 3333 N N . LEU A 1 409 ? -16.454 -2.809 -10.327 1.00 76.31 409 LEU A N 1
ATOM 3334 C CA . LEU A 1 409 ? -17.698 -3.051 -11.060 1.00 76.31 409 LEU A CA 1
ATOM 3335 C C . LEU A 1 409 ? -17.626 -4.282 -11.984 1.00 76.31 409 LEU A C 1
ATOM 3337 O O . LEU A 1 409 ? -18.662 -4.847 -12.326 1.00 76.31 409 LEU A O 1
ATOM 3341 N N . VAL A 1 410 ? -16.424 -4.715 -12.393 1.00 73.62 410 VAL A N 1
ATOM 3342 C CA . VAL A 1 410 ? -16.214 -5.838 -13.327 1.00 73.62 410 VAL A CA 1
ATOM 3343 C C . VAL A 1 410 ? -15.266 -6.853 -12.689 1.00 73.62 410 VAL A C 1
ATOM 3345 O O . VAL A 1 410 ? -14.047 -6.755 -12.784 1.00 73.62 410 VAL A O 1
ATOM 3348 N N . SER A 1 411 ? -15.843 -7.854 -12.025 1.00 67.38 411 SER A N 1
ATOM 3349 C CA . SER A 1 411 ? -15.143 -8.701 -11.050 1.00 67.38 411 SER A CA 1
ATOM 3350 C C . SER A 1 411 ? -14.533 -10.001 -11.596 1.00 67.38 411 SER A C 1
ATOM 3352 O O . SER A 1 411 ? -13.925 -10.765 -10.852 1.00 67.38 411 SER A O 1
ATOM 3354 N N . LYS A 1 412 ? -14.679 -10.313 -12.889 1.00 71.94 412 LYS A N 1
ATOM 3355 C CA . LYS A 1 412 ? -14.272 -11.639 -13.399 1.00 71.94 412 LYS A CA 1
ATOM 3356 C C . LYS A 1 412 ? -12.768 -11.786 -13.632 1.00 71.94 412 LYS A C 1
ATOM 3358 O O . LYS A 1 412 ? -12.256 -12.900 -13.546 1.00 71.94 412 LYS A O 1
ATOM 3363 N N . ARG A 1 413 ? -12.066 -10.704 -13.977 1.00 80.81 413 ARG A N 1
ATOM 3364 C CA . ARG A 1 413 ? -10.629 -10.715 -14.294 1.00 80.81 413 ARG A CA 1
ATOM 3365 C C . ARG A 1 413 ? -9.980 -9.394 -13.881 1.00 80.81 413 ARG A C 1
ATOM 3367 O O . ARG A 1 413 ? -10.661 -8.370 -13.923 1.00 80.81 413 ARG A O 1
ATOM 3374 N N . PRO A 1 414 ? -8.690 -9.411 -13.505 1.00 85.75 414 PRO A N 1
ATOM 3375 C CA . PRO A 1 414 ? -7.968 -8.174 -13.269 1.00 85.75 414 PRO A CA 1
ATOM 3376 C C . PRO A 1 414 ? -7.881 -7.384 -14.578 1.00 85.75 414 PRO A C 1
ATOM 3378 O O . PRO A 1 414 ? -7.699 -7.966 -15.647 1.00 85.75 414 PRO A O 1
ATOM 3381 N N . VAL A 1 415 ? -8.018 -6.066 -14.469 1.00 87.06 415 VAL A N 1
ATOM 3382 C CA . VAL A 1 415 ? -7.828 -5.103 -15.562 1.00 87.06 415 VAL A CA 1
ATOM 3383 C C . VAL A 1 415 ? -6.368 -5.075 -15.977 1.00 87.06 415 VAL A C 1
ATOM 3385 O O . VAL A 1 415 ? -6.066 -4.963 -17.157 1.00 87.06 415 VAL A O 1
ATOM 3388 N N . TRP A 1 416 ? -5.469 -5.181 -14.998 1.00 85.62 416 TRP A N 1
ATOM 3389 C CA . TRP A 1 416 ? -4.042 -5.115 -15.249 1.00 85.62 416 TRP A CA 1
ATOM 3390 C C . TRP A 1 416 ? -3.234 -5.960 -14.269 1.00 85.62 416 TRP A C 1
ATOM 3392 O O . TRP A 1 416 ? -3.646 -6.187 -13.126 1.00 85.62 416 TRP A O 1
ATOM 3402 N N . LEU A 1 417 ? -2.055 -6.391 -14.715 1.00 89.94 417 LEU A N 1
ATOM 3403 C CA . LEU A 1 417 ? -1.085 -7.152 -13.935 1.00 89.94 417 LEU A CA 1
ATOM 3404 C C . LEU A 1 417 ? 0.273 -6.441 -13.974 1.00 89.94 417 LEU A C 1
ATOM 3406 O O . LEU A 1 417 ? 0.942 -6.432 -15.003 1.00 89.94 417 LEU A O 1
ATOM 3410 N N . MET A 1 418 ? 0.708 -5.886 -12.844 1.00 88.19 418 MET A N 1
ATOM 3411 C CA . MET A 1 418 ? 2.044 -5.308 -12.696 1.00 88.19 418 MET A CA 1
ATOM 3412 C C . MET A 1 418 ? 2.990 -6.363 -12.123 1.00 88.19 418 MET A C 1
ATOM 3414 O O . MET A 1 418 ? 2.817 -6.839 -10.994 1.00 88.19 418 MET A O 1
ATOM 3418 N N . LYS A 1 419 ? 3.987 -6.744 -12.922 1.00 86.50 419 LYS A N 1
ATOM 3419 C CA . LYS A 1 419 ? 5.041 -7.689 -12.548 1.00 86.50 419 LYS A CA 1
ATOM 3420 C C . LYS A 1 419 ? 6.328 -6.925 -12.223 1.00 86.50 419 LYS A C 1
ATOM 3422 O O . LYS A 1 419 ? 6.632 -5.918 -12.855 1.00 86.50 419 LYS A O 1
ATOM 3427 N N . GLY A 1 420 ? 7.101 -7.407 -11.251 1.00 81.44 420 GLY A N 1
ATOM 3428 C CA . GLY A 1 420 ? 8.428 -6.858 -10.946 1.00 81.44 420 GLY A CA 1
ATOM 3429 C C . GLY A 1 420 ? 8.946 -7.217 -9.557 1.00 81.44 420 GLY A C 1
ATOM 3430 O O . GLY A 1 420 ? 10.158 -7.261 -9.339 1.00 81.44 420 GLY A O 1
ATOM 3431 N N . HIS A 1 421 ? 8.061 -7.506 -8.607 1.00 89.19 421 HIS A N 1
ATOM 3432 C CA . HIS A 1 421 ? 8.495 -8.138 -7.365 1.00 89.19 421 HIS A CA 1
ATOM 3433 C C . HIS A 1 421 ? 8.972 -9.566 -7.635 1.00 89.19 421 HIS A C 1
ATOM 3435 O O . HIS A 1 421 ? 8.630 -10.164 -8.652 1.00 89.19 421 HIS A O 1
ATOM 3441 N N . HIS A 1 422 ? 9.798 -10.092 -6.735 1.00 89.19 422 HIS A N 1
ATOM 3442 C CA . HIS A 1 422 ? 10.276 -11.482 -6.781 1.00 89.19 422 HIS A CA 1
ATOM 3443 C C . HIS A 1 422 ? 9.699 -12.318 -5.638 1.00 89.19 422 HIS A C 1
ATOM 3445 O O . HIS A 1 422 ? 9.715 -13.544 -5.682 1.00 89.19 422 HIS A O 1
ATOM 3451 N N . THR A 1 423 ? 9.178 -11.649 -4.611 1.00 91.62 423 THR A N 1
ATOM 3452 C CA . THR A 1 423 ? 8.583 -12.260 -3.427 1.00 91.62 423 THR A CA 1
ATOM 3453 C C . THR A 1 423 ? 7.188 -11.690 -3.189 1.00 91.62 423 THR A C 1
ATOM 3455 O O . THR A 1 423 ? 6.760 -10.765 -3.881 1.00 91.62 423 THR A O 1
ATOM 3458 N N . SER A 1 424 ? 6.461 -12.266 -2.229 1.00 93.19 424 SER A N 1
ATOM 3459 C CA . SER A 1 424 ? 5.094 -11.864 -1.889 1.00 93.19 424 SER A CA 1
ATOM 3460 C C . SER A 1 424 ? 4.987 -10.370 -1.590 1.00 93.19 424 SER A C 1
ATOM 3462 O O . SER A 1 424 ? 5.820 -9.826 -0.859 1.00 93.19 424 SER A O 1
ATOM 3464 N N . VAL A 1 425 ? 3.934 -9.736 -2.100 1.00 95.81 425 VAL A N 1
ATOM 3465 C CA . VAL A 1 425 ? 3.612 -8.327 -1.843 1.00 95.81 425 VAL A CA 1
ATOM 3466 C C . VAL A 1 425 ? 2.868 -8.233 -0.514 1.00 95.81 425 VAL A C 1
ATOM 3468 O O . VAL A 1 425 ? 1.787 -8.798 -0.366 1.00 95.81 425 VAL A O 1
ATOM 3471 N N . THR A 1 426 ? 3.465 -7.551 0.463 1.00 94.38 426 THR A N 1
ATOM 3472 C CA . THR A 1 426 ? 2.944 -7.450 1.834 1.00 94.38 426 THR A CA 1
ATOM 3473 C C . THR A 1 426 ? 2.202 -6.148 2.088 1.00 94.38 426 THR A C 1
ATOM 3475 O O . THR A 1 426 ? 1.200 -6.176 2.790 1.00 94.38 426 THR A O 1
ATOM 3478 N N . HIS A 1 427 ? 2.610 -5.033 1.470 1.00 94.62 427 HIS A N 1
ATOM 3479 C CA . HIS A 1 427 ? 1.919 -3.743 1.609 1.00 94.62 427 HIS A CA 1
ATOM 3480 C C . HIS A 1 427 ? 1.706 -3.066 0.258 1.00 94.62 427 HIS A C 1
ATOM 3482 O O . HIS A 1 427 ? 2.580 -3.099 -0.613 1.00 94.62 427 HIS A O 1
ATOM 3488 N N . LEU A 1 428 ? 0.556 -2.411 0.118 1.00 95.38 428 LEU A N 1
ATOM 3489 C CA . LEU A 1 428 ? 0.203 -1.550 -1.006 1.00 95.38 428 LEU A CA 1
ATOM 3490 C C . LEU A 1 428 ? -0.322 -0.225 -0.463 1.00 95.38 428 LEU A C 1
ATOM 3492 O O . LEU A 1 428 ? -1.160 -0.217 0.432 1.00 95.38 428 LEU A O 1
ATOM 3496 N N . LEU A 1 429 ? 0.185 0.878 -1.007 1.00 92.56 429 LEU A N 1
ATOM 3497 C CA . LEU A 1 429 ? -0.203 2.234 -0.638 1.00 92.56 429 LEU A CA 1
ATOM 3498 C C . LEU A 1 429 ? -0.448 3.023 -1.922 1.00 92.56 429 LEU A C 1
ATOM 3500 O O . LEU A 1 429 ? 0.483 3.287 -2.684 1.00 92.56 429 LEU A O 1
ATOM 3504 N N . VAL A 1 430 ? -1.700 3.379 -2.175 1.00 90.12 430 VAL A N 1
ATOM 3505 C CA . VAL A 1 430 ? -2.098 4.221 -3.300 1.00 90.12 430 VAL A CA 1
ATOM 3506 C C . VAL A 1 430 ? -2.138 5.666 -2.841 1.00 90.12 430 VAL A C 1
ATOM 3508 O O . VAL A 1 430 ? -2.766 6.006 -1.840 1.00 90.12 430 VAL A O 1
ATOM 3511 N N . ASN A 1 431 ? -1.512 6.534 -3.626 1.00 83.50 431 ASN A N 1
ATOM 3512 C CA . ASN A 1 431 ? -1.708 7.962 -3.501 1.00 83.50 431 ASN A CA 1
ATOM 3513 C C . ASN A 1 431 ? -2.455 8.505 -4.718 1.00 83.50 431 ASN A C 1
ATOM 3515 O O . ASN A 1 431 ? -2.028 8.314 -5.854 1.00 83.50 431 ASN A O 1
ATOM 3519 N N . SER A 1 432 ? -3.561 9.196 -4.464 1.00 68.75 432 SER A N 1
ATOM 3520 C CA . SER A 1 432 ? -4.442 9.754 -5.491 1.00 68.75 432 SER A CA 1
ATOM 3521 C C . SER A 1 432 ? -4.448 11.285 -5.515 1.00 68.75 432 SER A C 1
ATOM 3523 O O . SER A 1 432 ? -5.209 11.890 -6.252 1.00 68.75 432 SER A O 1
ATOM 3525 N N . LYS A 1 433 ? -3.661 11.963 -4.667 1.00 63.78 433 LYS A N 1
ATOM 3526 C CA . LYS A 1 433 ? -3.832 13.415 -4.496 1.00 63.78 433 LYS A CA 1
ATOM 3527 C C . LYS A 1 433 ? -3.152 14.278 -5.559 1.00 63.78 433 LYS A C 1
ATOM 3529 O O . LYS A 1 433 ? -3.558 15.425 -5.688 1.00 63.78 433 LYS A O 1
ATOM 3534 N N . ASN A 1 434 ? -2.174 13.774 -6.322 1.00 54.22 434 ASN A N 1
ATOM 3535 C CA . ASN A 1 434 ? -1.445 14.590 -7.314 1.00 54.22 434 ASN A CA 1
ATOM 3536 C C . ASN A 1 434 ? -0.879 13.793 -8.496 1.00 54.22 434 ASN A C 1
ATOM 3538 O O . ASN A 1 434 ? -1.018 14.187 -9.649 1.00 54.22 434 ASN A O 1
ATOM 3542 N N . THR A 1 435 ? -0.246 12.660 -8.217 1.00 59.53 435 THR A N 1
ATOM 3543 C CA . THR A 1 435 ? 0.187 11.684 -9.215 1.00 59.53 435 THR A CA 1
ATOM 3544 C C . THR A 1 435 ? -0.369 10.360 -8.774 1.00 59.53 435 THR A C 1
ATOM 3546 O O . THR A 1 435 ? -0.213 9.999 -7.610 1.00 59.53 435 THR A O 1
ATOM 3549 N N . SER A 1 436 ? -1.076 9.670 -9.663 1.00 74.56 436 SER A N 1
ATOM 3550 C CA . SER A 1 436 ? -1.640 8.358 -9.369 1.00 74.56 436 SER A CA 1
ATOM 3551 C C . SER A 1 436 ? -0.488 7.361 -9.221 1.00 74.56 436 SER A C 1
ATOM 3553 O O . SER A 1 436 ? -0.182 6.613 -10.139 1.00 74.56 436 SER A O 1
ATOM 3555 N N . ILE A 1 437 ? 0.201 7.392 -8.084 1.00 86.12 437 ILE A N 1
ATOM 3556 C CA . ILE A 1 437 ? 1.297 6.487 -7.774 1.00 86.12 437 ILE A CA 1
ATOM 3557 C C . ILE A 1 437 ? 0.809 5.387 -6.858 1.00 86.12 437 ILE A C 1
ATOM 3559 O O . ILE A 1 437 ? -0.018 5.586 -5.965 1.00 86.12 437 ILE A O 1
ATOM 3563 N N . LEU A 1 438 ? 1.392 4.220 -7.060 1.00 90.62 438 LEU A N 1
ATOM 3564 C CA . LEU A 1 438 ? 1.241 3.091 -6.173 1.00 90.62 438 LEU A CA 1
ATOM 3565 C C . LEU A 1 438 ? 2.609 2.740 -5.611 1.00 90.62 438 LEU A C 1
ATOM 3567 O O . LEU A 1 438 ? 3.549 2.470 -6.350 1.00 90.62 438 LEU A O 1
ATOM 3571 N N . ILE A 1 439 ? 2.718 2.698 -4.293 1.00 92.50 439 ILE A N 1
ATOM 3572 C CA . ILE A 1 439 ? 3.880 2.151 -3.609 1.00 92.50 439 ILE A CA 1
ATOM 3573 C C . ILE A 1 439 ? 3.536 0.728 -3.206 1.00 92.50 439 ILE A C 1
ATOM 3575 O O . ILE A 1 439 ? 2.465 0.441 -2.679 1.00 92.50 439 ILE A O 1
ATOM 3579 N N . SER A 1 440 ? 4.465 -0.174 -3.465 1.00 94.75 440 SER A N 1
ATOM 3580 C CA . SER A 1 440 ? 4.333 -1.580 -3.123 1.00 94.75 440 SER A CA 1
ATOM 3581 C C . SER A 1 440 ? 5.581 -2.052 -2.411 1.00 94.75 440 SER A C 1
ATOM 3583 O O . SER A 1 440 ? 6.697 -1.672 -2.776 1.00 94.75 440 SER A O 1
ATOM 3585 N N . ILE A 1 441 ? 5.380 -2.884 -1.404 1.00 94.81 441 ILE A N 1
ATOM 3586 C CA . ILE A 1 441 ? 6.444 -3.399 -0.558 1.00 94.81 441 ILE A CA 1
ATOM 3587 C C . ILE A 1 441 ? 6.308 -4.911 -0.531 1.00 94.81 441 ILE A C 1
ATOM 3589 O O . ILE A 1 441 ? 5.222 -5.444 -0.293 1.00 94.81 441 ILE A O 1
ATOM 3593 N N . SER A 1 442 ? 7.409 -5.597 -0.795 1.00 93.88 442 SER A N 1
ATOM 3594 C CA . SER A 1 442 ? 7.494 -7.051 -0.754 1.00 93.88 442 SER A CA 1
ATOM 3595 C C . SER A 1 442 ? 8.107 -7.558 0.549 1.00 93.88 442 SER A C 1
ATOM 3597 O O . SER A 1 442 ? 8.729 -6.822 1.319 1.00 93.88 442 SER A O 1
ATOM 3599 N N . ARG A 1 443 ? 7.960 -8.863 0.793 1.00 91.75 443 ARG A N 1
ATOM 3600 C CA . ARG A 1 443 ? 8.481 -9.542 1.989 1.00 91.75 443 ARG A CA 1
ATOM 3601 C C . ARG A 1 443 ? 10.005 -9.453 2.121 1.00 91.75 443 ARG A C 1
ATOM 3603 O O . ARG A 1 443 ? 10.506 -9.406 3.239 1.00 91.75 443 ARG A O 1
ATOM 3610 N N . ASP A 1 444 ? 10.728 -9.383 1.004 1.00 89.19 444 ASP A N 1
ATOM 3611 C CA . ASP A 1 444 ? 12.182 -9.144 0.954 1.00 89.19 444 ASP A CA 1
ATOM 3612 C C . ASP A 1 444 ? 12.581 -7.659 1.123 1.00 89.19 444 ASP A C 1
ATOM 3614 O O . ASP A 1 444 ? 13.745 -7.304 0.931 1.00 89.19 444 ASP A O 1
ATOM 3618 N N . LYS A 1 445 ? 11.626 -6.798 1.506 1.00 89.81 445 LYS A N 1
ATOM 3619 C CA . LYS A 1 445 ? 11.769 -5.347 1.711 1.00 89.81 445 LYS A CA 1
ATOM 3620 C C . LYS A 1 445 ? 12.073 -4.550 0.447 1.00 89.81 445 LYS A C 1
ATOM 3622 O O . LYS A 1 445 ? 12.468 -3.388 0.551 1.00 89.81 445 LYS A O 1
ATOM 3627 N N . ASN A 1 446 ? 11.896 -5.129 -0.741 1.00 91.56 446 ASN A N 1
ATOM 3628 C CA . ASN A 1 446 ? 11.978 -4.332 -1.955 1.00 91.56 446 ASN A CA 1
ATOM 3629 C C . ASN A 1 446 ? 10.781 -3.378 -2.018 1.00 91.56 446 ASN A C 1
ATOM 3631 O O . ASN A 1 446 ? 9.619 -3.782 -1.957 1.00 91.56 446 ASN A O 1
ATOM 3635 N N . ILE A 1 447 ? 11.082 -2.089 -2.142 1.00 92.44 447 ILE A N 1
ATOM 3636 C CA . ILE A 1 447 ? 10.076 -1.037 -2.270 1.00 92.44 447 ILE A CA 1
ATOM 3637 C C . ILE A 1 447 ? 10.042 -0.638 -3.737 1.00 92.44 447 ILE A C 1
ATOM 3639 O O . ILE A 1 447 ? 11.050 -0.194 -4.285 1.00 92.44 447 ILE A O 1
ATOM 3643 N N . ARG A 1 448 ? 8.888 -0.792 -4.381 1.00 90.44 448 ARG A N 1
ATOM 3644 C CA . ARG A 1 448 ? 8.672 -0.355 -5.763 1.00 90.44 448 ARG A CA 1
ATOM 3645 C C . ARG A 1 448 ? 7.621 0.734 -5.816 1.00 90.44 448 ARG A C 1
ATOM 3647 O O . ARG A 1 448 ? 6.564 0.607 -5.196 1.00 90.44 448 ARG A O 1
ATOM 3654 N N . VAL A 1 449 ? 7.926 1.767 -6.587 1.00 89.81 449 VAL A N 1
ATOM 3655 C CA . VAL A 1 449 ? 7.049 2.898 -6.874 1.00 89.81 449 VAL A CA 1
ATOM 3656 C C . VAL A 1 449 ? 6.584 2.757 -8.311 1.00 89.81 449 VAL A C 1
ATOM 3658 O O . VAL A 1 449 ? 7.407 2.716 -9.225 1.00 89.81 449 VAL A O 1
ATOM 3661 N N . TRP A 1 450 ? 5.279 2.666 -8.495 1.00 87.62 450 TRP A N 1
ATOM 3662 C CA . TRP A 1 450 ? 4.620 2.479 -9.776 1.00 87.62 450 TRP A CA 1
ATOM 3663 C C . TRP A 1 450 ? 3.858 3.732 -10.152 1.00 87.62 450 TRP A C 1
ATOM 3665 O O . TRP A 1 450 ? 3.267 4.388 -9.294 1.00 87.62 450 TRP A O 1
ATOM 3675 N N . ASP A 1 451 ? 3.837 4.014 -11.441 1.00 82.06 451 ASP A N 1
ATOM 3676 C CA . ASP A 1 451 ? 2.871 4.919 -12.031 1.00 82.06 451 ASP A CA 1
ATOM 3677 C C . ASP A 1 451 ? 1.608 4.137 -12.408 1.00 82.06 451 ASP A C 1
ATOM 3679 O O . ASP A 1 451 ? 1.699 3.101 -13.061 1.00 82.06 451 ASP A O 1
ATOM 3683 N N . LEU A 1 452 ? 0.434 4.613 -12.000 1.00 80.56 452 LEU A N 1
ATOM 3684 C CA . LEU A 1 452 ? -0.860 4.031 -12.365 1.00 80.56 452 LEU A CA 1
ATOM 3685 C C . LEU A 1 452 ? -1.412 4.596 -13.681 1.00 80.56 452 LEU A C 1
ATOM 3687 O O . LEU A 1 452 ? -2.475 4.156 -14.112 1.00 80.56 452 LEU A O 1
ATOM 3691 N N . GLN A 1 453 ? -0.747 5.571 -14.308 1.00 77.75 453 GLN A N 1
ATOM 3692 C CA . GLN A 1 453 ? -1.106 6.022 -15.650 1.00 77.75 453 GLN A CA 1
ATOM 3693 C C . GLN A 1 453 ? -0.556 5.069 -16.714 1.00 77.75 453 GLN A C 1
ATOM 3695 O O . GLN A 1 453 ? -1.338 4.527 -17.493 1.00 77.75 453 GLN A O 1
ATOM 3700 N N . ASP A 1 454 ? 0.752 4.815 -16.695 1.00 73.75 454 ASP A N 1
ATOM 3701 C CA . ASP A 1 454 ? 1.403 3.920 -17.659 1.00 73.75 454 ASP A CA 1
ATOM 3702 C C . ASP A 1 454 ? 1.618 2.488 -17.120 1.00 73.75 454 ASP A C 1
ATOM 3704 O O . ASP A 1 454 ? 2.100 1.607 -17.836 1.00 73.75 454 ASP A O 1
ATOM 3708 N N . TYR A 1 455 ? 1.273 2.231 -15.852 1.00 81.94 455 TYR A N 1
ATOM 3709 C CA . TYR A 1 455 ? 1.460 0.943 -15.163 1.00 81.94 455 TYR A CA 1
ATOM 3710 C C . TYR A 1 455 ? 2.917 0.456 -15.141 1.00 81.94 455 TYR A C 1
ATOM 3712 O O . TYR A 1 455 ? 3.190 -0.746 -15.234 1.00 81.94 455 TYR A O 1
ATOM 3720 N N . VAL A 1 456 ? 3.869 1.388 -15.030 1.00 77.88 456 VAL A N 1
ATOM 3721 C CA . VAL A 1 456 ? 5.314 1.109 -15.079 1.00 77.88 456 VAL A CA 1
ATOM 3722 C C . VAL A 1 456 ? 5.961 1.360 -13.724 1.00 77.88 456 VAL A C 1
ATOM 3724 O O . VAL A 1 456 ? 5.569 2.253 -12.974 1.00 77.88 456 VAL A O 1
ATOM 3727 N N . CYS A 1 457 ? 6.997 0.584 -13.411 1.00 83.94 457 CYS A N 1
ATOM 3728 C CA . CYS A 1 457 ? 7.825 0.816 -12.234 1.00 83.94 457 CYS A CA 1
ATOM 3729 C C . CYS A 1 457 ? 8.726 2.041 -12.463 1.00 83.94 457 CYS A C 1
ATOM 3731 O O . CYS A 1 457 ? 9.660 1.983 -13.263 1.00 83.94 457 CYS A O 1
ATOM 3733 N N . LEU A 1 458 ? 8.487 3.124 -11.726 1.00 80.00 458 LEU A N 1
ATOM 3734 C CA . LEU A 1 458 ? 9.295 4.346 -11.751 1.00 80.00 458 LEU A CA 1
ATOM 3735 C C . LEU A 1 458 ? 10.613 4.164 -10.992 1.00 80.00 458 LEU A C 1
ATOM 3737 O O . LEU A 1 458 ? 11.684 4.513 -11.487 1.00 80.00 458 LEU A O 1
ATOM 3741 N N . GLN A 1 459 ? 10.541 3.600 -9.783 1.00 81.31 459 GLN A N 1
ATOM 3742 C CA . GLN A 1 459 ? 11.699 3.379 -8.917 1.00 81.31 459 GLN A CA 1
ATOM 3743 C C . GLN A 1 459 ? 11.595 2.034 -8.201 1.00 81.31 459 GLN A C 1
ATOM 3745 O O . GLN A 1 459 ? 10.506 1.593 -7.836 1.00 81.31 459 GLN A O 1
ATOM 3750 N N . SER A 1 460 ? 12.742 1.396 -7.982 1.00 87.50 460 SER A N 1
ATOM 3751 C CA . SER A 1 460 ? 12.859 0.160 -7.213 1.00 87.50 460 SER A CA 1
ATOM 3752 C C . SER A 1 460 ? 14.023 0.295 -6.246 1.00 87.50 460 SER A C 1
ATOM 3754 O O . SER A 1 460 ? 15.152 0.541 -6.668 1.00 87.50 460 SER A O 1
ATOM 3756 N N . PHE A 1 461 ? 13.757 0.101 -4.963 1.00 86.12 461 PHE A N 1
ATOM 3757 C CA . PHE A 1 461 ? 14.760 0.125 -3.911 1.00 86.12 461 PHE A CA 1
ATOM 3758 C C . PHE A 1 461 ? 14.994 -1.285 -3.396 1.00 86.12 461 PHE A C 1
ATOM 3760 O O . PHE A 1 461 ? 14.041 -1.979 -3.037 1.00 86.12 461 PHE A O 1
ATOM 3767 N N . CYS A 1 462 ? 16.258 -1.710 -3.376 1.00 84.56 462 CYS A N 1
ATOM 3768 C CA . CYS A 1 462 ? 16.605 -3.034 -2.887 1.00 84.56 462 CYS A CA 1
ATOM 3769 C C . CYS A 1 462 ? 16.594 -3.058 -1.358 1.00 84.56 462 CYS A C 1
ATOM 3771 O O . CYS A 1 462 ? 17.341 -2.316 -0.724 1.00 84.56 462 CYS A O 1
ATOM 3773 N N . GLY A 1 463 ? 15.815 -3.973 -0.784 1.00 76.81 463 GLY A N 1
ATOM 3774 C CA . GLY A 1 463 ? 15.687 -4.162 0.659 1.00 76.81 463 GLY A CA 1
ATOM 3775 C C . GLY A 1 463 ? 17.013 -4.361 1.398 1.00 76.81 463 GLY A C 1
ATOM 3776 O O . GLY A 1 463 ? 17.153 -3.945 2.544 1.00 76.81 463 GLY A O 1
ATOM 3777 N N . LYS A 1 464 ? 18.014 -4.938 0.719 1.00 75.38 464 LYS A N 1
ATOM 3778 C CA . LYS A 1 464 ? 19.369 -5.168 1.250 1.00 75.38 464 LYS A CA 1
ATOM 3779 C C . LYS A 1 464 ? 20.156 -3.881 1.504 1.00 75.38 464 LYS A C 1
ATOM 3781 O O . LYS A 1 464 ? 21.108 -3.899 2.272 1.00 75.38 464 LYS A O 1
ATOM 3786 N N . LEU A 1 465 ? 19.780 -2.782 0.851 1.00 73.44 465 LEU A N 1
ATOM 3787 C CA . LEU A 1 465 ? 20.419 -1.475 1.023 1.00 73.44 465 LEU A CA 1
ATOM 3788 C C . LEU A 1 465 ? 19.874 -0.724 2.245 1.00 73.44 465 LEU A C 1
ATOM 3790 O O . LEU A 1 465 ? 20.370 0.352 2.573 1.00 73.44 465 LEU A O 1
ATOM 3794 N N . PHE A 1 466 ? 18.849 -1.265 2.909 1.00 76.50 466 PHE A N 1
ATOM 3795 C CA . PHE A 1 466 ? 18.201 -0.638 4.049 1.00 76.50 466 PHE A CA 1
ATOM 3796 C C . PHE A 1 466 ? 18.624 -1.291 5.368 1.00 76.50 466 PHE A C 1
ATOM 3798 O O . PHE A 1 466 ? 18.338 -2.469 5.581 1.00 76.50 466 PHE A O 1
ATOM 3805 N N . PRO A 1 467 ? 19.184 -0.527 6.320 1.00 72.44 467 PRO A N 1
ATOM 3806 C CA . PRO A 1 467 ? 19.476 -1.041 7.659 1.00 72.44 467 PRO A CA 1
ATOM 3807 C C . PRO A 1 467 ? 18.234 -1.268 8.568 1.00 72.44 467 PRO A C 1
ATOM 3809 O O . PRO A 1 467 ? 18.317 -1.094 9.779 1.00 72.44 467 PRO A O 1
ATOM 3812 N N . LEU A 1 468 ? 17.069 -1.692 8.044 1.00 75.75 468 LEU A N 1
ATOM 3813 C CA . LEU A 1 468 ? 15.882 -2.080 8.857 1.00 75.75 468 LEU A CA 1
ATOM 3814 C C . LEU A 1 468 ? 16.001 -3.503 9.462 1.00 75.75 468 LEU A C 1
ATOM 3816 O O . LEU A 1 468 ? 15.007 -4.218 9.602 1.00 75.75 468 LEU A O 1
ATOM 3820 N N . GLY A 1 469 ? 17.211 -3.977 9.758 1.00 74.12 469 GLY A N 1
ATOM 3821 C CA . GLY A 1 469 ? 17.449 -5.346 10.243 1.00 74.12 469 GLY A CA 1
ATOM 3822 C C . GLY A 1 469 ? 17.055 -6.431 9.231 1.00 74.12 469 GLY A C 1
ATOM 3823 O O . GLY A 1 469 ? 16.974 -6.165 8.034 1.00 74.12 469 GLY A O 1
ATOM 3824 N N . ASN A 1 470 ? 16.758 -7.650 9.697 1.00 78.00 470 ASN A N 1
ATOM 3825 C CA . ASN A 1 470 ? 16.415 -8.800 8.836 1.00 78.00 470 ASN A CA 1
ATOM 3826 C C . ASN A 1 470 ? 14.910 -9.121 8.780 1.00 78.00 470 ASN A C 1
ATOM 3828 O O . ASN A 1 470 ? 14.475 -9.894 7.932 1.00 78.00 470 ASN A O 1
ATOM 3832 N N . CYS A 1 471 ? 14.096 -8.495 9.632 1.00 82.19 471 CYS A N 1
ATOM 3833 C CA . CYS A 1 471 ? 12.671 -8.820 9.761 1.00 82.19 471 CYS A CA 1
ATOM 3834 C C . CYS A 1 471 ? 11.812 -8.092 8.713 1.00 82.19 471 CYS A C 1
ATOM 3836 O O . CYS A 1 471 ? 12.151 -6.964 8.350 1.00 82.19 471 CYS A O 1
ATOM 3838 N N . PRO A 1 472 ? 10.733 -8.704 8.194 1.00 86.81 472 PRO A N 1
ATOM 3839 C CA . PRO A 1 472 ? 9.887 -8.088 7.170 1.00 86.81 472 PRO A CA 1
ATOM 3840 C C . PRO A 1 472 ? 9.237 -6.795 7.678 1.00 86.81 472 PRO A C 1
ATOM 3842 O O . PRO A 1 472 ? 9.034 -6.625 8.877 1.00 86.81 472 PRO A O 1
ATOM 3845 N N . ILE A 1 473 ? 8.896 -5.887 6.759 1.00 91.88 473 ILE A N 1
ATOM 3846 C CA . ILE A 1 473 ? 8.203 -4.634 7.098 1.00 91.88 473 ILE A CA 1
ATOM 3847 C C . ILE A 1 473 ? 6.816 -4.966 7.657 1.00 91.88 473 ILE A C 1
ATOM 3849 O O . ILE A 1 473 ? 6.011 -5.609 6.980 1.00 91.88 473 ILE A O 1
ATOM 3853 N N . THR A 1 474 ? 6.552 -4.527 8.884 1.00 90.38 474 THR A N 1
ATOM 3854 C CA . THR A 1 474 ? 5.321 -4.818 9.634 1.00 90.38 474 THR A CA 1
ATOM 3855 C C . THR A 1 474 ? 4.213 -3.822 9.319 1.00 90.38 474 THR A C 1
ATOM 3857 O O . THR A 1 474 ? 3.063 -4.211 9.159 1.00 90.38 474 THR A O 1
ATOM 3860 N N . SER A 1 475 ? 4.560 -2.547 9.153 1.00 91.31 475 SER A N 1
ATOM 3861 C CA . SER A 1 475 ? 3.627 -1.483 8.793 1.00 91.31 475 SER A CA 1
ATOM 3862 C C . SER A 1 475 ? 4.308 -0.471 7.880 1.00 91.31 475 SER A C 1
ATOM 3864 O O . SER A 1 475 ? 5.506 -0.199 7.990 1.00 91.31 475 SER A O 1
ATOM 3866 N N . ALA A 1 476 ? 3.530 0.107 6.972 1.00 93.62 476 ALA A N 1
ATOM 3867 C CA . ALA A 1 476 ? 3.977 1.163 6.083 1.00 93.62 476 ALA A CA 1
ATOM 3868 C C . ALA A 1 476 ? 2.919 2.265 5.997 1.00 93.62 476 ALA A C 1
ATOM 3870 O O . ALA A 1 476 ? 1.721 1.991 5.978 1.00 93.62 476 ALA A O 1
ATOM 3871 N N . TYR A 1 477 ? 3.370 3.514 5.944 1.00 91.12 477 TYR A N 1
ATOM 3872 C CA . TYR A 1 477 ? 2.507 4.684 5.875 1.00 91.12 477 TYR A CA 1
ATOM 3873 C C . TYR A 1 477 ? 3.089 5.707 4.905 1.00 91.12 477 TYR A C 1
ATOM 3875 O O . TYR A 1 477 ? 4.281 6.011 4.951 1.00 91.12 477 TYR A O 1
ATOM 3883 N N . PHE A 1 478 ? 2.247 6.263 4.036 1.00 88.50 478 PHE A N 1
ATOM 3884 C CA . PHE A 1 478 ? 2.653 7.304 3.100 1.00 88.50 478 PHE A CA 1
ATOM 3885 C C . PHE A 1 478 ? 2.048 8.649 3.501 1.00 88.50 478 PHE A C 1
ATOM 3887 O O . PHE A 1 478 ? 0.832 8.819 3.551 1.00 88.50 478 PHE A O 1
ATOM 3894 N N . HIS A 1 479 ? 2.913 9.609 3.822 1.00 84.50 479 HIS A N 1
ATOM 3895 C CA . HIS A 1 479 ? 2.538 10.909 4.359 1.00 84.50 479 HIS A CA 1
ATOM 3896 C C . HIS A 1 479 ? 2.736 12.031 3.329 1.00 84.50 479 HIS A C 1
ATOM 3898 O O . HIS A 1 479 ? 3.840 12.210 2.803 1.00 84.50 479 HIS A O 1
ATOM 3904 N N . ARG A 1 480 ? 1.669 12.819 3.104 1.00 72.88 480 ARG A N 1
ATOM 3905 C CA . ARG A 1 480 ? 1.639 14.071 2.310 1.00 72.88 480 ARG A CA 1
ATOM 3906 C C . ARG A 1 480 ? 2.444 14.005 1.000 1.00 72.88 480 ARG A C 1
ATOM 3908 O O . ARG A 1 480 ? 3.173 14.938 0.678 1.00 72.88 480 ARG A O 1
ATOM 3915 N N . ASP A 1 481 ? 2.338 12.901 0.267 1.00 70.75 481 ASP A N 1
ATOM 3916 C CA . ASP A 1 481 ? 2.926 12.717 -1.069 1.00 70.75 481 ASP A CA 1
ATOM 3917 C C . ASP A 1 481 ? 4.461 12.787 -1.137 1.00 70.75 481 ASP A C 1
ATOM 3919 O O . ASP A 1 481 ? 5.036 12.878 -2.222 1.00 70.75 481 ASP A O 1
ATOM 3923 N N . ARG A 1 482 ? 5.142 12.768 0.013 1.00 78.25 482 ARG A N 1
ATOM 3924 C CA . ARG A 1 482 ? 6.582 13.054 0.102 1.00 78.25 482 ARG A CA 1
ATOM 3925 C C . ARG A 1 482 ? 7.342 12.085 0.982 1.00 78.25 482 ARG A C 1
ATOM 3927 O O . ARG A 1 482 ? 8.526 11.873 0.767 1.00 78.25 482 ARG A O 1
ATOM 3934 N N . THR A 1 483 ? 6.695 11.488 1.973 1.00 86.69 483 THR A N 1
ATOM 3935 C CA . THR A 1 483 ? 7.419 10.715 2.980 1.00 86.69 483 THR A CA 1
ATOM 3936 C C . THR A 1 483 ? 6.816 9.331 3.099 1.00 86.69 483 THR A C 1
ATOM 3938 O O . THR A 1 483 ? 5.684 9.179 3.551 1.00 86.69 483 THR A O 1
ATOM 3941 N N . LEU A 1 484 ? 7.579 8.318 2.699 1.00 90.44 484 LEU A N 1
ATOM 3942 C CA . LEU A 1 484 ? 7.253 6.924 2.953 1.00 90.44 484 LEU A CA 1
ATOM 3943 C C . LEU A 1 484 ? 7.903 6.499 4.267 1.00 90.44 484 LEU A C 1
ATOM 3945 O O . LEU A 1 484 ? 9.115 6.605 4.433 1.00 90.44 484 LEU A O 1
ATOM 3949 N N . ILE A 1 485 ? 7.091 6.010 5.193 1.00 92.25 485 ILE A N 1
ATOM 3950 C CA . ILE A 1 485 ? 7.524 5.510 6.493 1.00 92.25 485 ILE A CA 1
ATOM 3951 C C . ILE A 1 485 ? 7.297 4.006 6.499 1.00 92.25 485 ILE A C 1
ATOM 3953 O O . ILE A 1 485 ? 6.197 3.546 6.206 1.00 92.25 485 ILE A O 1
ATOM 3957 N N . CYS A 1 486 ? 8.332 3.244 6.822 1.00 92.38 486 CYS A N 1
ATOM 3958 C CA . CYS A 1 486 ? 8.288 1.794 6.961 1.00 92.38 486 CYS A CA 1
ATOM 3959 C C . CYS A 1 486 ? 8.746 1.430 8.368 1.00 92.38 486 CYS A C 1
ATOM 3961 O O . CYS A 1 486 ? 9.754 1.953 8.839 1.00 92.38 486 CYS A O 1
ATOM 3963 N N . SER A 1 487 ? 8.046 0.523 9.035 1.00 91.50 487 SER A N 1
ATOM 3964 C CA . SER A 1 487 ? 8.413 0.065 10.371 1.00 91.50 487 SER A CA 1
ATOM 3965 C C . SER A 1 487 ? 8.764 -1.416 10.388 1.00 91.50 487 SER A C 1
ATOM 3967 O O . SER A 1 487 ? 8.211 -2.223 9.640 1.00 91.50 487 SER A O 1
ATOM 3969 N N . THR A 1 488 ? 9.709 -1.755 11.257 1.00 90.25 488 THR A N 1
ATOM 3970 C CA . THR A 1 488 ? 10.069 -3.123 11.654 1.00 90.25 488 THR A CA 1
ATOM 3971 C C . THR A 1 488 ? 10.252 -3.107 13.173 1.00 90.25 488 THR A C 1
ATOM 3973 O O . THR A 1 488 ? 9.322 -2.760 13.887 1.00 90.25 488 THR A O 1
ATOM 3976 N N . TYR A 1 489 ? 11.461 -3.356 13.671 1.00 89.25 489 TYR A N 1
ATOM 3977 C CA . TYR A 1 489 ? 11.898 -2.927 14.999 1.00 89.25 489 TYR A CA 1
ATOM 3978 C C . TYR A 1 489 ? 12.295 -1.449 14.994 1.00 89.25 489 TYR A C 1
ATOM 3980 O O . TYR A 1 489 ? 12.087 -0.755 15.973 1.00 89.25 489 TYR A O 1
ATOM 3988 N N . ASN A 1 490 ? 12.800 -0.949 13.864 1.00 90.00 490 ASN A N 1
ATOM 3989 C CA . ASN A 1 490 ? 13.168 0.453 13.677 1.00 90.00 490 ASN A CA 1
ATOM 3990 C C . ASN A 1 490 ? 12.182 1.154 12.739 1.00 90.00 490 ASN A C 1
ATOM 3992 O O . ASN A 1 490 ? 11.505 0.500 11.935 1.00 90.00 490 ASN A O 1
ATOM 3996 N N . ILE A 1 491 ? 12.152 2.485 12.795 1.00 91.38 491 ILE A N 1
ATOM 3997 C CA . ILE A 1 491 ? 11.399 3.313 11.850 1.00 91.38 491 ILE A CA 1
ATOM 3998 C C . ILE A 1 491 ? 12.352 3.746 10.733 1.00 91.38 491 ILE A C 1
ATOM 4000 O O . ILE A 1 491 ? 13.341 4.433 10.976 1.00 91.38 491 ILE A O 1
ATOM 4004 N N . GLY A 1 492 ? 12.064 3.333 9.503 1.00 91.06 492 GLY A N 1
ATOM 4005 C CA . GLY A 1 492 ? 12.733 3.791 8.292 1.00 91.06 492 GLY A CA 1
ATOM 4006 C C . GLY A 1 492 ? 11.903 4.858 7.592 1.00 91.06 492 GLY A C 1
ATOM 4007 O O . GLY A 1 492 ? 10.713 4.668 7.348 1.00 91.06 492 GLY A O 1
ATOM 4008 N N . ILE A 1 493 ? 12.525 5.981 7.257 1.00 90.81 493 ILE A N 1
ATOM 4009 C CA . ILE A 1 493 ? 11.877 7.110 6.594 1.00 90.81 493 ILE A CA 1
ATOM 4010 C C . ILE A 1 493 ? 12.589 7.360 5.271 1.00 90.81 493 ILE A C 1
ATOM 4012 O O . ILE A 1 493 ? 13.787 7.642 5.221 1.00 90.81 493 ILE A O 1
ATOM 4016 N N . LEU A 1 494 ? 11.825 7.275 4.193 1.00 88.62 494 LEU A N 1
ATOM 4017 C CA . LEU A 1 494 ? 12.266 7.567 2.845 1.00 88.62 494 LEU A CA 1
ATOM 4018 C C . LEU A 1 494 ? 11.564 8.843 2.382 1.00 88.62 494 LEU A C 1
ATOM 4020 O O . LEU A 1 494 ? 10.351 8.869 2.164 1.00 88.62 494 LEU A O 1
ATOM 4024 N N . ARG A 1 495 ? 12.338 9.922 2.262 1.00 84.81 495 ARG A N 1
ATOM 4025 C CA . ARG A 1 495 ? 11.842 11.205 1.763 1.00 84.81 495 ARG A CA 1
ATOM 4026 C C . ARG A 1 495 ? 11.980 11.254 0.249 1.00 84.81 495 ARG A C 1
ATOM 4028 O O . ARG A 1 495 ? 12.983 10.820 -0.316 1.00 84.81 495 ARG A O 1
ATOM 4035 N N . GLY A 1 496 ? 10.976 11.813 -0.394 1.00 75.88 496 GLY A N 1
ATOM 4036 C CA . GLY A 1 496 ? 10.951 12.118 -1.805 1.00 75.88 496 GLY A CA 1
ATOM 4037 C C . GLY A 1 496 ? 10.216 13.421 -2.054 1.00 75.88 496 GLY A C 1
ATOM 4038 O O . GLY A 1 496 ? 9.468 13.923 -1.212 1.00 75.88 496 GLY A O 1
ATOM 4039 N N . TYR A 1 497 ? 10.446 13.981 -3.228 1.00 64.38 497 TYR A N 1
ATOM 4040 C CA . TYR A 1 497 ? 9.627 15.059 -3.749 1.00 64.38 497 TYR A CA 1
ATOM 4041 C C . TYR A 1 497 ? 9.000 14.612 -5.060 1.00 64.38 497 TYR A C 1
ATOM 4043 O O . TYR A 1 497 ? 9.567 13.826 -5.824 1.00 64.38 497 TYR A O 1
ATOM 4051 N N . LEU A 1 498 ? 7.810 15.143 -5.302 1.00 53.72 498 LEU A N 1
ATOM 4052 C CA . LEU A 1 498 ? 7.188 15.144 -6.604 1.00 53.72 498 LEU A CA 1
ATOM 4053 C C . LEU A 1 498 ? 7.336 16.556 -7.159 1.00 53.72 498 LEU A C 1
ATOM 4055 O O . LEU A 1 498 ? 6.711 17.484 -6.642 1.00 53.72 498 LEU A O 1
ATOM 4059 N N . GLU A 1 499 ? 8.157 16.736 -8.190 1.00 51.62 499 GLU A N 1
ATOM 4060 C CA . GLU A 1 499 ? 8.049 17.954 -8.988 1.00 51.62 499 GLU A CA 1
ATOM 4061 C C . GLU A 1 499 ? 6.787 17.838 -9.844 1.00 51.62 499 GLU A C 1
ATOM 4063 O O . GLU A 1 499 ? 6.777 17.156 -10.870 1.00 51.62 499 GLU A O 1
ATOM 4068 N N . SER A 1 500 ? 5.710 18.504 -9.426 1.00 39.75 500 SER A N 1
ATOM 4069 C CA . SER A 1 500 ? 4.641 18.846 -10.352 1.00 39.75 500 SER A CA 1
ATOM 4070 C C . SER A 1 500 ? 5.199 19.890 -11.316 1.00 39.75 500 SER A C 1
ATOM 4072 O O . SER A 1 500 ? 5.326 21.072 -10.999 1.00 39.75 500 SER A O 1
ATOM 4074 N N . GLN A 1 501 ? 5.559 19.465 -12.523 1.00 41.41 501 GLN A N 1
ATOM 4075 C CA . GLN A 1 501 ? 5.621 20.411 -13.625 1.00 41.41 501 GLN A CA 1
ATOM 4076 C C . GLN A 1 501 ? 4.171 20.823 -13.933 1.00 41.41 501 GLN A C 1
ATOM 4078 O O . GLN A 1 501 ? 3.509 20.253 -14.792 1.00 41.41 501 GLN A O 1
ATOM 4083 N N . GLY A 1 502 ? 3.680 21.860 -13.246 1.00 35.41 502 GLY A N 1
ATOM 4084 C CA . GLY A 1 502 ? 2.975 22.898 -13.998 1.00 35.41 502 GLY A CA 1
ATOM 4085 C C . GLY A 1 502 ? 3.920 23.437 -15.085 1.00 35.41 502 GLY A C 1
ATOM 4086 O O . GLY A 1 502 ? 5.122 23.163 -15.019 1.00 35.41 502 GLY A O 1
ATOM 4087 N N . PRO A 1 503 ? 3.437 24.186 -16.090 1.00 35.75 503 PRO A N 1
ATOM 4088 C CA . PRO A 1 503 ? 4.294 24.754 -17.128 1.00 35.75 503 PRO A CA 1
ATOM 4089 C C . PRO A 1 503 ? 5.214 25.810 -16.496 1.00 35.75 503 PRO A C 1
ATOM 4091 O O . PRO A 1 503 ? 4.938 27.006 -16.533 1.00 35.75 503 PRO A O 1
ATOM 4094 N N . LEU A 1 504 ? 6.281 25.385 -15.820 1.00 37.28 504 LEU A N 1
ATOM 4095 C CA . LEU A 1 504 ? 7.175 26.280 -15.115 1.00 37.28 504 LEU A CA 1
ATOM 4096 C C . LEU A 1 504 ? 8.318 26.652 -16.042 1.00 37.28 504 LEU A C 1
ATOM 4098 O O . LEU A 1 504 ? 9.070 25.795 -16.499 1.00 37.28 504 LEU A O 1
ATOM 4102 N N . LYS A 1 505 ? 8.405 27.967 -16.261 1.00 37.94 505 LYS A N 1
ATOM 4103 C CA . LYS A 1 505 ? 9.608 28.769 -16.493 1.00 37.94 505 LYS A CA 1
ATOM 4104 C C . LYS A 1 505 ? 10.787 27.985 -17.060 1.00 37.94 505 LYS A C 1
ATOM 4106 O O . LYS A 1 505 ? 11.463 27.256 -16.345 1.00 37.94 505 LYS A O 1
ATOM 4111 N N . THR A 1 506 ? 11.037 28.267 -18.333 1.00 35.16 506 THR A N 1
ATOM 4112 C CA . THR A 1 506 ? 12.264 28.144 -19.132 1.00 35.16 506 THR A CA 1
ATOM 4113 C C . THR A 1 506 ? 13.593 28.145 -18.353 1.00 35.16 506 THR A C 1
ATOM 4115 O O . THR A 1 506 ? 14.444 29.010 -18.550 1.00 35.16 506 THR A O 1
ATOM 4118 N N . GLY A 1 507 ? 13.834 27.154 -17.502 1.00 36.16 507 GLY A N 1
ATOM 4119 C CA . GLY A 1 507 ? 15.175 26.675 -17.220 1.00 36.16 507 GLY A CA 1
ATOM 4120 C C . GLY A 1 507 ? 15.595 25.918 -18.465 1.00 36.16 507 GLY A C 1
ATOM 4121 O O . GLY A 1 507 ? 15.070 24.837 -18.722 1.00 36.16 507 GLY A O 1
ATOM 4122 N N . LYS A 1 508 ? 16.444 26.529 -19.298 1.00 39.12 508 LYS A N 1
ATOM 4123 C CA . LYS A 1 508 ? 16.970 25.905 -20.517 1.00 39.12 508 LYS A CA 1
ATOM 4124 C C . LYS A 1 508 ? 17.634 24.585 -20.135 1.00 39.12 508 LYS A C 1
ATOM 4126 O O . LYS A 1 508 ? 18.764 24.565 -19.663 1.00 39.12 508 LYS A O 1
ATOM 4131 N N . MET A 1 509 ? 16.915 23.488 -20.332 1.00 37.50 509 MET A N 1
ATOM 4132 C CA . MET A 1 509 ? 17.467 22.150 -20.241 1.00 37.50 509 MET A CA 1
ATOM 4133 C C . MET A 1 509 ? 18.337 21.972 -21.485 1.00 37.50 509 MET A C 1
ATOM 4135 O O . MET A 1 509 ? 17.827 21.749 -22.582 1.00 37.50 509 MET A O 1
ATOM 4139 N N . THR A 1 510 ? 19.642 22.187 -21.350 1.00 42.25 510 THR A N 1
ATOM 4140 C CA . THR A 1 510 ? 20.586 21.950 -22.440 1.00 42.25 510 THR A CA 1
ATOM 4141 C C . THR A 1 510 ? 20.976 20.477 -22.409 1.00 42.25 510 THR A C 1
ATOM 4143 O O . THR A 1 510 ? 21.413 19.956 -21.389 1.00 42.25 510 THR A O 1
ATOM 4146 N N . THR A 1 511 ? 20.800 19.770 -23.526 1.00 46.91 511 THR A N 1
ATOM 4147 C CA . THR A 1 511 ? 21.242 18.368 -23.659 1.00 46.91 511 THR A CA 1
ATOM 4148 C C . THR A 1 511 ? 22.766 18.233 -23.637 1.00 46.91 511 THR A C 1
ATOM 4150 O O . THR A 1 511 ? 23.284 17.135 -23.478 1.00 46.91 511 THR A O 1
ATOM 4153 N N . HIS A 1 512 ? 23.479 19.349 -23.802 1.00 46.56 512 HIS A N 1
ATOM 4154 C CA . HIS A 1 512 ? 24.933 19.446 -23.807 1.00 46.56 512 HIS A CA 1
ATOM 4155 C C . HIS A 1 512 ? 25.386 20.486 -22.780 1.00 46.56 512 HIS A C 1
ATOM 4157 O O . HIS A 1 512 ? 24.690 21.476 -22.541 1.00 46.56 512 HIS A O 1
ATOM 4163 N N . SER A 1 513 ? 26.557 20.259 -22.185 1.00 48.03 513 SER A N 1
ATOM 4164 C CA . SER A 1 513 ? 27.219 21.170 -21.236 1.00 48.03 513 SER A CA 1
ATOM 4165 C C . SER A 1 513 ? 27.755 22.444 -21.900 1.00 48.03 513 SER A C 1
ATOM 4167 O O . SER A 1 513 ? 28.017 23.434 -21.223 1.00 48.03 513 SER A O 1
ATOM 4169 N N . THR A 1 514 ? 27.923 22.418 -23.224 1.00 57.19 514 THR A N 1
ATOM 4170 C CA . THR A 1 514 ? 28.500 23.491 -24.041 1.00 57.19 514 THR A CA 1
ATOM 4171 C C . THR A 1 514 ? 27.607 23.803 -25.242 1.00 57.19 514 THR A C 1
ATOM 4173 O O . THR A 1 514 ? 26.684 23.048 -25.564 1.00 57.19 514 THR A O 1
ATOM 4176 N N . ALA A 1 515 ? 27.855 24.937 -25.904 1.00 57.78 515 ALA A N 1
ATOM 4177 C CA . ALA A 1 515 ? 27.067 25.339 -27.064 1.00 57.78 515 ALA A CA 1
ATOM 4178 C C . ALA A 1 515 ? 27.202 24.331 -28.222 1.00 57.78 515 ALA A C 1
ATOM 4180 O O . ALA A 1 515 ? 28.257 23.729 -28.452 1.00 57.78 515 ALA A O 1
ATOM 4181 N N . LEU A 1 516 ? 26.092 24.142 -28.935 1.00 57.53 516 LEU A N 1
ATOM 4182 C CA . LEU A 1 516 ? 26.008 23.262 -30.095 1.00 57.53 516 LEU A CA 1
ATOM 4183 C C . LEU A 1 516 ? 26.817 23.846 -31.256 1.00 57.53 516 LEU A C 1
ATOM 4185 O O . LEU A 1 516 ? 26.660 25.019 -31.586 1.00 57.53 516 LEU A O 1
ATOM 4189 N N . SER A 1 517 ? 27.651 23.019 -31.882 1.00 63.53 517 SER A N 1
ATOM 4190 C CA . SER A 1 517 ? 28.457 23.383 -33.052 1.00 63.53 517 SER A CA 1
ATOM 4191 C C . SER A 1 517 ? 27.755 23.029 -34.363 1.00 63.53 517 SER A C 1
ATOM 4193 O O . SER A 1 517 ? 27.803 23.792 -35.323 1.00 63.53 517 SER A O 1
ATOM 4195 N N . ALA A 1 518 ? 27.069 21.885 -34.411 1.00 58.22 518 ALA A N 1
ATOM 4196 C CA . ALA A 1 518 ? 26.376 21.413 -35.604 1.00 58.22 518 ALA A CA 1
ATOM 4197 C C . ALA A 1 518 ? 25.175 20.535 -35.245 1.00 58.22 518 ALA A C 1
ATOM 4199 O O . ALA A 1 518 ? 25.204 19.787 -34.268 1.00 58.22 518 ALA A O 1
ATOM 4200 N N . VAL A 1 519 ? 24.127 20.587 -36.066 1.00 59.84 519 VAL A N 1
ATOM 4201 C CA . VAL A 1 519 ? 22.950 19.720 -35.944 1.00 59.84 519 VAL A CA 1
ATOM 4202 C C . VAL A 1 519 ? 22.601 19.165 -37.321 1.00 59.84 519 VAL A C 1
ATOM 4204 O O . VAL A 1 519 ? 22.501 19.911 -38.292 1.00 59.84 519 VAL A O 1
ATOM 4207 N N . LEU A 1 520 ? 22.410 17.852 -37.412 1.00 57.75 520 LEU A N 1
ATOM 4208 C CA . LEU A 1 520 ? 22.041 17.149 -38.634 1.00 57.75 520 LEU A CA 1
ATOM 4209 C C . LEU A 1 520 ? 20.844 16.246 -38.388 1.00 57.75 520 LEU A C 1
ATOM 4211 O O . LEU A 1 520 ? 20.800 15.497 -37.419 1.00 57.75 520 LEU A O 1
ATOM 4215 N N . TYR A 1 521 ? 19.891 16.268 -39.309 1.00 56.69 521 TYR A N 1
ATOM 4216 C CA . TYR A 1 521 ? 18.760 15.354 -39.290 1.00 56.69 521 TYR A CA 1
ATOM 4217 C C . TYR A 1 521 ? 18.979 14.216 -40.288 1.00 56.69 521 TYR A C 1
ATOM 4219 O O . TYR A 1 521 ? 19.157 14.448 -41.486 1.00 56.69 521 TYR A O 1
ATOM 4227 N N . SER A 1 522 ? 18.926 12.975 -39.807 1.00 51.50 522 SER A N 1
ATOM 4228 C CA . SER A 1 522 ? 18.874 11.799 -40.668 1.00 51.50 522 SER A CA 1
ATOM 4229 C C . SER A 1 522 ? 17.426 11.469 -41.004 1.00 51.50 522 SER A C 1
ATOM 4231 O O . SER A 1 522 ? 16.672 10.988 -40.157 1.00 51.50 522 SER A O 1
ATOM 4233 N N . LYS A 1 523 ? 17.044 11.664 -42.271 1.00 53.72 523 LYS A N 1
ATOM 4234 C CA . LYS A 1 523 ? 15.719 11.274 -42.781 1.00 53.72 523 LYS A CA 1
ATOM 4235 C C . LYS A 1 523 ? 15.507 9.754 -42.759 1.00 53.72 523 LYS A C 1
ATOM 4237 O O . LYS A 1 523 ? 14.378 9.308 -42.594 1.00 53.72 523 LYS A O 1
ATOM 4242 N N . ILE A 1 524 ? 16.588 8.979 -42.890 1.00 52.62 524 ILE A N 1
ATOM 4243 C CA . ILE A 1 524 ? 16.566 7.507 -42.898 1.00 52.62 524 ILE A CA 1
ATOM 4244 C C . ILE A 1 524 ? 16.253 6.973 -41.495 1.00 52.62 524 ILE A C 1
ATOM 4246 O O . ILE A 1 524 ? 15.371 6.137 -41.330 1.00 52.62 524 ILE A O 1
ATOM 4250 N N . PHE A 1 525 ? 16.924 7.502 -40.467 1.00 52.06 525 PHE A N 1
ATOM 4251 C CA . PHE A 1 525 ? 16.749 7.040 -39.085 1.00 52.06 525 PHE A CA 1
ATOM 4252 C C . PHE A 1 525 ? 15.710 7.839 -38.291 1.00 52.06 525 PHE A C 1
ATOM 4254 O O . PHE A 1 525 ? 15.384 7.457 -37.169 1.00 52.06 525 PHE A O 1
ATOM 4261 N N . LYS A 1 526 ? 15.184 8.932 -38.864 1.00 55.34 526 LYS A N 1
ATOM 4262 C CA . LYS A 1 526 ? 14.329 9.930 -38.195 1.00 55.34 526 LYS A CA 1
ATOM 4263 C C . LYS A 1 526 ? 14.941 10.440 -36.883 1.00 55.34 526 LYS A C 1
ATOM 4265 O O . LYS A 1 526 ? 14.234 10.662 -35.906 1.00 55.34 526 LYS A O 1
ATOM 4270 N N . GLN A 1 527 ? 16.260 10.611 -36.869 1.00 50.28 527 GLN A N 1
ATOM 4271 C CA . GLN A 1 527 ? 17.041 11.003 -35.695 1.00 50.28 527 GLN A CA 1
ATOM 4272 C C . GLN A 1 527 ? 17.802 12.300 -35.961 1.00 50.28 527 GLN A C 1
ATOM 4274 O O . GLN A 1 527 ? 18.184 12.585 -37.098 1.00 50.28 527 GLN A O 1
ATOM 4279 N N . VAL A 1 528 ? 18.029 13.071 -34.899 1.00 52.38 528 VAL A N 1
ATOM 4280 C CA . VAL A 1 528 ? 18.843 14.287 -34.923 1.00 52.38 528 VAL A CA 1
ATOM 4281 C C . VAL A 1 528 ? 20.190 13.977 -34.277 1.00 52.38 528 VAL A C 1
ATOM 4283 O O . VAL A 1 528 ? 20.242 13.510 -33.143 1.00 52.38 528 VAL A O 1
ATOM 4286 N N . VAL A 1 529 ? 21.271 14.238 -35.003 1.00 57.44 529 VAL A N 1
ATOM 4287 C CA . VAL A 1 529 ? 22.646 14.193 -34.508 1.00 57.44 529 VAL A CA 1
ATOM 4288 C C . VAL A 1 529 ? 23.061 15.619 -34.183 1.00 57.44 529 VAL A C 1
ATOM 4290 O O . VAL A 1 529 ? 22.998 16.493 -35.043 1.00 57.44 529 VAL A O 1
ATOM 4293 N N . SER A 1 530 ? 23.479 15.863 -32.948 1.00 56.91 530 SER A N 1
ATOM 4294 C CA . SER A 1 530 ? 23.936 17.173 -32.481 1.00 56.91 530 SER A CA 1
ATOM 4295 C C . SER A 1 530 ? 25.372 17.068 -31.971 1.00 56.91 530 SER A C 1
ATOM 4297 O O . SER A 1 530 ? 25.633 16.241 -31.098 1.00 56.91 530 SER A O 1
ATOM 4299 N N . GLY A 1 531 ? 26.278 17.889 -32.498 1.00 56.72 531 GLY A N 1
ATOM 4300 C CA . GLY A 1 531 ? 27.647 18.055 -32.008 1.00 56.72 531 GLY A CA 1
ATOM 4301 C C . GLY A 1 531 ? 27.767 19.284 -31.108 1.00 56.72 531 GLY A C 1
ATOM 4302 O O . GLY A 1 531 ? 27.088 20.287 -31.337 1.00 56.72 531 GLY A O 1
ATOM 4303 N N . CYS A 1 532 ? 28.616 19.208 -30.084 1.00 59.91 532 CYS A N 1
ATOM 4304 C CA . CYS A 1 532 ? 28.953 20.322 -29.194 1.00 59.91 532 CYS A CA 1
ATOM 4305 C C . CYS A 1 532 ? 30.427 20.723 -29.359 1.00 59.91 532 CYS A C 1
ATOM 4307 O O . CYS A 1 532 ? 31.222 19.955 -29.898 1.00 59.91 532 CYS A O 1
ATOM 4309 N N . LEU A 1 533 ? 30.801 21.914 -28.880 1.00 56.25 533 LEU A N 1
ATOM 4310 C CA . LEU A 1 533 ? 32.176 22.442 -28.960 1.00 56.25 533 LEU A CA 1
ATOM 4311 C C . LEU A 1 533 ? 33.234 21.589 -28.231 1.00 56.25 533 LEU A C 1
ATOM 4313 O O . LEU A 1 533 ? 34.410 21.688 -28.557 1.00 56.25 533 LEU A O 1
ATOM 4317 N N . GLN A 1 534 ? 32.829 20.752 -27.269 1.00 51.72 534 GLN A N 1
ATOM 4318 C CA . GLN A 1 534 ? 33.700 19.769 -26.601 1.00 51.72 534 GLN A CA 1
ATOM 4319 C C . GLN A 1 534 ? 33.726 18.391 -27.292 1.00 51.72 534 GLN A C 1
ATOM 4321 O O . GLN A 1 534 ? 34.446 17.497 -26.852 1.00 51.72 534 GLN A O 1
ATOM 4326 N N . GLY A 1 535 ? 32.927 18.184 -28.342 1.00 56.91 535 GLY A N 1
ATOM 4327 C CA . GLY A 1 535 ? 32.910 16.943 -29.110 1.00 56.91 535 GLY A CA 1
ATOM 4328 C C . GLY A 1 535 ? 34.087 16.858 -30.083 1.00 56.91 535 GLY A C 1
ATOM 4329 O O . GLY A 1 535 ? 34.529 17.860 -30.632 1.00 56.91 535 GLY A O 1
ATOM 4330 N N . THR A 1 536 ? 34.553 15.642 -30.373 1.00 57.56 536 THR A N 1
ATOM 4331 C CA . THR A 1 536 ? 35.652 15.354 -31.318 1.00 57.56 536 THR A CA 1
ATOM 4332 C C . THR A 1 536 ? 35.373 15.761 -32.768 1.00 57.56 536 THR A C 1
ATOM 4334 O O . THR A 1 536 ? 36.275 15.672 -33.600 1.00 57.56 536 THR A O 1
ATOM 4337 N N . ILE A 1 537 ? 34.148 16.188 -33.090 1.00 61.78 537 ILE A N 1
ATOM 4338 C CA . ILE A 1 537 ? 33.703 16.537 -34.441 1.00 61.78 537 ILE A CA 1
ATOM 4339 C C . ILE A 1 537 ? 33.537 18.056 -34.535 1.00 61.78 537 ILE A C 1
ATOM 4341 O O . ILE A 1 537 ? 32.643 18.634 -33.918 1.00 61.78 537 ILE A O 1
ATOM 4345 N N . SER A 1 538 ? 34.386 18.685 -35.344 1.00 59.81 538 SER A N 1
ATOM 4346 C CA . SER A 1 538 ? 34.462 20.138 -35.522 1.00 59.81 538 SER A CA 1
ATOM 4347 C C . SER A 1 538 ? 33.663 20.641 -36.728 1.00 59.81 538 SER A C 1
ATOM 4349 O O . SER A 1 538 ? 33.228 21.789 -36.750 1.00 59.81 538 SER A O 1
ATOM 4351 N N . GLY A 1 539 ? 33.415 19.785 -37.726 1.00 61.16 539 GLY A N 1
ATOM 4352 C CA . GLY A 1 539 ? 32.668 20.160 -38.925 1.00 61.16 539 GLY A CA 1
ATOM 4353 C C . GLY A 1 539 ? 32.067 18.961 -39.643 1.00 61.16 539 GLY A C 1
ATOM 4354 O O . GLY A 1 539 ? 32.699 17.913 -39.762 1.00 61.16 539 GLY A O 1
ATOM 4355 N N . ILE A 1 540 ? 30.837 19.110 -40.142 1.00 69.81 540 ILE A N 1
ATOM 4356 C CA . ILE A 1 540 ? 30.194 18.107 -40.995 1.00 69.81 540 ILE A CA 1
ATOM 4357 C C . ILE A 1 540 ? 29.544 18.803 -42.188 1.00 69.81 540 ILE A C 1
ATOM 4359 O O . ILE A 1 540 ? 28.774 19.747 -42.026 1.00 69.81 540 ILE A O 1
ATOM 4363 N N . VAL A 1 541 ? 29.826 18.317 -43.395 1.00 70.44 541 VAL A N 1
ATOM 4364 C CA . VAL A 1 541 ? 29.317 18.878 -44.648 1.00 70.44 541 VAL A CA 1
ATOM 4365 C C . VAL A 1 541 ? 28.732 17.773 -45.519 1.00 70.44 541 VAL A C 1
ATOM 4367 O O . VAL A 1 541 ? 29.356 16.742 -45.744 1.00 70.44 541 VAL A O 1
ATOM 4370 N N . HIS A 1 542 ? 27.531 17.999 -46.053 1.00 72.81 542 HIS A N 1
ATOM 4371 C CA . HIS A 1 542 ? 26.896 17.096 -47.015 1.00 72.81 542 HIS A CA 1
ATOM 4372 C C . HIS A 1 542 ? 27.070 17.603 -48.456 1.00 72.81 542 HIS A C 1
ATOM 4374 O O . HIS A 1 542 ? 26.700 18.744 -48.777 1.00 72.81 542 HIS A O 1
ATOM 4380 N N . MET A 1 543 ? 27.614 16.745 -49.327 1.00 67.75 543 MET A N 1
ATOM 4381 C CA . MET A 1 543 ? 27.929 17.059 -50.723 1.00 67.75 543 MET A CA 1
ATOM 4382 C C . MET A 1 543 ? 28.014 15.786 -51.586 1.00 67.75 543 MET A C 1
ATOM 4384 O O . MET A 1 543 ? 28.484 14.757 -51.121 1.00 67.75 543 MET A O 1
ATOM 4388 N N . ASN A 1 544 ? 27.547 15.821 -52.843 1.00 61.09 544 ASN A N 1
ATOM 4389 C CA . ASN A 1 544 ? 27.616 14.694 -53.800 1.00 61.09 544 ASN A CA 1
ATOM 4390 C C . ASN A 1 544 ? 27.152 13.323 -53.265 1.00 61.09 544 ASN A C 1
ATOM 4392 O O . ASN A 1 544 ? 27.734 12.283 -53.596 1.00 61.09 544 ASN A O 1
ATOM 4396 N N . LYS A 1 545 ? 26.072 13.317 -52.466 1.00 62.19 545 LYS A N 1
ATOM 4397 C CA . LYS A 1 545 ? 25.508 12.117 -51.812 1.00 62.19 545 LYS A CA 1
ATOM 4398 C C . LYS A 1 545 ? 26.489 11.432 -50.835 1.00 62.19 545 LYS A C 1
ATOM 4400 O O . LYS A 1 545 ? 26.361 10.236 -50.578 1.00 62.19 545 LYS A O 1
ATOM 4405 N N . GLY A 1 546 ? 27.466 12.176 -50.314 1.00 66.75 546 GLY A N 1
ATOM 4406 C CA . GLY A 1 546 ? 28.376 11.776 -49.242 1.00 66.75 546 GLY A CA 1
ATOM 4407 C C . GLY A 1 546 ? 28.384 12.794 -48.097 1.00 66.75 546 GLY A C 1
ATOM 4408 O O . GLY A 1 546 ? 28.039 13.967 -48.278 1.00 66.75 546 GLY A O 1
ATOM 4409 N N . TYR A 1 547 ? 28.748 12.328 -46.907 1.00 74.00 547 TYR A N 1
ATOM 4410 C CA . TYR A 1 547 ? 28.934 13.139 -45.708 1.00 74.00 547 TYR A CA 1
ATOM 4411 C C . TYR A 1 547 ? 30.421 13.233 -45.397 1.00 74.00 547 TYR A C 1
ATOM 4413 O O . TYR A 1 547 ? 31.081 12.220 -45.205 1.00 74.00 547 TYR A O 1
ATOM 4421 N N . TYR A 1 548 ? 30.939 14.447 -45.317 1.00 74.12 548 TYR A N 1
ATOM 4422 C CA . TYR A 1 548 ? 32.315 14.723 -44.936 1.00 74.12 548 TYR A CA 1
ATOM 4423 C C . TYR A 1 548 ? 32.314 15.164 -43.482 1.00 74.12 548 TYR A C 1
ATOM 4425 O O . TYR A 1 548 ? 31.566 16.076 -43.138 1.00 74.12 548 TYR A O 1
ATOM 4433 N N . ALA A 1 549 ? 33.125 14.533 -42.641 1.00 73.31 549 ALA A N 1
ATOM 4434 C CA . ALA A 1 549 ? 33.304 14.901 -41.245 1.00 73.31 549 ALA A CA 1
ATOM 4435 C C . ALA A 1 549 ? 34.775 15.218 -40.965 1.00 73.31 549 ALA A C 1
ATOM 4437 O O . ALA A 1 549 ? 35.678 14.506 -41.415 1.00 73.31 549 ALA A O 1
ATOM 4438 N N . THR A 1 550 ? 34.995 16.280 -40.202 1.00 69.19 550 THR A N 1
ATOM 4439 C CA . THR A 1 550 ? 36.299 16.720 -39.706 1.00 69.19 550 THR A CA 1
ATOM 4440 C C . THR A 1 550 ? 36.265 16.838 -38.193 1.00 69.19 550 THR A C 1
ATOM 4442 O O . THR A 1 550 ? 35.203 17.010 -37.590 1.00 69.19 550 THR A O 1
ATOM 4445 N N . GLY A 1 551 ? 37.434 16.726 -37.576 1.00 67.25 551 GLY A N 1
ATOM 4446 C CA . GLY A 1 551 ? 37.566 16.705 -36.130 1.00 67.25 551 GLY A CA 1
ATOM 4447 C C . GLY A 1 551 ? 39.015 16.787 -35.678 1.00 67.25 551 GLY A C 1
ATOM 4448 O O . GLY A 1 551 ? 39.909 17.064 -36.481 1.00 67.25 551 GLY A O 1
ATOM 4449 N N . TRP A 1 552 ? 39.241 16.465 -34.406 1.00 63.03 552 TRP A N 1
ATOM 4450 C CA . TRP A 1 552 ? 40.560 16.461 -33.759 1.00 63.03 552 TRP A CA 1
ATOM 4451 C C . TRP A 1 552 ? 41.360 15.195 -34.112 1.00 63.03 552 TRP A C 1
ATOM 4453 O O . TRP A 1 552 ? 41.691 14.365 -33.270 1.00 63.03 552 TRP A O 1
ATOM 4463 N N . SER A 1 553 ? 41.529 14.954 -35.412 1.00 60.09 553 SER A N 1
ATOM 4464 C CA . SER A 1 553 ? 42.259 13.799 -35.952 1.00 60.09 553 SER A CA 1
ATOM 4465 C C . SER A 1 553 ? 43.123 14.162 -37.160 1.00 60.09 553 SER A C 1
ATOM 4467 O O . SER A 1 553 ? 43.615 13.266 -37.851 1.00 60.09 553 SER A O 1
ATOM 4469 N N . LYS A 1 554 ? 43.264 15.467 -37.454 1.00 68.38 554 LYS A N 1
ATOM 4470 C CA . LYS A 1 554 ? 43.942 16.035 -38.642 1.00 68.38 554 LYS A CA 1
ATOM 4471 C C . LYS A 1 554 ? 43.384 15.558 -40.001 1.00 68.38 554 LYS A C 1
ATOM 4473 O O . LYS A 1 554 ? 43.893 15.913 -41.063 1.00 68.38 554 LYS A O 1
ATOM 4478 N N . ARG A 1 555 ? 42.330 14.733 -39.995 1.00 68.81 555 ARG A N 1
ATOM 4479 C CA . ARG A 1 555 ? 41.818 13.983 -41.150 1.00 68.81 555 ARG A CA 1
ATOM 4480 C C . ARG A 1 555 ? 40.426 14.449 -41.553 1.00 68.81 555 ARG A C 1
ATOM 4482 O O . ARG A 1 555 ? 39.613 14.854 -40.725 1.00 68.81 555 ARG A O 1
ATOM 4489 N N . ILE A 1 556 ? 40.143 14.298 -42.843 1.00 71.31 556 ILE A N 1
ATOM 4490 C CA . ILE A 1 556 ? 38.799 14.425 -43.410 1.00 71.31 556 ILE A CA 1
ATOM 4491 C C . ILE A 1 556 ? 38.292 13.008 -43.669 1.00 71.31 556 ILE A C 1
ATOM 4493 O O . ILE A 1 556 ? 38.931 12.235 -44.387 1.00 71.31 556 ILE A O 1
ATOM 4497 N N . THR A 1 557 ? 37.156 12.652 -43.074 1.00 69.75 557 THR A N 1
ATOM 4498 C CA . THR A 1 557 ? 36.516 11.348 -43.285 1.00 69.75 557 THR A CA 1
ATOM 4499 C C . THR A 1 557 ? 35.283 11.524 -44.150 1.00 69.75 557 THR A C 1
ATOM 4501 O O . THR A 1 557 ? 34.426 12.350 -43.852 1.00 69.75 557 THR A O 1
ATOM 4504 N N . ASN A 1 558 ? 35.196 10.754 -45.228 1.00 74.31 558 ASN A N 1
ATOM 4505 C CA . ASN A 1 558 ? 34.057 10.751 -46.130 1.00 74.31 558 ASN A CA 1
ATOM 4506 C C . ASN A 1 558 ? 33.235 9.475 -45.933 1.00 74.31 558 ASN A C 1
ATOM 4508 O O . ASN A 1 558 ? 33.754 8.364 -46.036 1.00 74.31 558 ASN A O 1
ATOM 4512 N N . PHE A 1 559 ? 31.941 9.651 -45.709 1.00 68.69 559 PHE A N 1
ATOM 4513 C CA . PHE A 1 559 ? 30.945 8.599 -45.610 1.00 68.69 559 PHE A CA 1
ATOM 4514 C C . PHE A 1 559 ? 30.048 8.670 -46.839 1.00 68.69 559 PHE A C 1
ATOM 4516 O O . PHE A 1 559 ? 29.212 9.569 -46.965 1.00 68.69 559 PHE A O 1
ATOM 4523 N N . ARG A 1 560 ? 30.201 7.721 -47.761 1.00 58.91 560 ARG A N 1
ATOM 4524 C CA . ARG A 1 560 ? 29.364 7.645 -48.962 1.00 58.91 560 ARG A CA 1
ATOM 4525 C C . ARG A 1 560 ? 28.414 6.464 -48.862 1.00 58.91 560 ARG A C 1
ATOM 4527 O O . ARG A 1 560 ? 28.829 5.340 -48.598 1.00 58.91 560 ARG A O 1
ATOM 4534 N N . LEU A 1 561 ? 27.132 6.726 -49.092 1.00 54.53 561 LEU A N 1
ATOM 4535 C CA . LEU A 1 561 ? 26.120 5.680 -49.133 1.00 54.53 561 LEU A CA 1
ATOM 4536 C C . LEU A 1 561 ? 25.991 5.179 -50.576 1.00 54.53 561 LEU A C 1
ATOM 4538 O O . LEU A 1 561 ? 25.434 5.868 -51.436 1.00 54.53 561 LEU A O 1
ATOM 4542 N N . HIS A 1 562 ? 26.518 3.989 -50.860 1.00 53.22 562 HIS A N 1
ATOM 4543 C CA . HIS A 1 562 ? 26.354 3.376 -52.175 1.00 53.22 562 HIS A CA 1
ATOM 4544 C C . HIS A 1 562 ? 24.943 2.800 -52.305 1.00 53.22 562 HIS A C 1
ATOM 4546 O O . HIS A 1 562 ? 24.628 1.806 -51.669 1.00 53.22 562 HIS A O 1
ATOM 4552 N N . ARG A 1 563 ? 24.089 3.381 -53.159 1.00 44.22 563 ARG A N 1
ATOM 4553 C CA . ARG A 1 563 ? 22.723 2.862 -53.382 1.00 44.22 563 ARG A CA 1
ATOM 4554 C C . ARG A 1 563 ? 22.688 1.457 -54.000 1.00 44.22 563 ARG A C 1
ATOM 4556 O O . ARG A 1 563 ? 21.717 0.753 -53.789 1.00 44.22 563 ARG A O 1
ATOM 4563 N N . THR A 1 564 ? 23.728 1.056 -54.730 1.00 39.66 564 THR A N 1
ATOM 4564 C CA . THR A 1 564 ? 23.783 -0.226 -55.458 1.00 39.66 564 THR A CA 1
ATOM 4565 C C . THR A 1 564 ? 24.397 -1.378 -54.662 1.00 39.66 564 THR A C 1
ATOM 4567 O O . THR A 1 564 ? 24.041 -2.519 -54.907 1.00 39.66 564 THR A O 1
ATOM 4570 N N . LYS A 1 565 ? 25.290 -1.101 -53.700 1.00 39.31 565 LYS A N 1
ATOM 4571 C CA . LYS A 1 565 ? 25.843 -2.104 -52.763 1.00 39.31 565 LYS A CA 1
ATOM 4572 C C . LYS A 1 565 ? 25.285 -1.978 -51.337 1.00 39.31 565 LYS A C 1
ATOM 4574 O O . LYS A 1 565 ? 25.650 -2.763 -50.479 1.00 39.31 565 LYS A O 1
ATOM 4579 N N . MET A 1 566 ? 24.466 -0.949 -51.078 1.00 42.91 566 MET A N 1
ATOM 4580 C CA . MET A 1 566 ? 23.901 -0.547 -49.775 1.00 42.91 566 MET A CA 1
ATOM 4581 C C . MET A 1 566 ? 24.840 -0.725 -48.571 1.00 42.91 566 MET A C 1
ATOM 4583 O O . MET A 1 566 ? 24.398 -1.037 -47.471 1.00 42.91 566 MET A O 1
ATOM 4587 N N . ALA A 1 567 ? 26.127 -0.452 -48.787 1.00 39.41 567 ALA A N 1
ATOM 4588 C CA . ALA A 1 567 ? 27.165 -0.391 -47.770 1.00 39.41 567 ALA A CA 1
ATOM 4589 C C . ALA A 1 567 ? 27.575 1.073 -47.552 1.00 39.41 567 ALA A C 1
ATOM 4591 O O . ALA A 1 567 ? 27.665 1.859 -48.509 1.00 39.41 567 ALA A O 1
ATOM 4592 N N . LEU A 1 568 ? 27.818 1.447 -46.293 1.00 49.56 568 LEU A N 1
ATOM 4593 C CA . LEU A 1 568 ? 28.418 2.731 -45.951 1.00 49.56 568 LEU A CA 1
ATOM 4594 C C . LEU A 1 568 ? 29.922 2.632 -46.230 1.00 49.56 568 LEU A C 1
ATOM 4596 O O . LEU A 1 568 ? 30.666 2.049 -45.448 1.00 49.56 568 LEU A O 1
ATOM 4600 N N . SER A 1 569 ? 30.389 3.188 -47.348 1.00 48.78 569 SER A N 1
ATOM 4601 C CA . SER A 1 569 ? 31.828 3.247 -47.600 1.00 48.78 569 SER A CA 1
ATOM 4602 C C . SER A 1 569 ? 32.415 4.405 -46.798 1.00 48.78 569 SER A C 1
ATOM 4604 O O . SER A 1 569 ? 32.118 5.571 -47.083 1.00 48.78 569 SER A O 1
ATOM 4606 N N . CYS A 1 570 ? 33.231 4.073 -45.802 1.00 52.50 570 CYS A N 1
ATOM 4607 C CA . CYS A 1 570 ? 34.057 5.024 -45.074 1.00 52.50 570 CYS A CA 1
ATOM 4608 C C . CYS A 1 570 ? 35.419 5.114 -45.767 1.00 52.50 570 CYS A C 1
ATOM 4610 O O . CYS A 1 570 ? 36.120 4.109 -45.885 1.00 52.50 570 CYS A O 1
ATOM 4612 N N . CYS A 1 571 ? 35.798 6.299 -46.244 1.00 59.97 571 CYS A N 1
ATOM 4613 C CA . CYS A 1 571 ? 37.147 6.540 -46.741 1.00 59.97 571 CYS A CA 1
ATOM 4614 C C . CYS A 1 571 ? 37.778 7.746 -46.047 1.00 59.97 571 CYS A C 1
ATOM 4616 O O . CYS A 1 571 ? 37.215 8.843 -46.002 1.00 59.97 571 CYS A O 1
ATOM 4618 N N . HIS A 1 572 ? 38.975 7.535 -45.505 1.00 65.00 572 HIS A N 1
ATOM 4619 C CA . HIS A 1 572 ? 39.786 8.604 -44.943 1.00 65.00 572 HIS A CA 1
ATOM 4620 C C . HIS A 1 572 ? 40.588 9.253 -46.062 1.00 65.00 572 HIS A C 1
ATOM 4622 O O . HIS A 1 572 ? 41.284 8.574 -46.821 1.00 65.00 572 HIS A O 1
ATOM 4628 N N . TRP A 1 573 ? 40.481 10.571 -46.180 1.00 70.12 573 TRP A N 1
ATOM 4629 C CA . TRP A 1 573 ? 41.334 11.319 -47.088 1.00 70.12 573 TRP A CA 1
ATOM 4630 C C . TRP A 1 573 ? 42.751 11.364 -46.533 1.00 70.12 573 TRP A C 1
ATOM 4632 O O . TRP A 1 573 ? 42.976 11.274 -45.323 1.00 70.12 573 TRP A O 1
ATOM 4642 N N . LYS A 1 574 ? 43.719 11.508 -47.435 1.00 64.69 574 LYS A N 1
ATOM 4643 C CA . LYS A 1 574 ? 45.119 11.630 -47.050 1.00 64.69 574 LYS A CA 1
ATOM 4644 C C . LYS A 1 574 ? 45.312 12.895 -46.207 1.00 64.69 574 LYS A C 1
ATOM 4646 O O . LYS A 1 574 ? 44.797 13.953 -46.560 1.00 64.69 574 LYS A O 1
ATOM 4651 N N . THR A 1 575 ? 46.027 12.772 -45.094 1.00 70.81 575 THR A N 1
ATOM 4652 C CA . THR A 1 575 ? 46.294 13.880 -44.171 1.00 70.81 575 THR A CA 1
ATOM 4653 C C . THR A 1 575 ? 47.235 14.891 -44.822 1.00 70.81 575 THR A C 1
ATOM 4655 O O . THR A 1 575 ? 48.339 14.522 -45.212 1.00 70.81 575 THR A O 1
ATOM 4658 N N . TYR A 1 576 ? 46.790 16.141 -44.934 1.00 70.94 576 TYR A N 1
ATOM 4659 C CA . TYR A 1 576 ? 47.608 17.284 -45.370 1.00 70.94 576 TYR A CA 1
ATOM 4660 C C . TYR A 1 576 ? 47.645 18.410 -44.329 1.00 70.94 576 TYR A C 1
ATOM 4662 O O . TYR A 1 576 ? 48.493 19.290 -44.410 1.00 70.94 576 TYR A O 1
ATOM 4670 N N . HIS A 1 577 ? 46.739 18.386 -43.347 1.00 72.38 577 HIS A N 1
ATOM 4671 C CA . HIS A 1 577 ? 46.807 19.295 -42.208 1.00 72.38 577 HIS A CA 1
ATOM 4672 C C . HIS A 1 577 ? 47.868 18.813 -41.225 1.00 72.38 577 HIS A C 1
ATOM 4674 O O . HIS A 1 577 ? 47.907 17.631 -40.875 1.00 72.38 577 HIS A O 1
ATOM 4680 N N . THR A 1 578 ? 48.719 19.731 -40.778 1.00 68.69 578 THR A N 1
ATOM 4681 C CA . THR A 1 578 ? 49.730 19.449 -39.750 1.00 68.69 578 THR A CA 1
ATOM 4682 C C . THR A 1 578 ? 49.140 19.515 -38.340 1.00 68.69 578 THR A C 1
ATOM 4684 O O . THR A 1 578 ? 49.643 18.834 -37.449 1.00 68.69 578 THR A O 1
ATOM 4687 N N . GLU A 1 579 ? 48.019 20.223 -38.160 1.00 70.44 579 GLU A N 1
ATOM 4688 C CA . GLU A 1 579 ? 47.258 20.347 -36.912 1.00 70.44 579 GLU A CA 1
ATOM 4689 C C . GLU A 1 579 ? 45.762 20.037 -37.094 1.00 70.44 579 GLU A C 1
ATOM 4691 O O . GLU A 1 579 ? 45.309 19.646 -38.173 1.00 70.44 579 GLU A O 1
ATOM 4696 N N . ASP A 1 580 ? 44.995 20.102 -36.005 1.00 74.56 580 ASP A N 1
ATOM 4697 C CA . ASP A 1 580 ? 43.584 19.721 -36.008 1.00 74.56 580 ASP A CA 1
ATOM 4698 C C . ASP A 1 580 ? 42.699 20.670 -36.819 1.00 74.56 580 ASP A C 1
ATOM 4700 O O . ASP A 1 580 ? 42.827 21.896 -36.770 1.00 74.56 580 ASP A O 1
ATOM 4704 N N . VAL A 1 581 ? 41.757 20.074 -37.556 1.00 72.69 581 VAL A N 1
ATOM 4705 C CA . VAL A 1 581 ? 40.841 20.793 -38.444 1.00 72.69 581 VAL A CA 1
ATOM 4706 C C . VAL A 1 581 ? 39.727 21.418 -37.613 1.00 72.69 581 VAL A C 1
ATOM 4708 O O . VAL A 1 581 ? 38.955 20.703 -36.973 1.00 72.69 581 VAL A O 1
ATOM 4711 N N . LEU A 1 582 ? 39.620 22.743 -37.640 1.00 66.75 582 LEU A N 1
ATOM 4712 C CA . LEU A 1 582 ? 38.677 23.517 -36.835 1.00 66.75 582 LEU A CA 1
ATOM 4713 C C . LEU A 1 582 ? 37.350 23.762 -37.541 1.00 66.75 582 LEU A C 1
ATOM 4715 O O . LEU A 1 582 ? 36.302 23.726 -36.902 1.00 66.75 582 LEU A O 1
ATOM 4719 N N . CYS A 1 583 ? 37.369 24.023 -38.847 1.00 67.56 583 CYS A N 1
ATOM 4720 C CA . CYS A 1 583 ? 36.138 24.227 -39.595 1.00 67.56 583 CYS A CA 1
ATOM 4721 C C . CYS A 1 583 ? 36.240 23.715 -41.029 1.00 67.56 583 CYS A C 1
ATOM 4723 O O . CYS A 1 583 ? 37.322 23.506 -41.585 1.00 67.56 583 CYS A O 1
ATOM 4725 N N . MET A 1 584 ? 35.072 23.494 -41.624 1.00 78.56 584 MET A N 1
ATOM 4726 C CA . MET A 1 584 ? 34.940 22.994 -42.981 1.00 78.56 584 MET A CA 1
ATOM 4727 C C . MET A 1 584 ? 33.745 23.656 -43.662 1.00 78.56 584 MET A C 1
ATOM 4729 O O . MET A 1 584 ? 32.647 23.692 -43.111 1.00 78.56 584 MET A O 1
A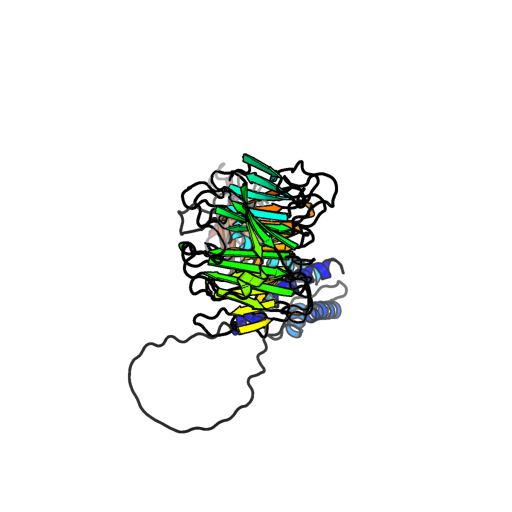TOM 4733 N N . ALA A 1 585 ? 33.955 24.149 -44.877 1.00 72.81 585 ALA A N 1
ATOM 4734 C CA . ALA A 1 585 ? 32.946 24.804 -45.697 1.00 72.81 585 ALA A CA 1
ATOM 4735 C C . ALA A 1 585 ? 32.977 24.229 -47.115 1.00 72.81 585 ALA A C 1
ATOM 4737 O O . ALA A 1 585 ? 34.038 23.896 -47.633 1.00 72.81 585 ALA A O 1
ATOM 4738 N N . LYS A 1 586 ? 31.821 24.107 -47.771 1.00 79.62 586 LYS A N 1
ATOM 4739 C CA . LYS A 1 586 ? 31.761 23.692 -49.183 1.00 79.62 586 LYS A CA 1
ATOM 4740 C C . LYS A 1 586 ? 31.578 24.878 -50.112 1.00 79.62 586 LYS A C 1
ATOM 4742 O O . LYS A 1 586 ? 30.873 25.826 -49.778 1.00 79.62 586 LYS A O 1
ATOM 4747 N N . TYR A 1 587 ? 32.109 24.735 -51.319 1.00 71.12 587 TYR A N 1
ATOM 4748 C CA . TYR A 1 587 ? 31.847 25.621 -52.442 1.00 71.12 587 TYR A CA 1
ATOM 4749 C C . TYR A 1 587 ? 31.408 24.789 -53.657 1.00 71.12 587 TYR A C 1
ATOM 4751 O O . TYR A 1 587 ? 32.092 23.857 -54.080 1.00 71.12 587 TYR A O 1
ATOM 4759 N N . GLN A 1 588 ? 30.206 25.086 -54.162 1.00 63.47 588 GLN A N 1
ATOM 4760 C CA . GLN A 1 588 ? 29.607 24.498 -55.370 1.00 63.47 588 GLN A CA 1
ATOM 4761 C C . GLN A 1 588 ? 29.757 22.975 -55.540 1.00 63.47 588 GLN A C 1
ATOM 4763 O O . GLN A 1 588 ? 30.325 22.545 -56.524 1.00 63.47 588 GLN A O 1
ATOM 4768 N N . ASN A 1 589 ? 29.262 22.130 -54.630 1.00 71.38 589 ASN A N 1
ATOM 4769 C CA . ASN A 1 589 ? 29.254 20.652 -54.741 1.00 71.38 589 ASN A CA 1
ATOM 4770 C C . ASN A 1 589 ? 30.539 19.936 -55.267 1.00 71.38 589 ASN A C 1
ATOM 4772 O O . ASN A 1 589 ? 30.518 18.737 -55.522 1.00 71.38 589 ASN A O 1
ATOM 4776 N N . GLN A 1 590 ? 31.661 20.629 -55.410 1.00 72.94 590 GLN A N 1
ATOM 4777 C CA . GLN A 1 590 ? 32.869 20.191 -56.110 1.00 72.94 590 GLN A CA 1
ATOM 4778 C C . GLN A 1 590 ? 34.103 20.521 -55.277 1.00 72.94 590 GLN A C 1
ATOM 4780 O O . GLN A 1 590 ? 35.075 19.763 -55.295 1.00 72.94 590 GLN A O 1
ATOM 4785 N N . PHE A 1 591 ? 34.032 21.598 -54.492 1.00 80.06 591 PHE A N 1
ATOM 4786 C CA . PHE A 1 591 ? 35.137 22.084 -53.692 1.00 80.06 591 PHE A CA 1
ATOM 4787 C C . PHE A 1 591 ? 34.809 22.108 -52.204 1.00 80.06 591 PHE A C 1
ATOM 4789 O O . PHE A 1 591 ? 33.671 22.341 -51.782 1.00 80.06 591 PHE A O 1
ATOM 4796 N N . LEU A 1 592 ? 35.841 21.882 -51.402 1.00 81.75 592 LEU A N 1
ATOM 4797 C CA . LEU A 1 592 ? 35.771 21.878 -49.949 1.00 81.75 592 LEU A CA 1
ATOM 4798 C C . LEU A 1 592 ? 36.912 22.739 -49.412 1.00 81.75 592 LEU A C 1
ATOM 4800 O O . LEU A 1 592 ? 38.060 22.509 -49.761 1.00 81.75 592 LEU A O 1
ATOM 4804 N N . GLY A 1 593 ? 36.614 23.729 -48.584 1.00 81.56 593 GLY A N 1
ATOM 4805 C CA . GLY A 1 593 ? 37.597 24.477 -47.810 1.00 81.56 593 GLY A CA 1
ATOM 4806 C C . GLY A 1 593 ? 37.655 23.933 -46.388 1.00 81.56 593 GLY A C 1
ATOM 4807 O O . GLY A 1 593 ? 36.616 23.707 -45.771 1.00 81.56 593 GLY A O 1
ATOM 4808 N N . THR A 1 594 ? 38.853 23.725 -45.857 1.00 79.94 594 THR A N 1
ATOM 4809 C CA . THR A 1 594 ? 39.067 23.295 -44.466 1.00 79.94 594 THR A CA 1
ATOM 4810 C C . THR A 1 594 ? 40.126 24.160 -43.811 1.00 79.94 594 THR A C 1
ATOM 4812 O O . THR A 1 594 ? 41.163 24.378 -44.437 1.00 79.94 594 THR A O 1
ATOM 4815 N N . SER A 1 595 ? 39.903 24.585 -42.571 1.00 79.12 595 SER A N 1
ATOM 4816 C CA . SER A 1 595 ? 40.878 25.347 -41.786 1.00 79.12 595 SER A CA 1
ATOM 4817 C C . SER A 1 595 ? 41.406 24.540 -40.600 1.00 79.12 595 SER A C 1
ATOM 4819 O O . SER A 1 595 ? 40.681 23.726 -40.026 1.00 79.12 595 SER A O 1
ATOM 4821 N N . SER A 1 596 ? 42.662 24.769 -40.232 1.00 75.81 596 SER A N 1
ATOM 4822 C CA . SER A 1 596 ? 43.372 24.102 -39.137 1.00 75.81 596 SER A CA 1
ATOM 4823 C C . SER A 1 596 ? 43.831 25.102 -38.067 1.00 75.81 596 SER A C 1
ATOM 4825 O O . SER A 1 596 ? 43.952 26.299 -38.333 1.00 75.81 596 SER A O 1
ATOM 4827 N N . TYR A 1 597 ? 44.075 24.615 -36.845 1.00 74.25 597 TYR A N 1
ATOM 4828 C CA . TYR A 1 597 ? 44.447 25.421 -35.670 1.00 74.25 597 TYR A CA 1
ATOM 4829 C C . TYR A 1 597 ? 45.683 26.309 -35.880 1.00 74.25 597 TYR A C 1
ATOM 4831 O O . TYR A 1 597 ? 45.751 27.427 -35.381 1.00 74.25 597 TYR A O 1
ATOM 4839 N N . ASN A 1 598 ? 46.640 25.847 -36.677 1.00 72.12 598 ASN A N 1
ATOM 4840 C CA . ASN A 1 598 ? 47.859 26.579 -37.030 1.00 72.12 598 ASN A CA 1
ATOM 4841 C C . ASN A 1 598 ? 47.663 27.662 -38.121 1.00 72.12 598 ASN A C 1
ATOM 4843 O O . ASN A 1 598 ? 48.645 28.209 -38.631 1.00 72.12 598 ASN A O 1
ATOM 4847 N N . GLY A 1 599 ? 46.418 27.938 -38.521 1.00 68.81 599 GLY A N 1
ATOM 4848 C CA . GLY A 1 599 ? 46.079 28.926 -39.544 1.00 68.81 599 GLY A CA 1
ATOM 4849 C C . GLY A 1 599 ? 46.173 28.422 -40.987 1.00 68.81 599 GLY A C 1
ATOM 4850 O O . GLY A 1 599 ? 45.989 29.229 -41.900 1.00 68.81 599 GLY A O 1
ATOM 4851 N N . ASP A 1 600 ? 46.437 27.130 -41.218 1.00 78.88 600 ASP A N 1
ATOM 4852 C CA . ASP A 1 600 ? 46.409 26.539 -42.562 1.00 78.88 600 ASP A CA 1
ATOM 4853 C C . ASP A 1 600 ? 44.967 26.414 -43.077 1.00 78.88 600 ASP A C 1
ATOM 4855 O O . ASP A 1 600 ? 44.075 25.912 -42.390 1.00 78.88 600 ASP A O 1
ATOM 4859 N N . ILE A 1 601 ? 44.740 26.841 -44.315 1.00 81.81 601 ILE A N 1
ATOM 4860 C CA . ILE A 1 601 ? 43.476 26.739 -45.038 1.00 81.81 601 ILE A CA 1
ATOM 4861 C C . ILE A 1 601 ? 43.747 25.972 -46.329 1.00 81.81 601 ILE A C 1
ATOM 4863 O O . ILE A 1 601 ? 44.371 26.477 -47.262 1.00 81.81 601 ILE A O 1
ATOM 4867 N N . LEU A 1 602 ? 43.233 24.746 -46.393 1.00 81.38 602 LEU A N 1
ATOM 4868 C CA . LEU A 1 602 ? 43.341 23.880 -47.562 1.00 81.38 602 LEU A CA 1
ATOM 4869 C C . LEU A 1 602 ? 42.051 23.915 -48.374 1.00 81.38 602 LEU A C 1
ATOM 4871 O O . LEU A 1 602 ? 40.958 23.727 -47.831 1.00 81.38 602 LEU A O 1
ATOM 4875 N N . PHE A 1 603 ? 42.194 24.102 -49.684 1.00 83.31 603 PHE A N 1
ATOM 4876 C CA . PHE A 1 603 ? 41.102 24.020 -50.645 1.00 83.31 603 PHE A CA 1
ATOM 4877 C C . PHE A 1 603 ? 41.210 22.720 -51.435 1.00 83.31 603 PHE A C 1
ATOM 4879 O O . PHE A 1 603 ? 42.212 22.474 -52.100 1.00 83.31 603 PHE A O 1
ATOM 4886 N N . TRP A 1 604 ? 40.190 21.877 -51.370 1.00 79.25 604 TRP A N 1
ATOM 4887 C CA . TRP A 1 604 ? 40.191 20.521 -51.904 1.00 79.25 604 TRP A CA 1
ATOM 4888 C C . TRP A 1 604 ? 39.309 20.412 -53.137 1.00 79.25 604 TRP A C 1
ATOM 4890 O O . TRP A 1 604 ? 38.177 20.898 -53.136 1.00 79.25 604 TRP A O 1
ATOM 4900 N N . ASN A 1 605 ? 39.792 19.683 -54.146 1.00 80.00 605 ASN A N 1
ATOM 4901 C CA . ASN A 1 605 ? 38.928 19.161 -55.197 1.00 80.00 605 ASN A CA 1
ATOM 4902 C C . ASN A 1 605 ? 38.428 17.778 -54.781 1.00 80.00 605 ASN A C 1
ATOM 4904 O O . ASN A 1 605 ? 39.209 16.832 -54.651 1.00 80.00 605 ASN A O 1
ATOM 4908 N N . VAL A 1 606 ? 37.118 17.639 -54.621 1.00 73.25 606 VAL A N 1
ATOM 4909 C CA . VAL A 1 606 ? 36.503 16.393 -54.148 1.00 73.25 606 VAL A CA 1
ATOM 4910 C C . VAL A 1 606 ? 36.588 15.277 -55.188 1.00 73.25 606 VAL A C 1
ATOM 4912 O O . VAL A 1 606 ? 36.596 14.105 -54.819 1.00 73.25 606 VAL A O 1
ATOM 4915 N N . SER A 1 607 ? 36.714 15.621 -56.473 1.00 71.69 607 SER A N 1
ATOM 4916 C CA . SER A 1 607 ? 36.938 14.640 -57.543 1.00 71.69 607 SER A CA 1
ATOM 4917 C C . SER A 1 607 ? 38.359 14.066 -57.536 1.00 71.69 607 SER A C 1
ATOM 4919 O O . SER A 1 607 ? 38.544 12.898 -57.864 1.00 71.69 607 SER A O 1
ATOM 4921 N N . MET A 1 608 ? 39.354 14.854 -57.110 1.00 68.94 608 MET A N 1
ATOM 4922 C CA . MET A 1 608 ? 40.769 14.457 -57.115 1.00 68.94 608 MET A CA 1
ATOM 4923 C C . MET A 1 608 ? 41.263 13.944 -55.756 1.00 68.94 608 MET A C 1
ATOM 4925 O O . MET A 1 608 ? 42.374 13.422 -55.678 1.00 68.94 608 MET A O 1
ATOM 4929 N N . LEU A 1 609 ? 40.465 14.105 -54.688 1.00 68.75 609 LEU A N 1
ATOM 4930 C CA . LEU A 1 609 ? 40.805 13.748 -53.299 1.00 68.75 609 LEU A CA 1
ATOM 4931 C C . LEU A 1 609 ? 42.138 14.357 -52.818 1.00 68.75 609 LEU A C 1
ATOM 4933 O O . LEU A 1 609 ? 42.819 13.800 -51.955 1.00 68.75 609 LEU A O 1
ATOM 4937 N N . LYS A 1 610 ? 42.523 15.500 -53.395 1.00 70.44 610 LYS A N 1
ATOM 4938 C CA . LYS A 1 610 ? 43.771 16.215 -53.115 1.00 70.44 610 LYS A CA 1
ATOM 4939 C C . LYS A 1 610 ? 43.500 17.709 -52.916 1.00 70.44 610 LYS A C 1
ATOM 4941 O O . LYS A 1 610 ? 42.583 18.247 -53.552 1.00 70.44 610 LYS A O 1
ATOM 4946 N N . PRO A 1 611 ? 44.286 18.382 -52.059 1.00 75.69 611 PRO A N 1
ATOM 4947 C CA . PRO A 1 611 ? 44.254 19.831 -51.971 1.00 75.69 611 PRO A CA 1
ATOM 4948 C C . PRO A 1 611 ? 44.811 20.442 -53.265 1.00 75.69 611 PRO A C 1
ATOM 4950 O O . PRO A 1 611 ? 45.811 19.972 -53.804 1.00 75.69 611 PRO A O 1
ATOM 4953 N N . ILE A 1 612 ? 44.135 21.471 -53.767 1.00 78.69 612 ILE A N 1
ATOM 4954 C CA . ILE A 1 612 ? 44.523 22.276 -54.931 1.00 78.69 612 ILE A CA 1
ATOM 4955 C C . ILE A 1 612 ? 45.391 23.449 -54.472 1.00 78.69 612 ILE A C 1
ATOM 4957 O O . ILE A 1 612 ? 46.398 23.762 -55.097 1.00 78.69 612 ILE A O 1
ATOM 4961 N N . LEU A 1 613 ? 44.986 24.093 -53.375 1.00 76.81 613 LEU A N 1
ATOM 4962 C CA . LEU A 1 613 ? 45.596 25.311 -52.853 1.00 76.81 613 LEU A CA 1
ATOM 4963 C C . LEU A 1 613 ? 45.767 25.190 -51.341 1.00 76.81 613 LEU A C 1
ATOM 4965 O O . LEU A 1 613 ? 44.892 24.645 -50.660 1.00 76.81 613 LEU A O 1
ATOM 4969 N N . ASN A 1 614 ? 46.880 25.716 -50.835 1.00 78.44 614 ASN A N 1
ATOM 4970 C CA . ASN A 1 614 ? 47.109 25.933 -49.414 1.00 78.44 614 ASN A CA 1
ATOM 4971 C C . ASN A 1 614 ? 47.335 27.424 -49.153 1.00 78.44 614 ASN A C 1
ATOM 4973 O O . ASN A 1 614 ? 48.117 28.064 -49.852 1.00 78.44 614 ASN A O 1
ATOM 4977 N N . PHE A 1 615 ? 46.691 27.956 -48.125 1.00 77.94 615 PHE A N 1
ATOM 4978 C CA . PHE A 1 615 ? 46.922 29.300 -47.611 1.00 77.94 615 PHE A CA 1
ATOM 4979 C C . PHE A 1 615 ? 47.286 29.185 -46.140 1.00 77.94 615 PHE A C 1
ATOM 4981 O O . PHE A 1 615 ? 46.725 28.347 -45.445 1.00 77.94 615 PHE A O 1
ATOM 4988 N N . ASN A 1 616 ? 48.172 30.039 -45.636 1.00 73.69 616 ASN A N 1
ATOM 4989 C CA . ASN A 1 616 ? 48.376 30.139 -44.197 1.00 73.69 616 ASN A CA 1
ATOM 4990 C C . ASN A 1 616 ? 48.052 31.562 -43.748 1.00 73.69 616 ASN A C 1
ATOM 4992 O O . ASN A 1 616 ? 48.796 32.501 -44.038 1.00 73.69 616 ASN A O 1
ATOM 4996 N N . ALA A 1 617 ? 46.949 31.697 -43.010 1.00 67.38 617 ALA A N 1
ATOM 4997 C CA . ALA A 1 617 ? 46.412 32.974 -42.553 1.00 67.38 617 ALA A CA 1
ATOM 4998 C C . ALA A 1 617 ? 47.389 33.767 -41.663 1.00 67.38 617 ALA A C 1
ATOM 5000 O O . ALA A 1 617 ? 47.259 34.981 -41.561 1.00 67.38 617 ALA A O 1
ATOM 5001 N N . SER A 1 618 ? 48.376 33.101 -41.049 1.00 66.81 618 SER A N 1
ATOM 5002 C CA . SER A 1 618 ? 49.394 33.726 -40.191 1.00 66.81 618 SER A CA 1
ATOM 5003 C C . SER A 1 618 ? 50.686 34.123 -40.918 1.00 66.81 618 SER A C 1
ATOM 5005 O O . SER A 1 618 ? 51.464 34.899 -40.370 1.00 66.81 618 SER A O 1
ATOM 5007 N N . LYS A 1 619 ? 50.938 33.606 -42.133 1.00 65.06 619 LYS A N 1
ATOM 5008 C CA . LYS A 1 619 ? 52.216 33.801 -42.850 1.00 65.06 619 LYS A CA 1
ATOM 5009 C C . LYS A 1 619 ? 52.100 34.622 -44.134 1.00 65.06 619 LYS A C 1
ATOM 5011 O O . LYS A 1 619 ? 52.984 35.430 -44.391 1.00 65.06 619 LYS A O 1
ATOM 5016 N N . SER A 1 620 ? 51.076 34.401 -44.965 1.00 59.28 620 SER A N 1
ATOM 5017 C CA . SER A 1 620 ? 50.844 35.171 -46.201 1.00 59.28 620 SER A CA 1
ATOM 5018 C C . SER A 1 620 ? 49.508 34.785 -46.861 1.00 59.28 620 SER A C 1
ATOM 5020 O O . SER A 1 620 ? 49.173 33.599 -46.881 1.00 59.28 620 SER A O 1
ATOM 5022 N N . PRO A 1 621 ? 48.765 35.737 -47.462 1.00 58.75 621 PRO A N 1
ATOM 5023 C CA . PRO A 1 621 ? 47.545 35.453 -48.222 1.00 58.75 621 PRO A CA 1
ATOM 5024 C C . PRO A 1 621 ? 47.799 34.858 -49.622 1.00 58.75 621 PRO A C 1
ATOM 5026 O O . PRO A 1 621 ? 46.842 34.527 -50.322 1.00 58.75 621 PRO A O 1
ATOM 5029 N N . LEU A 1 622 ? 49.058 34.729 -50.062 1.00 62.06 622 LEU A N 1
ATOM 5030 C CA . LEU A 1 622 ? 49.387 34.176 -51.379 1.00 62.06 622 LEU A CA 1
ATOM 5031 C C . LEU A 1 622 ? 49.251 32.640 -51.401 1.00 62.06 622 LEU A C 1
ATOM 5033 O O . LEU A 1 622 ? 49.680 31.976 -50.454 1.00 62.06 622 LEU A O 1
ATOM 5037 N N . PRO A 1 623 ? 48.688 32.055 -52.478 1.00 60.88 623 PRO A N 1
ATOM 5038 C CA . PRO A 1 623 ? 48.508 30.612 -52.587 1.00 60.88 623 PRO A CA 1
ATOM 5039 C C . PRO A 1 623 ? 49.858 29.890 -52.642 1.00 60.88 623 PRO A C 1
ATOM 5041 O O . PRO A 1 623 ? 50.683 30.136 -53.521 1.00 60.88 623 PRO A O 1
ATOM 5044 N N . LEU A 1 624 ? 50.060 28.951 -51.722 1.00 64.12 624 LEU A N 1
ATOM 5045 C CA . LEU A 1 624 ? 51.190 28.032 -51.711 1.00 64.12 624 LEU A CA 1
ATOM 5046 C C . LEU A 1 624 ? 50.760 26.691 -52.313 1.00 64.12 624 LEU A C 1
ATOM 5048 O O . LEU A 1 624 ? 49.627 26.235 -52.121 1.00 64.12 624 LEU A O 1
ATOM 5052 N N . GLN A 1 625 ? 51.679 26.014 -53.005 1.00 59.69 625 GLN A N 1
ATOM 5053 C CA . GLN A 1 625 ? 51.448 24.614 -53.352 1.00 59.69 625 GLN A CA 1
ATOM 5054 C C . GLN A 1 625 ? 51.448 23.764 -52.069 1.00 59.69 625 GLN A C 1
ATOM 5056 O O . GLN A 1 625 ? 52.344 23.930 -51.234 1.00 59.69 625 GLN A O 1
ATOM 5061 N N . PRO A 1 626 ? 50.468 22.859 -51.887 1.00 60.41 626 PRO A N 1
ATOM 5062 C CA . PRO A 1 626 ? 50.394 22.014 -50.703 1.00 60.41 626 PRO A CA 1
ATOM 5063 C C . PRO A 1 626 ? 51.624 21.100 -50.636 1.00 60.41 626 PRO A C 1
ATOM 5065 O O . PRO A 1 626 ? 51.781 20.184 -51.446 1.00 60.41 626 PRO A O 1
ATOM 5068 N N . LYS A 1 627 ? 52.518 21.367 -49.678 1.00 57.25 627 LYS A N 1
ATOM 5069 C CA . LYS A 1 627 ? 53.673 20.509 -49.387 1.00 57.25 627 LYS A CA 1
ATOM 5070 C C . LYS A 1 627 ? 53.208 19.299 -48.570 1.00 57.25 627 LYS A C 1
ATOM 5072 O O . LYS A 1 627 ? 52.270 19.411 -47.786 1.00 57.25 627 LYS A O 1
ATOM 5077 N N . LYS A 1 628 ? 53.820 18.146 -48.845 1.00 49.41 628 LYS A N 1
ATOM 5078 C CA . LYS A 1 628 ? 53.554 16.884 -48.143 1.00 49.41 628 LYS A CA 1
ATOM 5079 C C . LYS A 1 628 ? 53.992 16.940 -46.692 1.00 49.41 628 LYS A C 1
ATOM 5081 O O . LYS A 1 628 ? 55.052 17.558 -46.447 1.00 49.41 628 LYS A O 1
#

Foldseek 3Di:
DVVLVVLQVVQVQCQVLPQVVVVVPDDPDDDDDDDDDDDDDDDDDDDDDDPPPRPDGCDSVLLVQLVVLQQVQDDPVQKDALVSQLVSCCVSCVPDDSLVSSLLQCQLPPVLPRIHHPVSSSVSVVVVVVVVLVVVLVVFAWDWDDDWDWDFDPDPFFWQEWDWADAPPDPWIWIWIATQQAKIWTAGPVGDTDDIDRPPPDDDDDDDRKTWQDWEAPRLQQWIWTFIPVLKIWIFRCPPNDTHTQEMEDPRPFGWREWYWDDPQAKIKIWTWGFQGKIKIKIFNGCVLPSFPCVQHPPDPDSPDYYYDYVVVRQVDDDPGMDMDIGGNLDNGTWQYWYQDPVQCWIKIADQAFVQRIKTFRDDPDPPDHTDIDGAGDHGGWNEWDAAPVVQWIWTWHQDQWIFICRPVDRPDTPDIQHDGPGTWNYWDFDHPAFRWIWIAGQQGWIWIAGPVSRDTSDIDGSVSHPQPRGGFNYWDDPPSFWIWTTTSMIIITGIDGPPPPVDDPPPPDPDPADWQDWDADPSNRDIDIHGPPDQWQEWDDAPQWIWTFGFPLWIWIFHQDPVVRGTDIDIQDRLGPGGWRYKDDDDRFWIWIAGPQQWIFIDGPVVSDTPWIDRPVPDRDTDDRDD

Secondary structure (DSSP, 8-state):
-HHHHHHHHHHHHHHHHHHHHTTT----PPP----------------------------HHHHHHHHHHHHHH--TTS-B-HHHHHHHHHHH-TTS-HHHHHHHHHHH-TT-SS-B-HHHHHHHHHHHHHHHHHHHHHH--EEEPSSPEEE---SSS-EEEEEEE--TT-SS-EEEEEETTSEEEEE-TT--EEEEEETTTT--S------EEEEEEETTTTEEEEEETTTEEEEEE-GGG--EEEEEEE--SS-EEEEEEEE-SSSEEEEEEETTS-EEEEEES-GGG-SS-TTTS---SS--S-EEEEHHHHHH---SS-EEEEETTSSSS-EEEEEEETTTTEEEEEESSSTTSEEEEEPPSSTTPPPEEEEE--TT--SEEEEETTTTEEEEE-SSSEEEEEBTTB-SS-SEEEE--SS-EEEEEEE-SSS-EEEEEETT--EEEEETTT--EEEEE-GGGS-S-SSPP-EEEEETTTEEEEESSSEEEEEEEE----S-------SSSS-EEEEEEETTTTEEEEEETTSSEEEEEEETTEEEEEETTS-EEEEEE-TTT--EEEEEPPP--SS-EEEEEEETTTEEEEEETTSEEEEEETTTTEEEEEEETTTEEEEEP---

pLDDT: mean 72.09, std 20.1, range [19.48, 96.56]